Protein AF-A0A962NDQ2-F1 (afdb_monomer_lite)

Sequence (707 aa):
MGSPEINSHTLYSHYARLLQQAHEVLAQADRYLQETAPDGQPNPNYLPVYIEKLKQLRTVANPPADIEARIARQESHLQQYRQRSAKARQILAEYPGKLRAIELANNVFQAPAAQTDDCLFILDQETCSAHRVRQEGGVTGPGEVTDIGADTVFRDRHDIELCGENQTDAVRVWSHRVRLENLTIQDRRSYDTAHRDAIQLIPPALGYFEAGEDGKQQYVRVADQMAGAVLEDVVVQGCTIRAPRAPLQGIFASDGFCRRICIRENDITIRGAHAISIAGMLDDCEISGNVLHQAERGEPPAITLYPGRIGGNMAEDGVVAVLGFAGEPEALRQHYPHQMQYGPVSTDAPNRCIPAGAGAGEGITIHDSRTLLPASFLRMGAGLQDFHYHAYLQAYSSLTLAQYQVQDPFGARMLEAWLETRSNEYAGGRPGNPVLGPVSPEQQQIGERFLKPALEALRSGTLAAVRLVDIEHSAIRSFVMKRLAILQGQVEPLAHIALDNARRDQTLAFILTLEQRANIVRMAFLDAGVRCAETGQPAAGLGFRVFFDGVDDARGVTGADGCIALSGLPLGPCLLRLDDPALTFVPAGATPVPAGVKVTEAATHLAGTLLKYFRDRLPVVAAYLAHDEAHADYCLGVLERWLAGRRVTLATVTDEPLKQEALSVLGVMASFRAPERRTISLQVDCHSREGSLVGRLTGSLRGSGRT

Secondary structure (DSSP, 8-state):
-PPP---SSSHHHHHHHHHHHHHHHHHHHHHHH-SB-TTSSBPTT-HHHHHHHHHHHTTSSS--TTHHHHHHHHHHHHHHHHHHHHHHHHHHHHHHHHHHHHHHTT-TTBPPTTTTTTEEEEEEHHHHHHHHHHHTT----SS------PPEEEE----EEE-SSS--EEEEEESSSEEEES-EEEE----S----EEEEE-PPPEEEEEE-TTSSEEEEEEE-GGGT-EEEEEEEES-EEEETTS--EEEEE-SSEEEEEEEES-EEEESSSEEEEEESB-SSEEEES-EEEEPTTPPPPEEEEE-EEES--SSSS-EEEE--BPPPPHHHHTT--S----PPEE-SS--EEE-TT-SSPEE---EE-TTS--GGGTTTEEEEESB-HHHHHHHHHH-BHHHHHHH-HHHHHHHHHHHHHHHHHHHH---SS-TT-SPPHHHHHHIIIIIHHHHHHHHT-TTTTSBGGG-S-HHHHHHHHHHHHHHTSEEPPEE-BTTTHHHHHHHHTTTS-HHHHH-EE--EEEEEEEEETTT--B-TT-EEEEESSSS-EEEEE--TTSEEEEEEEPBEEEEEEES-TT--EE-TTPPPPPTTPPPPHHHHHHHHHHHHHHHHH-HHHHHHHHH-HHHHHHHHHHHHHHHHHTT--TT----HHHHHHHHHHTTEEEEB-GGG--EEEEEE--HHHHHHHHHHSSSSSS-----

Structure (mmCIF, N/CA/C/O backbone):
data_AF-A0A962NDQ2-F1
#
_entry.id   AF-A0A962NDQ2-F1
#
loop_
_atom_site.group_PDB
_atom_site.id
_atom_site.type_symbol
_atom_site.label_atom_id
_atom_site.label_alt_id
_atom_site.label_comp_id
_atom_site.label_asym_id
_atom_site.label_entity_id
_atom_site.label_seq_id
_atom_site.pdbx_PDB_ins_code
_atom_site.Cartn_x
_atom_site.Cartn_y
_atom_site.Cartn_z
_atom_site.occupancy
_atom_site.B_iso_or_equiv
_atom_site.auth_seq_id
_atom_site.auth_comp_id
_atom_site.auth_asym_id
_atom_site.auth_atom_id
_atom_site.pdbx_PDB_model_num
ATOM 1 N N . MET A 1 1 ? -38.903 11.735 13.933 1.00 28.25 1 MET A N 1
ATOM 2 C CA . MET A 1 1 ? -37.992 11.270 14.999 1.00 28.25 1 MET A CA 1
ATOM 3 C C . MET A 1 1 ? -36.672 10.985 14.320 1.00 28.25 1 MET A C 1
ATOM 5 O O . MET A 1 1 ? -36.679 10.180 13.400 1.00 28.25 1 MET A O 1
ATOM 9 N N . GLY A 1 2 ? -35.612 11.728 14.648 1.00 30.78 2 GLY A N 1
ATOM 10 C CA . GLY A 1 2 ? -34.297 11.498 14.044 1.00 30.78 2 GLY A CA 1
ATOM 11 C C . GLY A 1 2 ? -33.843 10.070 14.328 1.00 30.78 2 GLY A C 1
ATOM 12 O O . GLY A 1 2 ? -34.061 9.577 15.437 1.00 30.78 2 GLY A O 1
ATOM 13 N N . SER A 1 3 ? -33.297 9.396 13.318 1.00 37.03 3 SER A N 1
ATOM 14 C CA . SER A 1 3 ? -32.694 8.075 13.486 1.00 37.03 3 SER A CA 1
ATOM 15 C C . SER A 1 3 ? -31.672 8.132 14.629 1.00 37.03 3 SER A C 1
ATOM 17 O O . SER A 1 3 ? -30.935 9.117 14.707 1.00 37.03 3 SER A O 1
ATOM 19 N N . PRO A 1 4 ? -31.640 7.144 15.541 1.00 55.84 4 PRO A N 1
ATOM 20 C CA . PRO A 1 4 ? -30.645 7.119 16.606 1.00 55.84 4 PRO A CA 1
ATOM 21 C C . PRO A 1 4 ? -29.241 7.144 15.993 1.00 55.84 4 PRO A C 1
ATOM 23 O O . PRO A 1 4 ? -28.977 6.433 15.025 1.00 55.84 4 PRO A O 1
ATOM 26 N N . GLU A 1 5 ? -28.365 7.985 16.538 1.00 71.62 5 GLU A N 1
ATOM 27 C CA . GLU A 1 5 ? -26.975 8.104 16.099 1.00 71.62 5 GLU A CA 1
ATOM 28 C C . GLU A 1 5 ? -26.236 6.797 16.437 1.00 71.62 5 GLU A C 1
ATOM 30 O O . GLU A 1 5 ? -26.130 6.404 17.604 1.00 71.62 5 GLU A O 1
ATOM 35 N N . ILE A 1 6 ? -25.816 6.059 15.407 1.00 79.44 6 ILE A N 1
ATOM 36 C CA . ILE A 1 6 ? -25.111 4.782 15.554 1.00 79.44 6 ILE A CA 1
ATOM 37 C C . ILE A 1 6 ? -23.615 5.082 15.582 1.00 79.44 6 ILE A C 1
ATOM 39 O O . ILE A 1 6 ? -23.011 5.353 14.550 1.00 79.44 6 ILE A O 1
ATOM 43 N N . ASN A 1 7 ? -23.023 4.995 16.773 1.00 75.81 7 ASN A N 1
ATOM 44 C CA . ASN A 1 7 ? -21.602 5.286 17.002 1.00 75.81 7 ASN A CA 1
ATOM 45 C C . ASN A 1 7 ? -20.728 4.016 17.052 1.00 75.81 7 ASN A C 1
ATOM 47 O O . ASN A 1 7 ? -19.725 4.001 17.755 1.00 75.81 7 ASN A O 1
ATOM 51 N N . SER A 1 8 ? -21.153 2.919 16.426 1.00 82.62 8 SER A N 1
ATOM 52 C CA . SER A 1 8 ? -20.379 1.671 16.301 1.00 82.62 8 SER A CA 1
ATOM 53 C C . SER A 1 8 ? -20.371 1.209 14.845 1.00 82.62 8 SER A C 1
ATOM 55 O O . SER A 1 8 ? -21.224 1.635 14.064 1.00 82.62 8 SER A O 1
ATOM 57 N N . HIS A 1 9 ? -19.429 0.343 14.466 1.00 87.12 9 HIS A N 1
ATOM 58 C CA . HIS A 1 9 ? -19.298 -0.087 13.069 1.00 87.12 9 HIS A CA 1
ATOM 59 C C . HIS A 1 9 ? -20.345 -1.115 12.627 1.00 87.12 9 HIS A C 1
ATOM 61 O O . HIS A 1 9 ? -20.485 -1.362 11.435 1.00 87.12 9 HIS A O 1
ATOM 67 N N . THR A 1 10 ? -21.116 -1.701 13.551 1.00 92.62 10 THR A N 1
ATOM 68 C CA . THR A 1 10 ? -22.254 -2.568 13.216 1.00 92.62 10 THR A CA 1
ATOM 69 C C . THR A 1 10 ? -23.479 -2.237 14.067 1.00 92.62 10 THR A C 1
ATOM 71 O O . THR A 1 10 ? -23.389 -1.734 15.196 1.00 92.62 10 THR A O 1
ATOM 74 N N . LEU A 1 11 ? -24.664 -2.545 13.528 1.00 91.62 11 LEU A N 1
ATOM 75 C CA . LEU A 1 11 ? -25.914 -2.513 14.298 1.00 91.62 11 LEU A CA 1
ATOM 76 C C . LEU A 1 11 ? -25.918 -3.564 15.413 1.00 91.62 11 LEU A C 1
ATOM 78 O O . LEU A 1 11 ? -26.524 -3.352 16.465 1.00 91.62 11 LEU A O 1
ATOM 82 N N . TYR A 1 12 ? -25.238 -4.687 15.187 1.00 92.94 12 TYR A N 1
ATOM 83 C CA . TYR A 1 12 ? -25.136 -5.765 16.156 1.00 92.94 12 TYR A CA 1
ATOM 84 C C . TYR A 1 12 ? -24.392 -5.308 17.417 1.00 92.94 12 TYR A C 1
ATOM 86 O O . TYR A 1 12 ? -24.945 -5.399 18.515 1.00 92.94 12 TYR A O 1
ATOM 94 N N . SER A 1 13 ? -23.189 -4.738 17.277 1.00 90.88 13 SER A N 1
ATOM 95 C CA . SER A 1 13 ? -22.430 -4.220 18.423 1.00 90.88 13 SER A CA 1
ATOM 96 C C . SER A 1 13 ? -23.161 -3.074 19.124 1.00 90.88 13 SER A C 1
ATOM 98 O O . SER A 1 13 ? -23.213 -3.036 20.355 1.00 90.88 13 SER A O 1
ATOM 100 N N . HIS A 1 14 ? -23.846 -2.204 18.369 1.00 90.69 14 HIS A N 1
ATOM 101 C CA . HIS A 1 14 ? -24.690 -1.154 18.943 1.00 90.69 14 HIS A CA 1
ATOM 102 C C . HIS A 1 14 ? -25.745 -1.727 19.900 1.00 90.69 14 HIS A C 1
ATOM 104 O O . HIS A 1 14 ? -25.880 -1.273 21.039 1.00 90.69 14 HIS A O 1
ATOM 110 N N . TYR A 1 15 ? -26.492 -2.738 19.454 1.00 91.12 15 TYR A N 1
ATOM 111 C CA . TYR A 1 15 ? -27.548 -3.354 20.254 1.00 91.12 15 TYR A CA 1
ATOM 112 C C . TYR A 1 15 ? -27.001 -4.176 21.422 1.00 91.12 15 TYR A C 1
ATOM 114 O O . TYR A 1 15 ? -27.582 -4.127 22.508 1.00 91.12 15 TYR A O 1
ATOM 122 N N . ALA A 1 16 ? -25.883 -4.881 21.235 1.00 89.31 16 ALA A N 1
ATOM 123 C CA . ALA A 1 16 ? -25.212 -5.607 22.310 1.00 89.31 16 ALA A CA 1
ATOM 124 C C . ALA A 1 16 ? -24.753 -4.654 23.427 1.00 89.31 16 ALA A C 1
ATOM 126 O O . ALA A 1 16 ? -25.058 -4.877 24.600 1.00 89.31 16 ALA A O 1
ATOM 127 N N . ARG A 1 17 ? -24.130 -3.528 23.064 1.00 87.56 17 ARG A N 1
ATOM 128 C CA . ARG A 1 17 ? -23.719 -2.481 24.007 1.00 87.56 17 ARG A CA 1
ATOM 129 C C . ARG A 1 17 ? -24.903 -1.864 24.748 1.00 87.56 17 ARG A C 1
ATOM 131 O O . ARG A 1 17 ? -24.826 -1.662 25.957 1.00 87.56 17 ARG A O 1
ATOM 138 N N . LEU A 1 18 ? -26.016 -1.592 24.061 1.00 89.69 18 LEU A N 1
ATOM 139 C CA . LEU A 1 18 ? -27.223 -1.069 24.711 1.00 89.69 18 LEU A CA 1
ATOM 140 C C . LEU A 1 18 ? -27.816 -2.057 25.725 1.00 89.69 18 LEU A C 1
ATOM 142 O O . LEU A 1 18 ? -28.281 -1.626 26.779 1.00 89.69 18 LEU A O 1
ATOM 146 N N . LEU A 1 19 ? -27.772 -3.365 25.448 1.00 89.38 19 LEU A N 1
ATOM 147 C CA . LEU A 1 19 ? -28.174 -4.390 26.417 1.00 89.38 19 LEU A CA 1
ATOM 148 C C . LEU A 1 19 ? -27.259 -4.407 27.640 1.00 89.38 19 LEU A C 1
ATOM 150 O O . LEU A 1 19 ? -27.759 -4.409 28.765 1.00 89.38 19 LEU A O 1
ATOM 154 N N . GLN A 1 20 ? -25.942 -4.368 27.434 1.00 86.12 20 GLN A N 1
ATOM 155 C CA . GLN A 1 20 ? -24.978 -4.309 28.533 1.00 86.12 20 GLN A CA 1
ATOM 156 C C . GLN A 1 20 ? -25.212 -3.068 29.410 1.00 86.12 20 GLN A C 1
ATOM 158 O O . GLN A 1 20 ? -25.395 -3.188 30.621 1.00 86.12 20 GLN A O 1
ATOM 163 N N . GLN A 1 21 ? -25.320 -1.887 28.796 1.00 88.31 21 GLN A N 1
ATOM 164 C CA . GLN A 1 21 ? -25.610 -0.637 29.503 1.00 88.31 21 GLN A CA 1
ATOM 165 C C . GLN A 1 21 ? -26.951 -0.692 30.247 1.00 88.31 21 GLN A C 1
ATOM 167 O O . GLN A 1 21 ? -27.071 -0.161 31.349 1.00 88.31 21 GLN A O 1
ATOM 172 N N . ALA A 1 22 ? -27.976 -1.341 29.683 1.00 88.75 22 ALA A N 1
ATOM 173 C CA . ALA A 1 22 ? -29.262 -1.504 30.354 1.00 88.75 22 ALA A CA 1
ATOM 174 C C . ALA A 1 22 ? -29.155 -2.391 31.608 1.00 88.75 22 ALA A C 1
ATOM 176 O O . ALA A 1 22 ? -29.743 -2.054 32.638 1.00 88.75 22 ALA A O 1
ATOM 177 N N . HIS A 1 23 ? -28.378 -3.478 31.557 1.00 87.25 23 HIS A N 1
ATOM 178 C CA . HIS A 1 23 ? -28.089 -4.300 32.735 1.00 87.25 23 HIS A CA 1
ATOM 179 C C . HIS A 1 23 ? -27.345 -3.507 33.819 1.00 87.25 23 HIS A C 1
ATOM 181 O O . HIS A 1 23 ? -27.747 -3.549 34.982 1.00 87.25 23 HIS A O 1
ATOM 187 N N . GLU A 1 24 ? -26.320 -2.735 33.450 1.00 86.56 24 GLU A N 1
ATOM 188 C CA . GLU A 1 24 ? -25.564 -1.882 34.379 1.00 86.56 24 GLU A CA 1
ATOM 189 C C . GLU A 1 24 ? -26.450 -0.803 35.020 1.00 86.56 24 GLU A C 1
ATOM 191 O O . GLU A 1 24 ? -26.428 -0.608 36.239 1.00 86.56 24 GLU A O 1
ATOM 196 N N . VAL A 1 25 ? -27.297 -0.143 34.221 1.00 88.81 25 VAL A N 1
ATOM 197 C CA . VAL A 1 25 ? -28.257 0.859 34.703 1.00 88.81 25 VAL A CA 1
ATOM 198 C C . VAL A 1 25 ? -29.258 0.244 35.673 1.00 88.81 25 VAL A C 1
ATOM 200 O O . VAL A 1 25 ? -29.567 0.877 36.683 1.00 88.81 25 VAL A O 1
ATOM 203 N N . LEU A 1 26 ? -29.763 -0.967 35.411 1.00 88.25 26 LEU A N 1
ATOM 204 C CA . LEU A 1 26 ? -30.642 -1.650 36.362 1.00 88.25 26 LEU A CA 1
ATOM 205 C C . LEU A 1 26 ? -29.913 -2.014 37.646 1.00 88.25 26 LEU A C 1
ATOM 207 O O . LEU A 1 26 ? -30.409 -1.676 38.715 1.00 88.25 26 LEU A O 1
ATOM 211 N N . ALA A 1 27 ? -28.720 -2.599 37.558 1.00 85.88 27 ALA A N 1
ATOM 212 C CA . ALA A 1 27 ? -27.924 -2.930 38.734 1.00 85.88 27 ALA A CA 1
ATOM 213 C C . ALA A 1 27 ? -27.620 -1.689 39.595 1.00 85.88 27 ALA A C 1
ATOM 215 O O . ALA A 1 27 ? -27.616 -1.771 40.823 1.00 85.88 27 ALA A O 1
ATOM 216 N N . GLN A 1 28 ? -27.398 -0.523 38.977 1.00 86.62 28 GLN A N 1
ATOM 217 C CA . GLN A 1 28 ? -27.182 0.737 39.690 1.00 86.62 28 GLN A CA 1
ATOM 218 C C . GLN A 1 28 ? -28.481 1.333 40.251 1.00 86.62 28 GLN A C 1
ATOM 220 O O . GLN A 1 28 ? -28.495 1.792 41.392 1.00 86.62 28 GLN A O 1
ATOM 225 N N . ALA A 1 29 ? -29.565 1.353 39.471 1.00 87.38 29 ALA A N 1
ATOM 226 C CA . ALA A 1 29 ? -30.840 1.934 39.886 1.00 87.38 29 ALA A CA 1
ATOM 227 C C . ALA A 1 29 ? -31.520 1.100 40.980 1.00 87.38 29 ALA A C 1
ATOM 229 O O . ALA A 1 29 ? -32.076 1.665 41.922 1.00 87.38 29 ALA A O 1
ATOM 230 N N . ASP A 1 30 ? -31.430 -0.228 40.905 1.00 84.94 30 ASP A N 1
ATOM 231 C CA . ASP A 1 30 ? -32.033 -1.145 41.874 1.00 84.94 30 ASP A CA 1
ATOM 232 C C . ASP A 1 30 ? -31.455 -0.954 43.283 1.00 84.94 30 ASP A C 1
ATOM 234 O O . ASP A 1 30 ? -32.201 -1.065 44.257 1.00 84.94 30 ASP A O 1
ATOM 238 N N . ARG A 1 31 ? -30.195 -0.500 43.412 1.00 85.31 31 ARG A N 1
ATOM 239 C CA . ARG A 1 31 ? -29.610 -0.083 44.705 1.00 85.31 31 ARG A CA 1
ATOM 240 C C . ARG A 1 31 ? -30.419 1.000 45.417 1.00 85.31 31 ARG A C 1
ATOM 242 O O . ARG A 1 31 ? -30.344 1.080 46.636 1.00 85.31 31 ARG A O 1
ATOM 249 N N . TYR A 1 32 ? -31.169 1.828 44.693 1.00 89.44 32 TYR A N 1
ATOM 250 C CA . TYR A 1 32 ? -31.954 2.934 45.256 1.00 89.44 32 TYR A CA 1
ATOM 251 C C . TYR A 1 32 ? -33.468 2.716 45.164 1.00 89.44 32 TYR A C 1
ATOM 253 O O . TYR A 1 32 ? -34.229 3.405 45.848 1.00 89.44 32 TYR A O 1
ATOM 261 N N . LEU A 1 33 ? -33.909 1.785 44.313 1.00 90.88 33 LEU A N 1
ATOM 262 C CA . LEU A 1 33 ? -35.318 1.536 44.006 1.00 90.88 33 LEU A CA 1
ATOM 263 C C . LEU A 1 33 ? -35.879 0.254 44.629 1.00 90.88 33 LEU A C 1
ATOM 265 O O . LEU A 1 33 ? -37.101 0.135 44.692 1.00 90.88 33 LEU A O 1
ATOM 269 N N . GLN A 1 34 ? -35.042 -0.688 45.072 1.00 88.81 34 GLN A N 1
ATOM 270 C CA . GLN A 1 34 ? -35.505 -1.902 45.747 1.00 88.81 34 GLN A CA 1
ATOM 271 C C . GLN A 1 34 ? -35.527 -1.719 47.266 1.00 88.81 34 GLN A C 1
ATOM 273 O O . GLN A 1 34 ? -34.572 -1.207 47.852 1.00 88.81 34 GLN A O 1
ATOM 278 N N . GLU A 1 35 ? -36.622 -2.147 47.893 1.00 87.00 35 GLU A N 1
ATOM 279 C CA . GLU A 1 35 ? -36.828 -2.062 49.344 1.00 87.00 35 GLU A CA 1
ATOM 280 C C . GLU A 1 35 ? -35.949 -3.055 50.119 1.00 87.00 35 GLU A C 1
ATOM 282 O O . GLU A 1 35 ? -35.534 -2.779 51.244 1.00 87.00 35 GLU A O 1
ATOM 287 N N . THR A 1 36 ? -35.596 -4.174 49.489 1.00 85.25 36 THR A N 1
ATOM 288 C CA . THR A 1 36 ? -34.707 -5.206 50.028 1.00 85.25 36 THR A CA 1
ATOM 289 C C . THR A 1 36 ? -33.420 -5.290 49.217 1.00 85.25 36 THR A C 1
ATOM 291 O O . THR A 1 36 ? -33.440 -5.160 47.994 1.00 85.25 36 THR A O 1
ATOM 294 N N . ALA A 1 37 ? -32.297 -5.507 49.893 1.00 79.69 37 ALA A N 1
ATOM 295 C CA . ALA A 1 37 ? -31.016 -5.809 49.274 1.00 79.69 37 ALA A CA 1
ATOM 296 C C . ALA A 1 37 ? -30.980 -7.277 48.781 1.00 79.69 37 ALA A C 1
ATOM 298 O O . ALA A 1 37 ? -31.854 -8.070 49.144 1.00 79.69 37 ALA A O 1
ATOM 299 N N . PRO A 1 38 ? -29.985 -7.669 47.955 1.00 74.81 38 PRO A N 1
ATOM 300 C CA . PRO A 1 38 ? -29.887 -9.029 47.408 1.00 74.81 38 PRO A CA 1
ATOM 301 C C . PRO A 1 38 ? -29.795 -10.152 48.455 1.00 74.81 38 PRO A C 1
ATOM 303 O O . PRO A 1 38 ? -30.102 -11.298 48.149 1.00 74.81 38 PRO A O 1
ATOM 306 N N . ASP A 1 39 ? -29.385 -9.833 49.684 1.00 81.75 39 ASP A N 1
ATOM 307 C CA . ASP A 1 39 ? -29.307 -10.743 50.834 1.00 81.75 39 ASP A CA 1
ATOM 308 C C . ASP A 1 39 ? -30.632 -10.861 51.621 1.00 81.75 39 ASP A C 1
ATOM 310 O O . ASP A 1 39 ? -30.692 -11.532 52.653 1.00 81.75 39 ASP A O 1
ATOM 314 N N . GLY A 1 40 ? -31.701 -10.210 51.147 1.00 81.94 40 GLY A N 1
ATOM 315 C CA . GLY A 1 40 ? -33.024 -10.209 51.770 1.00 81.94 40 GLY A CA 1
ATOM 316 C C . GLY A 1 40 ? -33.185 -9.229 52.936 1.00 81.94 40 GLY A C 1
ATOM 317 O O . GLY A 1 40 ? -34.268 -9.167 53.518 1.00 81.94 40 GLY A O 1
ATOM 318 N N . GLN A 1 41 ? -32.155 -8.449 53.283 1.00 86.31 41 GLN A N 1
ATOM 319 C CA . GLN A 1 41 ? -32.242 -7.432 54.335 1.00 86.31 41 GLN A CA 1
ATOM 320 C C . GLN A 1 41 ? -32.855 -6.120 53.816 1.00 86.31 41 GLN A C 1
ATOM 322 O O . GLN A 1 41 ? -32.814 -5.856 52.612 1.00 86.31 41 GLN A O 1
ATOM 327 N N . PRO A 1 42 ? -33.409 -5.253 54.689 1.00 84.56 42 PRO A N 1
ATOM 328 C CA . PRO A 1 42 ? -33.862 -3.922 54.292 1.00 84.56 42 PRO A CA 1
ATOM 329 C C . PRO A 1 42 ? -32.721 -3.128 53.652 1.00 84.56 42 PRO A C 1
ATOM 331 O O . PRO A 1 42 ? -31.662 -2.948 54.254 1.00 84.56 42 PRO A O 1
ATOM 334 N N . ASN A 1 43 ? -32.932 -2.634 52.435 1.00 85.56 43 ASN A N 1
ATOM 335 C CA . ASN A 1 43 ? -31.905 -1.908 51.706 1.00 85.56 43 ASN A CA 1
ATOM 336 C C . ASN A 1 43 ? -31.660 -0.532 52.360 1.00 85.56 43 ASN A C 1
ATOM 338 O O . ASN A 1 43 ? -32.548 0.329 52.329 1.00 85.56 43 ASN A O 1
ATOM 342 N N . PRO A 1 44 ? -30.456 -0.260 52.901 1.00 82.94 44 PRO A N 1
ATOM 343 C CA . PRO A 1 44 ? -30.167 1.007 53.572 1.00 82.94 44 PRO A CA 1
ATOM 344 C C . PRO A 1 44 ? -30.184 2.208 52.614 1.00 82.94 44 PRO A C 1
ATOM 346 O O . PRO A 1 44 ? -30.357 3.343 53.056 1.00 82.94 44 PRO A O 1
ATOM 349 N N . ASN A 1 45 ? -30.036 1.960 51.310 1.00 86.69 45 ASN A N 1
ATOM 350 C CA . ASN A 1 45 ? -30.009 2.975 50.261 1.00 86.69 45 ASN A CA 1
ATOM 351 C C . ASN A 1 45 ? -31.381 3.197 49.602 1.00 86.69 45 ASN A C 1
ATOM 353 O O . ASN A 1 45 ? -31.471 3.971 48.647 1.00 86.69 45 ASN A O 1
ATOM 357 N N . TYR A 1 46 ? -32.447 2.545 50.084 1.00 91.69 46 TYR A N 1
ATOM 358 C CA . TYR A 1 46 ? -33.782 2.674 49.502 1.00 91.69 46 TYR A CA 1
ATOM 359 C C . TYR A 1 46 ? -34.304 4.113 49.626 1.00 91.69 46 TYR A C 1
ATOM 361 O O . TYR A 1 46 ? -34.652 4.612 50.703 1.00 91.69 46 TYR A O 1
ATOM 369 N N . LEU A 1 47 ? -34.336 4.800 48.485 1.00 91.81 47 LEU A N 1
ATOM 370 C CA . LEU A 1 47 ? -34.494 6.246 48.422 1.00 91.81 47 LEU A CA 1
ATOM 371 C C . LEU A 1 47 ? -35.872 6.743 48.901 1.00 91.81 47 LEU A C 1
ATOM 373 O O . LEU A 1 47 ? -35.906 7.766 49.586 1.00 91.81 47 LEU A O 1
ATOM 377 N N . PRO A 1 48 ? -36.999 6.046 48.638 1.00 94.12 48 PRO A N 1
ATOM 378 C CA . PRO A 1 48 ? -38.305 6.416 49.187 1.00 94.12 48 PRO A CA 1
ATOM 379 C C . PRO A 1 48 ? -38.332 6.494 50.718 1.00 94.12 48 PRO A C 1
ATOM 381 O O . PRO A 1 48 ? -38.825 7.478 51.263 1.00 94.12 48 PRO A O 1
ATOM 384 N N . VAL A 1 49 ? -37.736 5.525 51.425 1.00 92.38 49 VAL A N 1
ATOM 385 C CA . VAL A 1 49 ? -37.662 5.556 52.899 1.00 92.38 49 VAL A CA 1
ATOM 386 C C . VAL A 1 49 ? -36.791 6.714 53.384 1.00 92.38 49 VAL A C 1
ATOM 388 O O . VAL A 1 49 ? -37.121 7.367 54.374 1.00 92.38 49 VAL A O 1
ATOM 391 N N . TYR A 1 50 ? -35.692 7.012 52.687 1.00 91.56 50 TYR A N 1
ATOM 392 C CA . TYR A 1 50 ? -34.856 8.165 53.019 1.00 91.56 50 TYR A CA 1
ATOM 393 C C . TYR A 1 50 ? -35.595 9.500 52.827 1.00 91.56 50 TYR A C 1
ATOM 395 O O . TYR A 1 50 ? -35.509 10.373 53.689 1.00 91.56 50 TYR A O 1
ATOM 403 N N . ILE A 1 51 ? -36.368 9.648 51.747 1.00 93.12 51 ILE A N 1
ATOM 404 C CA . ILE A 1 51 ? -37.199 10.837 51.501 1.00 93.12 51 ILE A CA 1
ATOM 405 C C . ILE A 1 51 ? -38.248 11.005 52.607 1.00 93.12 51 ILE A C 1
ATOM 407 O O . ILE A 1 51 ? -38.408 12.113 53.119 1.00 93.12 51 ILE A O 1
ATOM 411 N N . GLU A 1 52 ? -38.911 9.928 53.036 1.00 92.50 52 GLU A N 1
ATOM 412 C CA . GLU A 1 52 ? -39.877 9.996 54.140 1.00 92.50 52 GLU A CA 1
ATOM 413 C C . GLU A 1 52 ? -39.216 10.394 55.468 1.00 92.50 52 GLU A C 1
ATOM 415 O O . GLU A 1 52 ? -39.746 11.239 56.190 1.00 92.50 52 GLU A O 1
ATOM 420 N N . LYS A 1 53 ? -38.004 9.901 55.760 1.00 91.12 53 LYS A N 1
ATOM 421 C CA . LYS A 1 53 ? -37.218 10.369 56.918 1.00 91.12 53 LYS A CA 1
ATOM 422 C C . LYS A 1 53 ? -36.908 11.870 56.836 1.00 91.12 53 LYS A C 1
ATOM 424 O O . LYS A 1 53 ? -37.026 12.572 57.838 1.00 91.12 53 LYS A O 1
ATOM 429 N N . LEU A 1 54 ? -36.552 12.392 55.657 1.00 91.81 54 LEU A N 1
ATOM 430 C CA . LEU A 1 54 ? -36.343 13.834 55.464 1.00 91.81 54 LEU A CA 1
ATOM 431 C C . LEU A 1 54 ? -37.643 14.632 55.673 1.00 91.81 54 LEU A C 1
ATOM 433 O O . LEU A 1 54 ? -37.618 15.680 56.317 1.00 91.81 54 LEU A O 1
ATOM 437 N N . LYS A 1 55 ? -38.787 14.123 55.201 1.00 92.06 55 LYS A N 1
ATOM 438 C CA . LYS A 1 55 ? -40.107 14.743 55.420 1.00 92.06 55 LYS A CA 1
ATOM 439 C C . LYS A 1 55 ? -40.523 14.750 56.892 1.00 92.06 55 LYS A C 1
ATOM 441 O O . LYS A 1 55 ? -41.142 15.716 57.326 1.00 92.06 55 LYS A O 1
ATOM 446 N N . GLN A 1 56 ? -40.154 13.734 57.673 1.00 92.44 56 GLN A N 1
ATOM 447 C CA . GLN A 1 56 ? -40.355 13.720 59.130 1.00 92.44 56 GLN A CA 1
ATOM 448 C C . GLN A 1 56 ? -39.459 14.749 59.844 1.00 92.44 56 GLN A C 1
ATOM 450 O O . GLN A 1 56 ? -39.903 15.444 60.756 1.00 92.44 56 GLN A O 1
ATOM 455 N N . LEU A 1 57 ? -38.209 14.914 59.396 1.00 90.75 57 LEU A N 1
ATOM 456 C CA . LEU A 1 57 ? -37.290 15.937 59.919 1.00 90.75 57 LEU A CA 1
ATOM 457 C C . LEU A 1 57 ? -37.716 17.373 59.584 1.00 90.75 57 LEU A C 1
ATOM 459 O O . LEU A 1 57 ? -37.253 18.318 60.216 1.00 90.75 57 LEU A O 1
ATOM 463 N N . ARG A 1 58 ? -38.617 17.562 58.621 1.00 90.06 58 ARG A N 1
ATOM 464 C CA . ARG A 1 58 ? -39.227 18.867 58.347 1.00 90.06 58 ARG A CA 1
ATOM 465 C C . ARG A 1 58 ? -40.152 19.334 59.478 1.00 90.06 58 ARG A C 1
ATOM 467 O O . ARG A 1 58 ? -40.329 20.533 59.650 1.00 90.06 58 ARG A O 1
ATOM 474 N N . THR A 1 59 ? -40.758 18.413 60.233 1.00 87.75 59 THR A N 1
ATOM 475 C CA . THR A 1 59 ? -41.811 18.728 61.220 1.00 87.75 59 THR A CA 1
ATOM 476 C C . THR A 1 59 ? -41.315 18.878 62.662 1.00 87.75 59 THR A C 1
ATOM 478 O O . THR A 1 59 ? -42.123 19.105 63.559 1.00 87.75 59 THR A O 1
ATOM 481 N N . VAL A 1 60 ? -40.010 18.734 62.919 1.00 90.75 60 VAL A N 1
ATOM 482 C CA . VAL A 1 60 ? -39.431 18.946 64.260 1.00 90.75 60 VAL A CA 1
ATOM 483 C C . VAL A 1 60 ? -39.252 20.436 64.574 1.00 90.75 60 VAL A C 1
ATOM 485 O O . VAL A 1 60 ? -39.171 21.255 63.668 1.00 90.75 60 VAL A O 1
ATOM 488 N N . ALA A 1 61 ? -39.164 20.791 65.863 1.00 84.12 61 ALA A N 1
ATOM 489 C CA . ALA A 1 61 ? -39.170 22.183 66.338 1.00 84.12 61 ALA A CA 1
ATOM 490 C C . ALA A 1 61 ? -38.046 23.076 65.768 1.00 84.12 61 ALA A C 1
ATOM 492 O O . ALA A 1 61 ? -38.232 24.284 65.679 1.00 84.12 61 ALA A O 1
ATOM 493 N N . ASN A 1 62 ? -36.911 22.490 65.367 1.00 85.81 62 ASN A N 1
ATOM 494 C CA . ASN A 1 62 ? -35.782 23.174 64.727 1.00 85.81 62 ASN A CA 1
ATOM 495 C C . ASN A 1 62 ? -35.287 22.344 63.524 1.00 85.81 62 ASN A C 1
ATOM 497 O O . ASN A 1 62 ? -34.345 21.559 63.677 1.00 85.81 62 ASN A O 1
ATOM 501 N N . PRO A 1 63 ? -35.930 22.440 62.347 1.00 85.12 63 PRO A N 1
ATOM 502 C CA . PRO A 1 63 ? -35.515 21.682 61.173 1.00 85.12 63 PRO A CA 1
ATOM 503 C C . PRO A 1 63 ? -34.193 22.228 60.595 1.00 85.12 63 PRO A C 1
ATOM 505 O O . PRO A 1 63 ? -33.899 23.418 60.743 1.00 85.12 63 PRO A O 1
ATOM 508 N N . PRO A 1 64 ? -33.387 21.397 59.905 1.00 90.06 64 PRO A N 1
ATOM 509 C CA . PRO A 1 64 ? -32.205 21.868 59.185 1.00 90.06 64 PRO A CA 1
ATOM 510 C C . PRO A 1 64 ? -32.561 22.950 58.155 1.00 90.06 64 PRO A C 1
ATOM 512 O O . PRO A 1 64 ? -33.549 22.814 57.432 1.00 90.06 64 PRO A O 1
ATOM 515 N N . ALA A 1 65 ? -31.731 23.990 58.042 1.00 87.31 65 ALA A N 1
ATOM 516 C CA . ALA A 1 65 ? -31.999 25.144 57.176 1.00 87.31 65 ALA A CA 1
ATOM 517 C C . ALA A 1 65 ? -32.136 24.793 55.677 1.00 87.31 65 ALA A C 1
ATOM 519 O O . ALA A 1 65 ? -32.736 25.551 54.921 1.00 87.31 65 ALA A O 1
ATOM 520 N N . ASP A 1 66 ? -31.607 23.644 55.243 1.00 92.31 66 ASP A N 1
ATOM 521 C CA . ASP A 1 66 ? -31.605 23.179 53.853 1.00 92.31 66 ASP A CA 1
ATOM 522 C C . ASP A 1 66 ? -32.584 22.018 53.573 1.00 92.31 66 ASP A C 1
ATOM 524 O O . ASP A 1 66 ? -32.540 21.421 52.492 1.00 92.31 66 ASP A O 1
ATOM 528 N N . ILE A 1 67 ? -33.474 21.678 54.517 1.00 91.50 67 ILE A N 1
ATOM 529 C CA . ILE A 1 67 ? -34.297 20.458 54.446 1.00 91.50 67 ILE A CA 1
ATOM 530 C C . ILE A 1 67 ? -35.200 20.400 53.202 1.00 91.50 67 ILE A C 1
ATOM 532 O O . ILE A 1 67 ? -35.269 19.357 52.554 1.00 91.50 67 ILE A O 1
ATOM 536 N N . GLU A 1 68 ? -35.818 21.517 52.803 1.00 90.75 68 GLU A N 1
ATOM 537 C CA . GLU A 1 68 ? -36.672 21.594 51.604 1.00 90.75 68 GLU A CA 1
ATOM 538 C C . GLU A 1 68 ? -35.874 21.345 50.319 1.00 90.75 68 GLU A C 1
ATOM 540 O O . GLU A 1 68 ? -36.268 20.547 49.466 1.00 90.75 68 GLU A O 1
ATOM 545 N N . ALA A 1 69 ? -34.694 21.962 50.206 1.00 91.44 69 ALA A N 1
ATOM 546 C CA . ALA A 1 69 ? -33.807 21.764 49.064 1.00 91.44 69 ALA A CA 1
ATOM 547 C C . ALA A 1 69 ? -33.302 20.313 48.986 1.00 91.44 69 ALA A C 1
ATOM 549 O O . ALA A 1 69 ? -33.158 19.762 47.892 1.00 91.44 69 ALA A O 1
ATOM 550 N N . ARG A 1 70 ? -33.058 19.668 50.137 1.00 92.81 70 ARG A N 1
ATOM 551 C CA . ARG A 1 70 ? -32.681 18.248 50.201 1.00 92.81 70 ARG A CA 1
ATOM 552 C C . ARG A 1 70 ? -33.826 17.336 49.775 1.00 92.81 70 ARG A C 1
ATOM 554 O O . ARG A 1 70 ? -33.572 16.436 48.979 1.00 92.81 70 ARG A O 1
ATOM 561 N N . ILE A 1 71 ? -35.052 17.566 50.251 1.00 91.31 71 ILE A N 1
ATOM 562 C CA . ILE A 1 71 ? -36.234 16.785 49.848 1.00 91.31 71 ILE A CA 1
ATOM 563 C C . ILE A 1 71 ? -36.439 16.896 48.334 1.00 91.31 71 ILE A C 1
ATOM 565 O O . ILE A 1 71 ? -36.430 15.871 47.653 1.00 91.31 71 ILE A O 1
ATOM 569 N N . ALA A 1 72 ? -36.499 18.117 47.792 1.00 92.62 72 ALA A N 1
ATOM 570 C CA . ALA A 1 72 ? -36.697 18.349 46.360 1.00 92.62 72 ALA A CA 1
ATOM 571 C C . ALA A 1 72 ? -35.606 17.684 45.499 1.00 92.62 72 ALA A C 1
ATOM 573 O O . ALA A 1 72 ? -35.895 17.070 44.469 1.00 92.62 72 ALA A O 1
ATOM 574 N N . ARG A 1 73 ? -34.340 17.743 45.940 1.00 94.38 73 ARG A N 1
ATOM 575 C CA . ARG A 1 73 ? -33.224 17.074 45.255 1.00 94.38 73 ARG A CA 1
ATOM 576 C C . ARG A 1 73 ? -33.396 15.555 45.229 1.00 94.38 73 ARG A C 1
ATOM 578 O O . ARG A 1 73 ? -33.198 14.948 44.181 1.00 94.38 73 ARG A O 1
ATOM 585 N N . GLN A 1 74 ? -33.758 14.938 46.354 1.00 93.81 74 GLN A N 1
ATOM 586 C CA . GLN A 1 74 ? -33.914 13.481 46.413 1.00 93.81 74 GLN A CA 1
ATOM 587 C C . GLN A 1 74 ? -35.164 12.992 45.676 1.00 93.81 74 GLN A C 1
ATOM 589 O O . GLN A 1 74 ? -35.110 11.941 45.043 1.00 93.81 74 GLN A O 1
ATOM 594 N N . GLU A 1 75 ? -36.258 13.754 45.680 1.00 94.12 75 GLU A N 1
ATOM 595 C CA . GLU A 1 75 ? -37.437 13.450 44.860 1.00 94.12 75 GLU A CA 1
ATOM 596 C C . GLU A 1 75 ? -37.111 13.521 43.360 1.00 94.12 75 GLU A C 1
ATOM 598 O O . GLU A 1 75 ? -37.481 12.618 42.605 1.00 94.12 75 GLU A O 1
ATOM 603 N N . SER A 1 76 ? -36.323 14.518 42.938 1.00 94.25 76 SER A N 1
ATOM 604 C CA . SER A 1 76 ? -35.795 14.598 41.571 1.00 94.25 76 SER A CA 1
ATOM 605 C C . SER A 1 76 ? -34.905 13.395 41.226 1.00 94.25 76 SER A C 1
ATOM 607 O O . SER A 1 76 ? -35.110 12.751 40.195 1.00 94.25 76 SER A O 1
ATOM 609 N N . HIS A 1 77 ? -33.974 13.003 42.107 1.00 93.25 77 HIS A N 1
ATOM 610 C CA . HIS A 1 77 ? -33.156 11.798 41.910 1.00 93.25 77 HIS A CA 1
ATOM 611 C C . HIS A 1 77 ? -34.004 10.523 41.809 1.00 93.25 77 HIS A C 1
ATOM 613 O O . HIS A 1 77 ? -33.755 9.691 40.938 1.00 93.25 77 HIS A O 1
ATOM 619 N N . LEU A 1 78 ? -35.031 10.369 42.652 1.00 93.56 78 LEU A N 1
ATOM 620 C CA . LEU A 1 78 ? -35.943 9.225 42.597 1.00 93.56 78 LEU A CA 1
ATOM 621 C C . LEU A 1 78 ? -36.651 9.145 41.241 1.00 93.56 78 LEU A C 1
ATOM 623 O O . LEU A 1 78 ? -36.739 8.064 40.652 1.00 93.56 78 LEU A O 1
ATOM 627 N N . GLN A 1 79 ? -37.128 10.279 40.725 1.00 93.44 79 GLN A N 1
ATOM 628 C CA . GLN A 1 79 ? -37.740 10.344 39.400 1.00 93.44 79 GLN A CA 1
ATOM 629 C C . GLN A 1 79 ? -36.740 9.966 38.300 1.00 93.44 79 GLN A C 1
ATOM 631 O O . GLN A 1 79 ? -37.078 9.169 37.423 1.00 93.44 79 GLN A O 1
ATOM 636 N N . GLN A 1 80 ? -35.501 10.461 38.374 1.00 92.56 80 GLN A N 1
ATOM 637 C CA . GLN A 1 80 ? -34.442 10.114 37.424 1.00 92.56 80 GLN A CA 1
ATOM 638 C C . GLN A 1 80 ? -34.109 8.616 37.449 1.00 92.56 80 GLN A C 1
ATOM 640 O O . GLN A 1 80 ? -34.036 7.994 36.389 1.00 92.56 80 GLN A O 1
ATOM 645 N N . TYR A 1 81 ? -33.956 8.005 38.630 1.00 92.88 81 TYR A N 1
ATOM 646 C CA . TYR A 1 81 ? -33.704 6.565 38.747 1.00 92.88 81 TYR A CA 1
ATOM 647 C C . TYR A 1 81 ? -34.860 5.740 38.177 1.00 92.88 81 TYR A C 1
ATOM 649 O O . TYR A 1 81 ? -34.618 4.794 37.428 1.00 92.88 81 TYR A O 1
ATOM 657 N N . ARG A 1 82 ? -36.115 6.121 38.455 1.00 93.12 82 ARG A N 1
ATOM 658 C CA . ARG A 1 82 ? -37.299 5.453 37.887 1.00 93.12 82 ARG A CA 1
ATOM 659 C C . ARG A 1 82 ? -37.337 5.547 36.363 1.00 93.12 82 ARG A C 1
ATOM 661 O O . ARG A 1 82 ? -37.575 4.539 35.706 1.00 93.12 82 ARG A O 1
ATOM 668 N N . GLN A 1 83 ? -37.064 6.723 35.796 1.00 93.00 83 GLN A N 1
ATOM 669 C CA . GLN A 1 83 ? -37.011 6.919 34.343 1.00 93.00 83 GLN A CA 1
ATOM 670 C C . GLN A 1 83 ? -35.897 6.088 33.693 1.00 93.00 83 GLN A C 1
ATOM 672 O O . GLN A 1 83 ? -36.137 5.416 32.689 1.00 93.00 83 GLN A O 1
ATOM 677 N N . ARG A 1 84 ? -34.693 6.083 34.282 1.00 91.19 84 ARG A N 1
ATOM 678 C CA . ARG A 1 84 ? -33.560 5.273 33.806 1.00 91.19 84 ARG A CA 1
ATOM 679 C C . ARG A 1 84 ? -33.868 3.776 33.867 1.00 91.19 84 ARG A C 1
ATOM 681 O O . ARG A 1 84 ? -33.653 3.081 32.879 1.00 91.19 84 ARG A O 1
ATOM 688 N N . SER A 1 85 ? -34.433 3.301 34.980 1.00 92.81 85 SER A N 1
ATOM 689 C CA . SER A 1 85 ? -34.843 1.902 35.155 1.00 92.81 85 SER A CA 1
ATOM 690 C C . SER A 1 85 ? -35.918 1.489 34.143 1.00 92.81 85 SER A C 1
ATOM 692 O O . SER A 1 85 ? -35.790 0.448 33.501 1.00 92.81 85 SER A O 1
ATOM 694 N N . ALA A 1 86 ? -36.936 2.327 33.915 1.00 92.25 86 ALA A N 1
ATOM 695 C CA . ALA A 1 86 ? -37.976 2.060 32.921 1.00 92.25 86 ALA A CA 1
ATOM 696 C C . ALA A 1 86 ? -37.403 1.938 31.498 1.00 92.25 86 ALA A C 1
ATOM 698 O O . ALA A 1 86 ? -37.706 0.973 30.796 1.00 92.25 86 ALA A O 1
ATOM 699 N N . LYS A 1 87 ? -36.517 2.863 31.098 1.00 92.88 87 LYS A N 1
ATOM 700 C CA . LYS A 1 87 ? -35.835 2.811 29.796 1.00 92.88 87 LYS A CA 1
ATOM 701 C C . LYS A 1 87 ? -34.959 1.560 29.659 1.00 92.88 87 LYS A C 1
ATOM 703 O O . LYS A 1 87 ? -34.986 0.911 28.618 1.00 92.88 87 LYS A O 1
ATOM 708 N N . ALA A 1 88 ? -34.216 1.194 30.704 1.00 91.94 88 ALA A N 1
ATOM 709 C CA . ALA A 1 88 ? -33.390 -0.010 30.704 1.00 91.94 88 ALA A CA 1
ATOM 710 C C . ALA A 1 88 ? -34.233 -1.291 30.563 1.00 91.94 88 ALA A C 1
ATOM 712 O O . ALA A 1 88 ? -33.910 -2.147 29.744 1.00 91.94 88 ALA A O 1
ATOM 713 N N . ARG A 1 89 ? -35.368 -1.398 31.270 1.00 92.44 89 ARG A N 1
ATOM 714 C CA . ARG A 1 89 ? -36.303 -2.530 31.115 1.00 92.44 89 ARG A CA 1
ATOM 715 C C . ARG A 1 89 ? -36.889 -2.618 29.709 1.00 92.44 89 ARG A C 1
ATOM 717 O O . ARG A 1 89 ? -37.026 -3.721 29.191 1.00 92.44 89 ARG A O 1
ATOM 724 N N . GLN A 1 90 ? -37.196 -1.482 29.081 1.00 94.31 90 GLN A N 1
ATOM 725 C CA . GLN A 1 90 ? -37.644 -1.458 27.688 1.00 94.31 90 GLN A CA 1
ATOM 726 C C . GLN A 1 90 ? -36.568 -2.021 26.745 1.00 94.31 90 GLN A C 1
ATOM 728 O O . GLN A 1 90 ? -36.870 -2.862 25.901 1.00 94.31 90 GLN A O 1
ATOM 733 N N . ILE A 1 91 ? -35.306 -1.613 26.919 1.00 92.12 91 ILE A N 1
ATOM 734 C CA . ILE A 1 91 ? -34.185 -2.128 26.119 1.00 92.12 91 ILE A CA 1
ATOM 735 C C . ILE A 1 91 ? -34.040 -3.645 26.298 1.00 92.12 91 ILE A C 1
ATOM 737 O O . ILE A 1 91 ? -33.979 -4.369 25.305 1.00 92.12 91 ILE A O 1
ATOM 741 N N . LEU A 1 92 ? -34.055 -4.135 27.542 1.00 90.75 92 LEU A N 1
ATOM 742 C CA . LEU A 1 92 ? -33.948 -5.567 27.848 1.00 90.75 92 LEU A CA 1
ATOM 743 C C . LEU A 1 92 ? -35.106 -6.399 27.282 1.00 90.75 92 LEU A C 1
ATOM 745 O O . LEU A 1 92 ? -34.913 -7.574 26.984 1.00 90.75 92 LEU A O 1
ATOM 749 N N . ALA A 1 93 ? -36.288 -5.806 27.104 1.00 91.81 93 ALA A N 1
ATOM 750 C CA . ALA A 1 93 ? -37.425 -6.475 26.479 1.00 91.81 93 ALA A CA 1
ATOM 751 C C . ALA A 1 93 ? -37.320 -6.513 24.941 1.00 91.81 93 ALA A C 1
ATOM 753 O O . ALA A 1 93 ? -37.641 -7.527 24.326 1.00 91.81 93 ALA A O 1
ATOM 754 N N . GLU A 1 94 ? -36.879 -5.424 24.305 1.00 93.62 94 GLU A N 1
ATOM 755 C CA . GLU A 1 94 ? -36.920 -5.281 22.842 1.00 93.62 94 GLU A CA 1
ATOM 756 C C . GLU A 1 94 ? -35.664 -5.806 22.123 1.00 93.62 94 GLU A C 1
ATOM 758 O O . GLU A 1 94 ? -35.747 -6.432 21.063 1.00 93.62 94 GLU A O 1
ATOM 763 N N . TYR A 1 95 ? -34.477 -5.515 22.655 1.00 90.44 95 TYR A N 1
ATOM 764 C CA . TYR A 1 95 ? -33.214 -5.662 21.924 1.00 90.44 95 TYR A CA 1
ATOM 765 C C . TYR A 1 95 ? -32.715 -7.108 21.772 1.00 90.44 95 TYR A C 1
ATOM 767 O O . TYR A 1 95 ? -32.078 -7.380 20.748 1.00 90.44 95 TYR A O 1
ATOM 775 N N . PRO A 1 96 ? -33.032 -8.079 22.659 1.00 91.50 96 PRO A N 1
ATOM 776 C CA . PRO A 1 96 ? -32.662 -9.473 22.413 1.00 91.50 96 PRO A CA 1
ATOM 777 C C . PRO A 1 96 ? -33.288 -10.022 21.125 1.00 91.50 96 PRO A C 1
ATOM 779 O O . PRO A 1 96 ? -32.621 -10.747 20.382 1.00 91.50 96 PRO A O 1
ATOM 782 N N . GLY A 1 97 ? -34.535 -9.624 20.832 1.00 90.50 97 GLY A N 1
ATOM 783 C CA . GLY A 1 97 ? -35.242 -9.972 19.599 1.00 90.50 97 GLY A CA 1
ATOM 784 C C . GLY A 1 97 ? -34.614 -9.339 18.356 1.00 90.50 97 GLY A C 1
ATOM 785 O O . GLY A 1 97 ? -34.470 -10.017 17.341 1.00 90.50 97 GLY A O 1
ATOM 786 N N . LYS A 1 98 ? -34.163 -8.079 18.447 1.00 92.81 98 LYS A N 1
ATOM 787 C CA . LYS A 1 98 ? -33.449 -7.398 17.350 1.00 92.81 98 LYS A CA 1
ATOM 788 C C . LYS A 1 98 ? -32.124 -8.080 17.018 1.00 92.81 98 LYS A C 1
ATOM 790 O O . LYS A 1 98 ? -31.850 -8.328 15.850 1.00 92.81 98 LYS A O 1
ATOM 795 N N . LEU A 1 99 ? -31.334 -8.433 18.033 1.00 92.00 99 LEU A N 1
ATOM 796 C CA . LEU A 1 99 ? -30.089 -9.178 17.832 1.00 92.00 99 LEU A CA 1
ATOM 797 C C . LEU A 1 99 ? -30.350 -10.551 17.208 1.00 92.00 99 LEU A C 1
ATOM 799 O O . LEU A 1 99 ? -29.702 -10.895 16.229 1.00 92.00 99 LEU A O 1
ATOM 803 N N . ARG A 1 100 ? -31.362 -11.285 17.693 1.00 91.88 100 ARG A N 1
ATOM 804 C CA . ARG A 1 100 ? -31.740 -12.580 17.105 1.00 91.88 100 ARG A CA 1
ATOM 805 C C . ARG A 1 100 ? -32.165 -12.445 15.642 1.00 91.88 100 ARG A C 1
ATOM 807 O O . ARG A 1 100 ? -31.835 -13.309 14.841 1.00 91.88 100 ARG A O 1
ATOM 814 N N . ALA A 1 101 ? -32.867 -11.373 15.279 1.00 93.44 101 ALA A N 1
ATOM 815 C CA . ALA A 1 101 ? -33.221 -11.108 13.887 1.00 93.44 101 ALA A CA 1
ATOM 816 C C . ALA A 1 101 ? -31.981 -10.857 13.008 1.00 93.44 101 ALA A C 1
ATOM 818 O O . ALA A 1 101 ? -31.920 -11.374 11.897 1.00 93.44 101 ALA A O 1
ATOM 819 N N . ILE A 1 102 ? -30.984 -10.120 13.512 1.00 94.25 102 ILE A N 1
ATOM 820 C CA . ILE A 1 102 ? -29.709 -9.889 12.811 1.00 94.25 102 ILE A CA 1
ATOM 821 C C . ILE A 1 102 ? -28.930 -11.202 12.629 1.00 94.25 102 ILE A C 1
ATOM 823 O O . ILE A 1 102 ? -28.435 -11.468 11.536 1.00 94.25 102 ILE A O 1
ATOM 827 N N . GLU A 1 103 ? -28.851 -12.030 13.674 1.00 91.69 103 GLU A N 1
ATOM 828 C CA . GLU A 1 103 ? -28.195 -13.346 13.640 1.00 91.69 103 GLU A CA 1
ATOM 829 C C . GLU A 1 103 ? -28.857 -14.271 12.613 1.00 91.69 103 GLU A C 1
ATOM 831 O O . GLU A 1 103 ? -28.179 -14.838 11.760 1.00 91.69 103 GLU A O 1
ATOM 836 N N . LEU A 1 104 ? -30.192 -14.371 12.641 1.00 92.06 104 LEU A N 1
ATOM 837 C CA . LEU A 1 104 ? -30.964 -15.185 11.695 1.00 92.06 104 LEU A CA 1
ATOM 838 C C . LEU A 1 104 ? -30.821 -14.706 10.246 1.00 92.06 104 LEU A C 1
ATOM 840 O O . LEU A 1 104 ? -30.888 -15.517 9.327 1.00 92.06 104 LEU A O 1
ATOM 844 N N . ALA A 1 105 ? -30.626 -13.403 10.039 1.00 93.44 105 ALA A N 1
ATOM 845 C CA . ALA A 1 105 ? -30.389 -12.825 8.722 1.00 93.44 105 ALA A CA 1
ATOM 846 C C . ALA A 1 105 ? -28.928 -12.955 8.249 1.00 93.44 105 ALA A C 1
ATOM 848 O O . ALA A 1 105 ? -28.631 -12.560 7.124 1.00 93.44 105 ALA A O 1
ATOM 849 N N . ASN A 1 106 ? -28.020 -13.486 9.079 1.00 92.44 106 ASN A N 1
ATOM 850 C CA . ASN A 1 106 ? -26.575 -13.506 8.832 1.00 92.44 106 ASN A CA 1
ATOM 851 C C . ASN A 1 106 ? -25.989 -12.097 8.578 1.00 92.44 106 ASN A C 1
ATOM 853 O O . ASN A 1 106 ? -25.121 -11.910 7.730 1.00 92.44 106 ASN A O 1
ATOM 857 N N . ASN A 1 107 ? -26.492 -11.095 9.311 1.00 95.12 107 ASN A N 1
ATOM 858 C CA . ASN A 1 107 ? -26.115 -9.680 9.176 1.00 95.12 107 ASN A CA 1
ATOM 859 C C . ASN A 1 107 ? -25.313 -9.161 10.382 1.00 95.12 107 ASN A C 1
ATOM 861 O O . ASN A 1 107 ? -25.227 -7.952 10.594 1.00 95.12 107 ASN A O 1
ATOM 865 N N . VAL A 1 108 ? -24.740 -10.057 11.197 1.00 94.75 108 VAL A N 1
ATOM 866 C CA . VAL A 1 108 ? -23.977 -9.710 12.416 1.00 94.75 108 VAL A CA 1
ATOM 867 C C . VAL A 1 108 ? -22.898 -8.668 12.121 1.00 94.75 108 VAL A C 1
ATOM 869 O O . VAL A 1 108 ? -22.752 -7.701 12.862 1.00 94.75 108 VAL A O 1
ATOM 872 N N . PHE A 1 109 ? -22.203 -8.832 10.997 1.00 96.38 109 PHE A N 1
ATOM 873 C CA . PHE A 1 109 ? -21.084 -7.985 10.589 1.00 96.38 109 PHE A CA 1
ATOM 874 C C . PHE A 1 109 ? -21.483 -6.867 9.622 1.00 96.38 109 PHE A C 1
ATOM 876 O O . PHE A 1 109 ? -20.610 -6.219 9.061 1.00 96.38 109 PHE A O 1
ATOM 883 N N . GLN A 1 110 ? -22.775 -6.647 9.369 1.00 96.12 110 GLN A N 1
ATOM 884 C CA . GLN A 1 110 ? -23.210 -5.656 8.386 1.00 96.12 110 GLN A CA 1
ATOM 885 C C . GLN A 1 110 ? -22.966 -4.228 8.896 1.00 96.12 110 GLN A C 1
ATOM 887 O O . GLN A 1 110 ? -23.396 -3.865 10.000 1.00 96.12 110 GLN A O 1
ATOM 892 N N . ALA A 1 111 ? -22.322 -3.411 8.062 1.00 93.81 111 ALA A N 1
ATOM 893 C CA . ALA A 1 111 ? -22.095 -2.001 8.343 1.00 93.81 111 ALA A CA 1
ATOM 894 C C . ALA A 1 111 ? -23.423 -1.213 8.350 1.00 93.81 111 ALA A C 1
ATOM 896 O O . ALA A 1 111 ? -24.353 -1.532 7.598 1.00 93.81 111 ALA A O 1
ATOM 897 N N . PRO A 1 112 ? -23.560 -0.166 9.185 1.00 91.75 112 PRO A N 1
ATOM 898 C CA . PRO A 1 112 ? -24.718 0.715 9.144 1.00 91.75 112 PRO A CA 1
ATOM 899 C C . PRO A 1 112 ? -24.742 1.511 7.833 1.00 91.75 112 PRO A C 1
ATOM 901 O O . PRO A 1 112 ? -23.703 1.799 7.249 1.00 91.75 112 PRO A O 1
ATOM 904 N N . ALA A 1 113 ? -25.928 1.963 7.416 1.00 89.44 113 ALA A N 1
ATOM 905 C CA . ALA A 1 113 ? -26.132 2.683 6.150 1.00 89.44 113 ALA A CA 1
ATOM 906 C C . ALA A 1 113 ? -25.225 3.917 5.951 1.00 89.44 113 ALA A C 1
ATOM 908 O O . ALA A 1 113 ? -24.950 4.298 4.822 1.00 89.44 113 ALA A O 1
ATOM 909 N N . ALA A 1 114 ? -24.758 4.546 7.032 1.00 87.69 114 ALA A N 1
ATOM 910 C CA . ALA A 1 114 ? -23.848 5.689 6.959 1.00 87.69 114 ALA A CA 1
ATOM 911 C C . ALA A 1 114 ? -22.400 5.315 6.580 1.00 87.69 114 ALA A C 1
ATOM 913 O O . ALA A 1 114 ? -21.633 6.201 6.230 1.00 87.69 114 ALA A O 1
ATOM 914 N N . GLN A 1 115 ? -22.028 4.034 6.673 1.00 88.56 115 GLN A N 1
ATOM 915 C CA . GLN A 1 115 ? -20.671 3.519 6.436 1.00 88.56 115 GLN A CA 1
ATOM 916 C C . GLN A 1 115 ? -20.610 2.549 5.246 1.00 88.56 115 GLN A C 1
ATOM 918 O O . GLN A 1 115 ? -19.547 2.018 4.942 1.00 88.56 115 GLN A O 1
ATOM 923 N N . THR A 1 116 ? -21.728 2.317 4.545 1.00 88.56 116 THR A N 1
ATOM 924 C CA . THR A 1 116 ? -21.774 1.359 3.426 1.00 88.56 116 THR A CA 1
ATOM 925 C C . THR A 1 116 ? -20.941 1.782 2.224 1.00 88.56 116 THR A C 1
ATOM 927 O O . THR A 1 116 ? -20.620 0.935 1.396 1.00 88.56 116 THR A O 1
ATOM 930 N N . ASP A 1 117 ? -20.610 3.071 2.119 1.00 90.00 117 ASP A N 1
ATOM 931 C CA . ASP A 1 117 ? -19.672 3.576 1.114 1.00 90.00 117 ASP A CA 1
ATOM 932 C C . ASP A 1 117 ? -18.228 3.145 1.428 1.00 90.00 117 ASP A C 1
ATOM 934 O O . ASP A 1 117 ? -17.463 2.897 0.503 1.00 90.00 117 ASP A O 1
ATOM 938 N N . ASP A 1 118 ? -17.873 2.950 2.701 1.00 89.44 118 ASP A N 1
ATOM 939 C CA . ASP A 1 118 ? -16.543 2.472 3.093 1.00 89.44 118 ASP A CA 1
ATOM 940 C C . ASP A 1 118 ? -16.461 0.937 3.059 1.00 89.44 118 ASP A C 1
ATOM 942 O O . ASP A 1 118 ? -15.503 0.356 2.550 1.00 89.44 118 ASP A O 1
ATOM 946 N N . CYS A 1 119 ? -17.459 0.248 3.619 1.00 94.19 119 CYS A N 1
ATOM 947 C CA . CYS A 1 119 ? -17.523 -1.212 3.569 1.00 94.19 119 CYS A CA 1
ATOM 948 C C . CYS A 1 119 ? -18.948 -1.753 3.741 1.00 94.19 119 CYS A C 1
ATOM 950 O O . CYS A 1 119 ? -19.765 -1.155 4.438 1.00 94.19 119 CYS A O 1
ATOM 952 N N . LEU A 1 120 ? -19.258 -2.911 3.146 1.00 96.19 120 LEU A N 1
ATOM 953 C CA . LEU A 1 120 ? -20.555 -3.575 3.361 1.00 96.19 120 LEU A CA 1
ATOM 954 C C . LEU A 1 120 ? -20.593 -4.371 4.670 1.00 96.19 120 LEU A C 1
ATOM 956 O O . LEU A 1 120 ? -21.602 -4.357 5.381 1.00 96.19 120 LEU A O 1
ATOM 960 N N . PHE A 1 121 ? -19.498 -5.067 4.975 1.00 97.56 121 PHE A N 1
ATOM 961 C CA . PHE A 1 121 ? -19.343 -5.884 6.173 1.00 97.56 121 PHE A CA 1
ATOM 962 C C . PHE A 1 121 ? -18.007 -5.605 6.859 1.00 97.56 121 PHE A C 1
ATOM 964 O O . PHE A 1 121 ? -16.984 -5.427 6.198 1.00 97.56 121 PHE A O 1
ATOM 971 N N . ILE A 1 122 ? -18.010 -5.619 8.190 1.00 96.56 122 ILE A N 1
ATOM 972 C CA . ILE A 1 122 ? -16.836 -5.369 9.019 1.00 96.56 122 ILE A CA 1
ATOM 973 C C . ILE A 1 122 ? -16.791 -6.308 10.225 1.00 96.56 122 ILE A C 1
ATOM 975 O O . ILE A 1 122 ? -17.721 -6.393 11.028 1.00 96.56 122 ILE A O 1
ATOM 979 N N . LEU A 1 123 ? -15.675 -7.022 10.345 1.00 96.25 123 LEU A N 1
ATOM 980 C CA . LEU A 1 123 ? -15.358 -7.907 11.457 1.00 96.25 123 LEU A CA 1
ATOM 981 C C . LEU A 1 123 ? -14.368 -7.190 12.374 1.00 96.25 123 LEU A C 1
ATOM 983 O O . LEU A 1 123 ? -13.166 -7.447 12.328 1.00 96.25 123 LEU A O 1
ATOM 987 N N . ASP A 1 124 ? -14.872 -6.243 13.164 1.00 92.25 124 ASP A N 1
ATOM 988 C CA . ASP A 1 124 ? -14.079 -5.499 14.143 1.00 92.25 124 ASP A CA 1
ATOM 989 C C . ASP A 1 124 ? -14.040 -6.190 15.515 1.00 92.25 124 ASP A C 1
ATOM 991 O O . ASP A 1 124 ? -14.819 -7.101 15.812 1.00 92.25 124 ASP A O 1
ATOM 995 N N . GLN A 1 125 ? -13.122 -5.751 16.376 1.00 87.06 125 GLN A N 1
ATOM 996 C CA . GLN A 1 125 ? -12.946 -6.334 17.707 1.00 87.06 125 GLN A CA 1
ATOM 997 C C . GLN A 1 125 ? -14.212 -6.245 18.575 1.00 87.06 125 GLN A C 1
ATOM 999 O O . GLN A 1 125 ? -14.505 -7.193 19.308 1.00 87.06 125 GLN A O 1
ATOM 1004 N N . GLU A 1 126 ? -14.975 -5.149 18.488 1.00 86.69 126 GLU A N 1
ATOM 1005 C CA . GLU A 1 126 ? -16.197 -4.945 19.281 1.00 86.69 126 GLU A CA 1
ATOM 1006 C C . GLU A 1 126 ? -17.284 -5.955 18.884 1.00 86.69 126 GLU A C 1
ATOM 1008 O O . GLU A 1 126 ? -17.823 -6.665 19.735 1.00 86.69 126 GLU A O 1
ATOM 1013 N N . THR A 1 127 ? -17.572 -6.074 17.586 1.00 91.38 127 THR A N 1
ATOM 1014 C CA . THR A 1 127 ? -18.594 -6.980 17.051 1.00 91.38 127 THR A CA 1
ATOM 1015 C C . THR A 1 127 ? -18.190 -8.437 17.238 1.00 91.38 127 THR A C 1
ATOM 1017 O O . THR A 1 127 ? -19.010 -9.238 17.689 1.00 91.38 127 THR A O 1
ATOM 1020 N N . CYS A 1 128 ? -16.928 -8.785 16.960 1.00 90.31 128 CYS A N 1
ATOM 1021 C CA . CYS A 1 128 ? -16.410 -10.142 17.151 1.00 90.31 128 CYS A CA 1
ATOM 1022 C C . CYS A 1 128 ? -16.542 -10.589 18.613 1.00 90.31 128 CYS A C 1
ATOM 1024 O O . CYS A 1 128 ? -17.069 -11.665 18.895 1.00 90.31 128 CYS A O 1
ATOM 1026 N N . SER A 1 129 ? -16.137 -9.735 19.557 1.00 84.38 129 SER A N 1
ATOM 1027 C CA . SER A 1 129 ? -16.238 -10.032 20.990 1.00 84.38 129 SER A CA 1
ATOM 1028 C C . SER A 1 129 ? -17.693 -10.166 21.441 1.00 84.38 129 SER A C 1
ATOM 1030 O O . SER A 1 129 ? -18.043 -11.144 22.099 1.00 84.38 129 SER A O 1
ATOM 1032 N N . ALA A 1 130 ? -18.569 -9.243 21.028 1.00 83.88 130 ALA A N 1
ATOM 1033 C CA . ALA A 1 130 ? -19.995 -9.303 21.348 1.00 83.88 130 ALA A CA 1
ATOM 1034 C C . ALA A 1 130 ? -20.681 -10.558 20.778 1.00 83.88 130 ALA A C 1
ATOM 1036 O O . ALA A 1 130 ? -21.601 -11.103 21.391 1.00 83.88 130 ALA A O 1
ATOM 1037 N N . HIS A 1 131 ? -20.258 -11.020 19.600 1.00 86.31 131 HIS A N 1
ATOM 1038 C CA . HIS A 1 131 ? -20.779 -12.235 18.984 1.00 86.31 131 HIS A CA 1
ATOM 1039 C C . HIS A 1 131 ? -20.337 -13.493 19.747 1.00 86.31 131 HIS A C 1
ATOM 1041 O O . HIS A 1 131 ? -21.188 -14.317 20.081 1.00 86.31 131 HIS A O 1
ATOM 1047 N N . ARG A 1 132 ? -19.052 -13.600 20.116 1.00 82.12 132 ARG A N 1
ATOM 1048 C CA . ARG A 1 132 ? -18.513 -14.738 20.888 1.00 82.12 132 ARG A CA 1
ATOM 1049 C C . ARG A 1 132 ? -19.171 -14.893 22.259 1.00 82.12 132 ARG A C 1
ATOM 1051 O O . ARG A 1 132 ? -19.717 -15.952 22.554 1.00 82.12 132 ARG A O 1
ATOM 1058 N N . VAL A 1 133 ? -19.220 -13.815 23.048 1.00 75.00 133 VAL A N 1
ATOM 1059 C CA . VAL A 1 133 ? -19.831 -13.805 24.396 1.00 75.00 133 VAL A CA 1
ATOM 1060 C C . VAL A 1 133 ? -21.267 -14.341 24.368 1.00 75.00 133 VAL A C 1
ATOM 1062 O O . VAL A 1 133 ? -21.697 -15.089 25.246 1.00 75.00 133 VAL A O 1
ATOM 1065 N N . ARG A 1 134 ? -22.022 -13.989 23.324 1.00 73.44 134 ARG A N 1
ATOM 1066 C CA . ARG A 1 134 ? -23.410 -14.421 23.171 1.00 73.44 134 ARG A CA 1
ATOM 1067 C C . ARG A 1 134 ? -23.541 -15.879 22.722 1.00 73.44 134 ARG A C 1
ATOM 1069 O O . ARG A 1 134 ? -24.454 -16.551 23.200 1.00 73.44 134 ARG A O 1
ATOM 1076 N N . GLN A 1 135 ? -22.665 -16.372 21.841 1.00 68.62 135 GLN A N 1
ATOM 1077 C CA . GLN A 1 135 ? -22.677 -17.778 21.410 1.00 68.62 135 GLN A CA 1
ATOM 1078 C C . GLN A 1 135 ? -22.397 -18.745 22.565 1.00 68.62 135 GLN A C 1
ATOM 1080 O O . GLN A 1 135 ? -22.993 -19.819 22.624 1.00 68.62 135 GLN A O 1
ATOM 1085 N N . GLU A 1 136 ? -21.553 -18.346 23.513 1.00 60.28 136 GLU A N 1
ATOM 1086 C CA . GLU A 1 136 ? -21.171 -19.178 24.658 1.00 60.28 136 GLU A CA 1
ATOM 1087 C C . GLU A 1 136 ? -22.142 -19.079 25.849 1.00 60.28 136 GLU A C 1
ATOM 1089 O O . GLU A 1 136 ? -21.944 -19.715 26.883 1.00 60.28 136 GLU A O 1
ATOM 1094 N N . GLY A 1 137 ? -23.232 -18.312 25.714 1.00 55.03 137 GLY A N 1
ATOM 1095 C CA . GLY A 1 137 ? -24.285 -18.212 26.730 1.00 55.03 137 GLY A CA 1
ATOM 1096 C C . GLY A 1 137 ? -23.878 -17.481 28.018 1.00 55.03 137 GLY A C 1
ATOM 1097 O O . GLY A 1 137 ? -24.630 -17.514 28.994 1.00 55.03 137 GLY A O 1
ATOM 1098 N N . GLY A 1 138 ? -22.722 -16.813 28.040 1.00 47.53 138 GLY A N 1
ATOM 1099 C CA . GLY A 1 138 ? -22.160 -16.170 29.224 1.00 47.53 138 GLY A CA 1
ATOM 1100 C C . GLY A 1 138 ? -22.414 -14.666 29.266 1.00 47.53 138 GLY A C 1
ATOM 1101 O O . GLY A 1 138 ? -21.649 -13.892 28.712 1.00 47.53 138 GLY A O 1
ATOM 1102 N N . VAL A 1 139 ? -23.434 -14.219 30.001 1.00 41.78 139 VAL A N 1
ATOM 1103 C CA . VAL A 1 139 ? -23.406 -12.871 30.598 1.00 41.78 139 VAL A CA 1
ATOM 1104 C C . VAL A 1 139 ? -22.785 -13.022 31.983 1.00 41.78 139 VAL A C 1
ATOM 1106 O O . VAL A 1 139 ? -23.494 -13.151 32.980 1.00 41.78 139 VAL A O 1
ATOM 1109 N N . THR A 1 140 ? -21.457 -13.063 32.062 1.00 36.44 140 THR A N 1
ATOM 1110 C CA . THR A 1 140 ? -20.738 -13.024 33.343 1.00 36.44 140 THR A CA 1
ATOM 1111 C C . THR A 1 140 ? -20.176 -11.628 33.571 1.00 36.44 140 THR A C 1
ATOM 1113 O O . THR A 1 140 ? -19.030 -11.352 33.256 1.00 36.44 140 THR A O 1
ATOM 1116 N N . GLY A 1 141 ? -21.006 -10.753 34.144 1.00 36.22 141 GLY A N 1
ATOM 1117 C CA . GLY A 1 141 ? -20.567 -9.504 34.774 1.00 36.22 141 GLY A CA 1
ATOM 1118 C C . GLY A 1 141 ? -20.090 -8.376 33.839 1.00 36.22 141 GLY A C 1
ATOM 1119 O O . GLY A 1 141 ? -19.810 -8.589 32.663 1.00 36.22 141 GLY A O 1
ATOM 1120 N N . PRO A 1 142 ? -20.047 -7.131 34.346 1.00 31.14 142 PRO A N 1
ATOM 1121 C CA . PRO A 1 142 ? -19.632 -5.971 33.570 1.00 31.14 142 PRO A CA 1
ATOM 1122 C C . PRO A 1 142 ? -18.100 -5.890 33.495 1.00 31.14 142 PRO A C 1
ATOM 1124 O O . PRO A 1 142 ? -17.432 -5.829 34.525 1.00 31.14 142 PRO A O 1
ATOM 1127 N N . GLY A 1 143 ? -17.555 -5.821 32.279 1.00 37.84 143 GLY A N 1
ATOM 1128 C CA . GLY A 1 143 ? -16.185 -5.352 32.032 1.00 37.84 143 GLY A CA 1
ATOM 1129 C C . GLY A 1 143 ? -15.100 -6.410 31.811 1.00 37.84 143 GLY A C 1
ATOM 1130 O O . GLY A 1 143 ? -13.990 -6.029 31.458 1.00 37.84 143 GLY A O 1
ATOM 1131 N N . GLU A 1 144 ? -15.391 -7.704 31.931 1.00 36.34 144 GLU A N 1
ATOM 1132 C CA . GLU A 1 144 ? -14.439 -8.761 31.564 1.00 36.34 144 GLU A CA 1
ATOM 1133 C C . GLU A 1 144 ? -14.810 -9.355 30.202 1.00 36.34 144 GLU A C 1
ATOM 1135 O O . GLU A 1 144 ? -15.443 -10.401 30.098 1.00 36.34 144 GLU A O 1
ATOM 1140 N N . VAL A 1 145 ? -14.396 -8.678 29.127 1.00 39.44 145 VAL A N 1
ATOM 1141 C CA . VAL A 1 145 ? -14.155 -9.373 27.855 1.00 39.44 145 VAL A CA 1
ATOM 1142 C C . VAL A 1 145 ? -12.843 -10.127 28.046 1.00 39.44 145 VAL A C 1
ATOM 1144 O O . VAL A 1 145 ? -11.771 -9.635 27.700 1.00 39.44 145 VAL A O 1
ATOM 1147 N N . THR A 1 146 ? -12.902 -11.287 28.695 1.00 36.56 146 THR A N 1
ATOM 1148 C CA . THR A 1 146 ? -11.798 -12.239 28.626 1.00 36.56 146 THR A CA 1
ATOM 1149 C C . THR A 1 146 ? -11.684 -12.691 27.174 1.00 36.56 146 THR A C 1
ATOM 1151 O O . THR A 1 146 ? -12.684 -12.971 26.516 1.00 36.56 146 THR A O 1
ATOM 1154 N N . ASP A 1 147 ? -10.464 -12.675 26.640 1.00 42.97 147 ASP A N 1
ATOM 1155 C CA . ASP A 1 147 ? -10.142 -13.190 25.311 1.00 42.97 147 ASP A CA 1
ATOM 1156 C C . ASP A 1 147 ? -10.395 -14.702 25.307 1.00 42.97 147 ASP A C 1
ATOM 1158 O O . ASP A 1 147 ? -9.527 -15.510 25.638 1.00 42.97 147 ASP A O 1
ATOM 1162 N N . ILE A 1 148 ? -11.640 -15.090 25.041 1.00 47.28 148 ILE A N 1
ATOM 1163 C CA . ILE A 1 148 ? -12.005 -16.489 24.888 1.00 47.28 148 ILE A CA 1
ATOM 1164 C C . ILE A 1 148 ? -11.391 -16.931 23.565 1.00 47.28 148 ILE A C 1
ATOM 1166 O O . ILE A 1 148 ? -11.693 -16.352 22.523 1.00 47.28 148 ILE A O 1
ATOM 1170 N N . GLY A 1 149 ? -10.495 -17.918 23.610 1.00 56.88 149 GLY A N 1
ATOM 1171 C CA . GLY A 1 149 ? -9.677 -18.383 22.481 1.00 56.88 149 GLY A CA 1
ATOM 1172 C C . GLY A 1 149 ? -10.432 -19.011 21.301 1.00 56.88 149 GLY A C 1
ATOM 1173 O O . GLY A 1 149 ? -9.852 -19.824 20.591 1.00 56.88 149 GLY A O 1
ATOM 1174 N N . ALA A 1 150 ? -11.711 -18.685 21.111 1.00 68.38 150 ALA A N 1
ATOM 1175 C CA . ALA A 1 150 ? -12.553 -19.150 20.022 1.00 68.38 150 ALA A CA 1
ATOM 1176 C C . ALA A 1 150 ? -12.492 -18.205 18.809 1.00 68.38 150 ALA A C 1
ATOM 1178 O O . ALA A 1 150 ? -12.499 -16.976 18.939 1.00 68.38 150 ALA A O 1
ATOM 1179 N N . ASP A 1 151 ? -12.494 -18.796 17.616 1.00 84.44 151 ASP A N 1
ATOM 1180 C CA . ASP A 1 151 ? -12.527 -18.062 16.354 1.00 84.44 151 ASP A CA 1
ATOM 1181 C C . ASP A 1 151 ? -13.900 -17.411 16.117 1.00 84.44 151 ASP A C 1
ATOM 1183 O O . ASP A 1 151 ? -14.950 -18.020 16.339 1.00 84.44 151 ASP A O 1
ATOM 1187 N N . THR A 1 152 ? -13.911 -16.184 15.592 1.00 91.75 152 THR A N 1
ATOM 1188 C CA . THR A 1 152 ? -15.127 -15.575 15.037 1.00 91.75 152 THR A CA 1
ATOM 1189 C C . THR A 1 152 ? -15.309 -16.027 13.595 1.00 91.75 152 THR A C 1
ATOM 1191 O O . THR A 1 152 ? -14.452 -15.771 12.754 1.00 91.75 152 THR A O 1
ATOM 1194 N N . VAL A 1 153 ? -16.447 -16.650 13.284 1.00 93.00 153 VAL A N 1
ATOM 1195 C CA . VAL A 1 153 ? -16.729 -17.186 11.943 1.00 93.00 153 VAL A CA 1
ATOM 1196 C C . VAL A 1 153 ? -17.813 -16.371 11.240 1.00 93.00 153 VAL A C 1
ATOM 1198 O O . VAL A 1 153 ? -18.919 -16.231 11.766 1.00 93.00 153 VAL A O 1
ATOM 1201 N N . PHE A 1 154 ? -17.523 -15.891 10.029 1.00 96.31 154 PHE A N 1
ATOM 1202 C CA . PHE A 1 154 ? -18.513 -15.387 9.077 1.00 96.31 154 PHE A CA 1
ATOM 1203 C C . PHE A 1 154 ? -18.576 -16.332 7.884 1.00 96.31 154 PHE A C 1
ATOM 1205 O O . PHE A 1 154 ? -17.592 -16.499 7.163 1.00 96.31 154 PHE A O 1
ATOM 1212 N N . ARG A 1 155 ? -19.728 -16.980 7.700 1.00 95.69 155 ARG A N 1
ATOM 1213 C CA . ARG A 1 155 ? -19.874 -18.060 6.726 1.00 95.69 155 ARG A CA 1
ATOM 1214 C C . ARG A 1 155 ? -21.183 -18.043 5.961 1.00 95.69 155 ARG A C 1
ATOM 1216 O O . ARG A 1 155 ? -22.157 -17.442 6.417 1.00 95.69 155 ARG A O 1
ATOM 1223 N N . ASP A 1 156 ? -21.179 -18.735 4.824 1.00 93.50 156 ASP A N 1
ATOM 1224 C CA . ASP A 1 156 ? -22.361 -19.110 4.034 1.00 93.50 156 ASP A CA 1
ATOM 1225 C C . ASP A 1 156 ? -23.251 -17.908 3.640 1.00 93.50 156 ASP A C 1
ATOM 1227 O O . ASP A 1 156 ? -24.484 -17.963 3.654 1.00 93.50 156 ASP A O 1
ATOM 1231 N N . ARG A 1 157 ? -22.616 -16.775 3.309 1.00 94.19 157 ARG A N 1
ATOM 1232 C CA . ARG A 1 157 ? -23.278 -15.569 2.786 1.00 94.19 157 ARG A CA 1
ATOM 1233 C C . ARG A 1 157 ? -23.023 -15.466 1.285 1.00 94.19 157 ARG A C 1
ATOM 1235 O O . ARG A 1 157 ? -21.887 -15.252 0.868 1.00 94.19 157 ARG A O 1
ATOM 1242 N N . HIS A 1 158 ? -24.076 -15.584 0.478 1.00 93.50 158 HIS A N 1
ATOM 1243 C CA . HIS A 1 158 ? -23.952 -15.732 -0.979 1.00 93.50 158 HIS A CA 1
ATOM 1244 C C . HIS A 1 158 ? -24.385 -14.511 -1.813 1.00 93.50 158 HIS A C 1
ATOM 1246 O O . HIS A 1 158 ? -24.389 -14.565 -3.041 1.00 93.50 158 HIS A O 1
ATOM 1252 N N . ASP A 1 159 ? -24.772 -13.419 -1.162 1.00 92.44 159 ASP A N 1
ATOM 1253 C CA . ASP A 1 159 ? -25.413 -12.240 -1.757 1.00 92.44 159 ASP A CA 1
ATOM 1254 C C . ASP A 1 159 ? -24.680 -10.931 -1.400 1.00 92.44 159 ASP A C 1
ATOM 1256 O O . ASP A 1 159 ? -25.299 -9.873 -1.271 1.00 92.44 159 ASP A O 1
ATOM 1260 N N . ILE A 1 160 ? -23.354 -10.980 -1.214 1.00 97.00 160 ILE A N 1
ATOM 1261 C CA . ILE A 1 160 ? -22.546 -9.775 -0.993 1.00 97.00 160 ILE A CA 1
ATOM 1262 C C . ILE A 1 160 ? -22.314 -9.105 -2.353 1.00 97.00 160 ILE A C 1
ATOM 1264 O O . ILE A 1 160 ? -21.491 -9.560 -3.147 1.00 97.00 160 ILE A O 1
ATOM 1268 N N . GLU A 1 161 ? -23.047 -8.029 -2.635 1.00 95.75 161 GLU A N 1
ATOM 1269 C CA . GLU A 1 161 ? -22.988 -7.330 -3.923 1.00 95.75 161 GLU A CA 1
ATOM 1270 C C . GLU A 1 161 ? -22.527 -5.875 -3.768 1.00 95.75 161 GLU A C 1
ATOM 1272 O O . GLU A 1 161 ? -23.199 -5.055 -3.138 1.00 95.75 161 GLU A O 1
ATOM 1277 N N . LEU A 1 162 ? -21.402 -5.543 -4.402 1.00 93.31 162 LEU A N 1
ATOM 1278 C CA . LEU A 1 162 ? -20.936 -4.171 -4.574 1.00 93.31 162 LEU A CA 1
ATOM 1279 C C . LEU A 1 162 ? -21.693 -3.527 -5.745 1.00 93.31 162 LEU A C 1
ATOM 1281 O O . LEU A 1 162 ? -21.465 -3.846 -6.915 1.00 93.31 162 LEU A O 1
ATOM 1285 N N . CYS A 1 163 ? -22.608 -2.618 -5.414 1.00 91.06 163 CYS A N 1
ATOM 1286 C CA . CYS A 1 163 ? -23.530 -1.978 -6.357 1.00 91.06 163 CYS A CA 1
ATOM 1287 C C . CYS A 1 163 ? -23.461 -0.445 -6.330 1.00 91.06 163 CYS A C 1
ATOM 1289 O O . CYS A 1 163 ? -23.765 0.198 -7.333 1.00 91.06 163 CYS A O 1
ATOM 1291 N N . GLY A 1 164 ? -23.084 0.151 -5.198 1.00 86.00 164 GLY A N 1
ATOM 1292 C CA . GLY A 1 164 ? -23.000 1.601 -5.040 1.00 86.00 164 GLY A CA 1
ATOM 1293 C C . GLY A 1 164 ? -21.746 2.179 -5.691 1.00 86.00 164 GLY A C 1
ATOM 1294 O O . GLY A 1 164 ? -20.687 1.551 -5.698 1.00 86.00 164 GLY A O 1
ATOM 1295 N N . GLU A 1 165 ? -21.849 3.394 -6.226 1.00 85.06 165 GLU A N 1
ATOM 1296 C CA . GLU A 1 165 ? -20.744 4.082 -6.910 1.00 85.06 165 GLU A CA 1
ATOM 1297 C C . GLU A 1 165 ? -19.539 4.310 -5.984 1.00 85.06 165 GLU A C 1
ATOM 1299 O O . GLU A 1 165 ? -18.391 4.114 -6.385 1.00 85.06 165 GLU A O 1
ATOM 1304 N N . ASN A 1 166 ? -19.793 4.617 -4.712 1.00 86.50 166 ASN A N 1
ATOM 1305 C CA . ASN A 1 166 ? -18.749 4.962 -3.748 1.00 86.50 166 ASN A CA 1
ATOM 1306 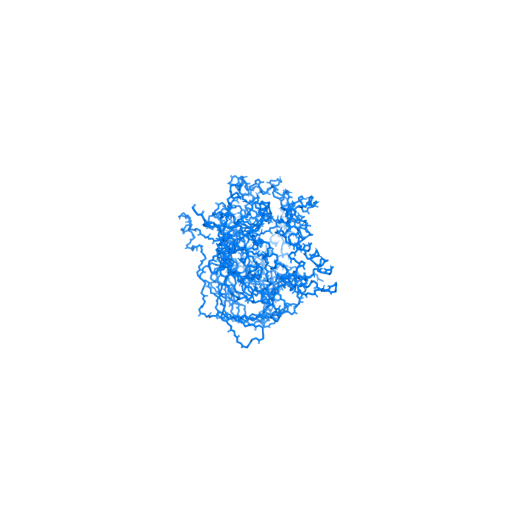C C . ASN A 1 166 ? -18.229 3.770 -2.935 1.00 86.50 166 ASN A C 1
ATOM 1308 O O . ASN A 1 166 ? -17.169 3.893 -2.347 1.00 86.50 166 ASN A O 1
ATOM 1312 N N . GLN A 1 167 ? -18.899 2.610 -2.975 1.00 90.69 167 GLN A N 1
ATOM 1313 C CA . GLN A 1 167 ? -18.569 1.454 -2.126 1.00 90.69 167 GLN A CA 1
ATOM 1314 C C . GLN A 1 167 ? -17.146 0.946 -2.364 1.00 90.69 167 GLN A C 1
ATOM 1316 O O . GLN A 1 167 ? -16.880 0.392 -3.440 1.00 90.69 167 GLN A O 1
ATOM 1321 N N . THR A 1 168 ? -16.236 1.128 -1.412 1.00 90.44 168 THR A N 1
ATOM 1322 C CA . THR A 1 168 ? -14.840 0.714 -1.581 1.00 90.44 168 THR A CA 1
ATOM 1323 C C . THR A 1 168 ? -14.667 -0.774 -1.330 1.00 90.44 168 THR A C 1
ATOM 1325 O O . THR A 1 168 ? -14.239 -1.466 -2.251 1.00 90.44 168 THR A O 1
ATOM 1328 N N . ASP A 1 169 ? -15.098 -1.284 -0.170 1.00 93.94 169 ASP A N 1
ATOM 1329 C CA . ASP A 1 169 ? -14.763 -2.652 0.240 1.00 93.94 169 ASP A CA 1
ATOM 1330 C C . ASP A 1 169 ? -16.002 -3.525 0.480 1.00 93.94 169 ASP A C 1
ATOM 1332 O O . ASP A 1 169 ? -17.025 -3.064 0.992 1.00 93.94 169 ASP A O 1
ATOM 1336 N N . ALA A 1 170 ? -15.944 -4.814 0.141 1.00 97.06 170 ALA A N 1
ATOM 1337 C CA . ALA A 1 170 ? -17.051 -5.719 0.460 1.00 97.06 170 ALA A CA 1
ATOM 1338 C C . ALA A 1 170 ? -16.968 -6.197 1.917 1.00 97.06 170 ALA A C 1
ATOM 1340 O O . ALA A 1 170 ? -17.929 -6.054 2.673 1.00 97.06 170 ALA A O 1
ATOM 1341 N N . VAL A 1 171 ? -15.815 -6.729 2.327 1.00 98.19 171 VAL A N 1
ATOM 1342 C CA . VAL A 1 171 ? -15.582 -7.237 3.684 1.00 98.19 171 VAL A CA 1
ATOM 1343 C C . VAL A 1 171 ? -14.269 -6.688 4.233 1.00 98.19 171 VAL A C 1
ATOM 1345 O O . VAL A 1 171 ? -13.214 -6.904 3.643 1.00 98.19 171 VAL A O 1
ATOM 1348 N N . ARG A 1 172 ? -14.315 -6.036 5.397 1.00 97.31 172 ARG A N 1
ATOM 1349 C CA . ARG A 1 172 ? -13.129 -5.663 6.180 1.00 97.31 172 ARG A CA 1
ATOM 1350 C C . ARG A 1 172 ? -12.939 -6.622 7.347 1.00 97.31 172 ARG A C 1
ATOM 1352 O O . ARG A 1 172 ? -13.829 -6.770 8.184 1.00 97.31 172 ARG A O 1
ATOM 1359 N N . VAL A 1 173 ? -11.768 -7.241 7.435 1.00 97.31 173 VAL A N 1
ATOM 1360 C CA . VAL A 1 173 ? -11.334 -8.011 8.605 1.00 97.31 173 VAL A CA 1
ATOM 1361 C C . VAL A 1 173 ? -10.441 -7.116 9.447 1.00 97.31 173 VAL A C 1
ATOM 1363 O O . VAL A 1 173 ? -9.331 -6.794 9.034 1.00 97.31 173 VAL A O 1
ATOM 1366 N N . TRP A 1 174 ? -10.935 -6.709 10.616 1.00 95.00 174 TRP A N 1
ATOM 1367 C CA . TRP A 1 174 ? -10.250 -5.791 11.529 1.00 95.00 174 TRP A CA 1
ATOM 1368 C C . TRP A 1 174 ? -10.217 -6.347 12.960 1.00 95.00 174 TRP A C 1
ATOM 1370 O O . TRP A 1 174 ? -10.445 -5.647 13.949 1.00 95.00 174 TRP A O 1
ATOM 1380 N N . SER A 1 175 ? -9.992 -7.657 13.068 1.00 93.12 175 SER A N 1
ATOM 1381 C CA . SER A 1 175 ? -9.887 -8.389 14.327 1.00 93.12 175 SER A CA 1
ATOM 1382 C C . SER A 1 175 ? -9.072 -9.666 14.134 1.00 93.12 175 SER A C 1
ATOM 1384 O O . SER A 1 175 ? -9.056 -10.237 13.044 1.00 93.12 175 SER A O 1
ATOM 1386 N N . HIS A 1 176 ? -8.410 -10.112 15.199 1.00 92.19 176 HIS A N 1
ATOM 1387 C CA . HIS A 1 176 ? -7.696 -11.388 15.229 1.00 92.19 176 HIS A CA 1
ATOM 1388 C C . HIS A 1 176 ? -8.666 -12.572 15.329 1.00 92.19 176 HIS A C 1
ATOM 1390 O O . HIS A 1 176 ? -9.805 -12.402 15.783 1.00 92.19 176 HIS A O 1
ATOM 1396 N N . ARG A 1 177 ? -8.182 -13.782 15.011 1.00 92.44 177 ARG A N 1
ATOM 1397 C CA . ARG A 1 177 ? -8.933 -15.045 15.175 1.00 92.44 177 ARG A CA 1
ATOM 1398 C C . ARG A 1 177 ? -10.262 -15.011 14.429 1.00 92.44 177 ARG A C 1
ATOM 1400 O O . ARG A 1 177 ? -11.341 -15.137 15.013 1.00 92.44 177 ARG A O 1
ATOM 1407 N N . VAL A 1 178 ? -10.178 -14.758 13.127 1.00 95.56 178 VAL A N 1
ATOM 1408 C CA . VAL A 1 178 ? -11.333 -14.605 12.237 1.00 95.56 178 VAL A CA 1
ATOM 1409 C C . VAL A 1 178 ? -11.290 -15.654 11.138 1.00 95.56 178 VAL A C 1
ATOM 1411 O O . VAL A 1 178 ? -10.252 -15.895 10.530 1.00 95.56 178 VAL A O 1
ATOM 1414 N N . ARG A 1 179 ? -12.446 -16.239 10.827 1.00 97.44 179 ARG A N 1
ATOM 1415 C CA . ARG A 1 179 ? -12.626 -17.166 9.710 1.00 97.44 179 ARG A CA 1
ATOM 1416 C C . ARG A 1 179 ? -13.708 -16.648 8.774 1.00 97.44 179 ARG A C 1
ATOM 1418 O O . ARG A 1 179 ? -14.843 -16.433 9.197 1.00 97.44 179 ARG A O 1
ATOM 1425 N N . LEU A 1 180 ? -13.356 -16.468 7.508 1.00 98.31 180 LEU A N 1
ATOM 1426 C CA . LEU A 1 180 ? -14.280 -16.216 6.409 1.00 98.31 180 LEU A CA 1
ATOM 1427 C C . LEU A 1 180 ? -14.428 -17.508 5.607 1.00 98.31 180 LEU A C 1
ATOM 1429 O O . LEU A 1 180 ? -13.441 -17.993 5.052 1.00 98.31 180 LEU A O 1
ATOM 1433 N N . GLU A 1 181 ? -15.636 -18.068 5.559 1.00 98.19 181 GLU A N 1
ATOM 1434 C CA . GLU A 1 181 ? -15.881 -19.383 4.953 1.00 98.19 181 GLU A CA 1
ATOM 1435 C C . GLU A 1 181 ? -17.035 -19.333 3.943 1.00 98.19 181 GLU A C 1
ATOM 1437 O O . GLU A 1 181 ? -18.130 -18.869 4.252 1.00 98.19 181 GLU A O 1
ATOM 1442 N N . ASN A 1 182 ? -16.824 -19.842 2.729 1.00 98.12 182 ASN A N 1
ATOM 1443 C CA . ASN A 1 182 ? -17.883 -20.019 1.721 1.00 98.12 182 ASN A CA 1
ATOM 1444 C C . ASN A 1 182 ? -18.667 -18.736 1.371 1.00 98.12 182 ASN A C 1
ATOM 1446 O O . ASN A 1 182 ? -19.863 -18.787 1.067 1.00 98.12 182 ASN A O 1
ATOM 1450 N N . LEU A 1 183 ? -18.024 -17.566 1.418 1.00 98.56 183 LEU A N 1
ATOM 1451 C CA . LEU A 1 183 ? -18.670 -16.305 1.046 1.00 98.56 183 LEU A CA 1
ATOM 1452 C C . LEU A 1 183 ? -18.747 -16.163 -0.478 1.00 98.56 183 LEU A C 1
ATOM 1454 O O . LEU A 1 183 ? -17.858 -16.612 -1.197 1.00 98.56 183 LEU A O 1
ATOM 1458 N N . THR A 1 184 ? -19.778 -15.499 -0.997 1.00 98.50 184 THR A N 1
ATOM 1459 C CA . THR A 1 184 ? -19.853 -15.106 -2.412 1.00 98.50 184 THR A CA 1
ATOM 1460 C C . THR A 1 184 ? -19.953 -13.594 -2.527 1.00 98.50 184 THR A C 1
ATOM 1462 O O . THR A 1 184 ? -20.938 -12.998 -2.093 1.00 98.50 184 THR A O 1
ATOM 1465 N N . ILE A 1 185 ? -18.928 -12.993 -3.133 1.00 98.31 185 ILE A N 1
ATOM 1466 C CA . ILE A 1 185 ? -18.790 -11.552 -3.338 1.00 98.31 185 ILE A CA 1
ATOM 1467 C C . ILE A 1 185 ? -18.841 -11.259 -4.836 1.00 98.31 185 ILE A C 1
ATOM 1469 O O . ILE A 1 185 ? -18.092 -11.845 -5.624 1.00 98.31 185 ILE A O 1
ATOM 1473 N N . GLN A 1 186 ? -19.714 -10.340 -5.237 1.00 97.12 186 GLN A N 1
ATOM 1474 C CA . GLN A 1 186 ? -19.870 -9.919 -6.624 1.00 97.12 186 GLN A CA 1
ATOM 1475 C C . GLN A 1 186 ? -19.692 -8.410 -6.754 1.00 97.12 186 GLN A C 1
ATOM 1477 O O . GLN A 1 186 ? -20.313 -7.640 -6.026 1.00 97.12 186 GLN A O 1
ATOM 1482 N N . ASP A 1 187 ? -18.909 -7.988 -7.742 1.00 95.12 187 ASP A N 1
ATOM 1483 C CA . ASP A 1 187 ? -18.891 -6.607 -8.211 1.00 95.12 187 ASP A CA 1
ATOM 1484 C C . ASP A 1 187 ? -19.369 -6.567 -9.662 1.00 95.12 187 ASP A C 1
ATOM 1486 O O . ASP A 1 187 ? -18.757 -7.136 -10.573 1.00 95.12 187 ASP A O 1
ATOM 1490 N N . ARG A 1 188 ? -20.515 -5.917 -9.867 1.00 88.06 188 ARG A N 1
ATOM 1491 C CA . ARG A 1 188 ? -21.159 -5.800 -11.183 1.00 88.06 188 ARG A CA 1
ATOM 1492 C C . ARG A 1 188 ? -20.804 -4.502 -11.902 1.00 88.06 188 ARG A C 1
ATOM 1494 O O . ARG A 1 188 ? -21.232 -4.308 -13.045 1.00 88.06 188 ARG A O 1
ATOM 1501 N N . ARG A 1 189 ? -20.052 -3.618 -11.248 1.00 91.62 189 ARG A N 1
ATOM 1502 C CA . ARG A 1 189 ? -19.663 -2.311 -11.775 1.00 91.62 189 ARG A CA 1
ATOM 1503 C C . ARG A 1 189 ? -18.583 -2.467 -12.848 1.00 91.62 189 ARG A C 1
ATOM 1505 O O . ARG A 1 189 ? -17.988 -3.527 -13.035 1.00 91.62 189 ARG A O 1
ATOM 1512 N N . SER A 1 190 ? -18.350 -1.384 -13.583 1.00 90.88 190 SER A N 1
ATOM 1513 C CA . SER A 1 190 ? -17.303 -1.277 -14.599 1.00 90.88 190 SER A CA 1
ATOM 1514 C C . SER A 1 190 ? -16.537 0.015 -14.365 1.00 90.88 190 SER A C 1
ATOM 1516 O O . SER A 1 190 ? -17.118 1.093 -14.449 1.00 90.88 190 SER A O 1
ATOM 1518 N N . TYR A 1 191 ? -15.251 -0.098 -14.057 1.00 89.12 191 TYR A N 1
ATOM 1519 C CA . TYR A 1 191 ? -14.352 1.022 -13.778 1.00 89.12 191 TYR A CA 1
ATOM 1520 C C . TYR A 1 191 ? -12.905 0.593 -14.034 1.00 89.12 191 TYR A C 1
ATOM 1522 O O . TYR A 1 191 ? -12.646 -0.598 -14.190 1.00 89.12 191 TYR A O 1
ATOM 1530 N N . ASP A 1 192 ? -11.972 1.548 -14.079 1.00 83.88 192 ASP A N 1
ATOM 1531 C CA . ASP A 1 192 ? -10.584 1.301 -14.506 1.00 83.88 192 ASP A CA 1
ATOM 1532 C C . ASP A 1 192 ? -9.534 1.449 -13.395 1.00 83.88 192 ASP A C 1
ATOM 1534 O O . ASP A 1 192 ? -8.362 1.159 -13.617 1.00 83.88 192 ASP A O 1
ATOM 1538 N N . THR A 1 193 ? -9.937 1.848 -12.189 1.00 79.69 193 THR A N 1
ATOM 1539 C CA . THR A 1 193 ? -9.035 2.093 -11.056 1.00 79.69 193 THR A CA 1
ATOM 1540 C C . THR A 1 193 ? -9.081 0.970 -10.018 1.00 79.69 193 THR A C 1
ATOM 1542 O O . THR A 1 193 ? -10.143 0.636 -9.503 1.00 79.69 193 THR A O 1
ATOM 1545 N N . ALA A 1 194 ? -7.925 0.400 -9.673 1.00 75.50 194 ALA A N 1
ATOM 1546 C CA . ALA A 1 194 ? -7.793 -0.609 -8.618 1.00 75.50 194 ALA A CA 1
ATOM 1547 C C . ALA A 1 194 ? -7.552 0.066 -7.254 1.00 75.50 194 ALA A C 1
ATOM 1549 O O . ALA A 1 194 ? -6.413 0.345 -6.896 1.00 75.50 194 ALA A O 1
ATOM 1550 N N . HIS A 1 195 ? -8.633 0.386 -6.540 1.00 81.00 195 HIS A N 1
ATOM 1551 C CA . HIS A 1 195 ? -8.612 0.999 -5.198 1.00 81.00 195 HIS A CA 1
ATOM 1552 C C . HIS A 1 195 ? -9.781 0.495 -4.328 1.00 81.00 195 HIS A C 1
ATOM 1554 O O . HIS A 1 195 ? -10.403 1.263 -3.598 1.00 81.00 195 HIS A O 1
ATOM 1560 N N . ARG A 1 196 ? -10.179 -0.764 -4.522 1.00 90.19 196 ARG A N 1
ATOM 1561 C CA . ARG A 1 196 ? -11.393 -1.360 -3.950 1.00 90.19 196 ARG A CA 1
ATOM 1562 C C . ARG A 1 196 ? -11.130 -2.828 -3.672 1.00 90.19 196 ARG A C 1
ATOM 1564 O O . ARG A 1 196 ? -10.622 -3.509 -4.569 1.00 90.19 196 ARG A O 1
ATOM 1571 N N . ASP A 1 197 ? -11.539 -3.310 -2.504 1.00 94.94 197 ASP A N 1
ATOM 1572 C CA . ASP A 1 197 ? -11.182 -4.645 -2.030 1.00 94.94 197 ASP A CA 1
ATOM 1573 C C . ASP A 1 197 ? -12.416 -5.545 -1.858 1.00 94.94 197 ASP A C 1
ATOM 1575 O O . ASP A 1 197 ? -13.418 -5.166 -1.251 1.00 94.94 197 ASP A O 1
ATOM 1579 N N . ALA A 1 198 ? -12.368 -6.786 -2.350 1.00 97.56 198 ALA A N 1
ATOM 1580 C CA . ALA A 1 198 ? -13.398 -7.764 -2.005 1.00 97.56 198 ALA A CA 1
ATOM 1581 C C . ALA A 1 198 ? -13.257 -8.153 -0.525 1.00 97.56 198 ALA A C 1
ATOM 1583 O O . ALA A 1 198 ? -14.220 -8.085 0.236 1.00 97.56 198 ALA A O 1
ATOM 1584 N N . ILE A 1 199 ? -12.042 -8.516 -0.108 1.00 98.50 199 ILE A N 1
ATOM 1585 C CA . ILE A 1 199 ? -11.695 -8.797 1.285 1.00 98.50 199 ILE A CA 1
ATOM 1586 C C . ILE A 1 199 ? -10.441 -8.000 1.639 1.00 98.50 199 ILE A C 1
ATOM 1588 O O . ILE A 1 199 ? -9.353 -8.300 1.147 1.00 98.50 199 ILE A O 1
ATOM 1592 N N . GLN A 1 200 ? -10.592 -7.014 2.518 1.00 97.31 200 GLN A N 1
ATOM 1593 C CA . GLN A 1 200 ? -9.491 -6.221 3.049 1.00 97.31 200 GLN A CA 1
ATOM 1594 C C . GLN A 1 200 ? -9.095 -6.736 4.433 1.00 97.31 200 GLN A C 1
ATOM 1596 O O . GLN A 1 200 ? -9.925 -6.814 5.341 1.00 97.31 200 GLN A O 1
ATOM 1601 N N . LEU A 1 201 ? -7.822 -7.075 4.603 1.00 97.44 201 LEU A N 1
ATOM 1602 C CA . LEU A 1 201 ? -7.232 -7.455 5.879 1.00 97.44 201 LEU A CA 1
ATOM 1603 C C . LEU A 1 201 ? -6.548 -6.231 6.491 1.00 97.44 201 LEU A C 1
ATOM 1605 O O . LEU A 1 201 ? -5.634 -5.661 5.895 1.00 97.44 201 LEU A O 1
ATOM 1609 N N . ILE A 1 202 ? -6.994 -5.831 7.680 1.00 95.31 202 ILE A N 1
ATOM 1610 C CA . ILE A 1 202 ? -6.507 -4.644 8.383 1.00 95.31 202 ILE A CA 1
ATOM 1611 C C . ILE A 1 202 ? -6.043 -5.073 9.775 1.00 95.31 202 ILE A C 1
ATOM 1613 O O . ILE A 1 202 ? -6.848 -5.582 10.559 1.00 95.31 202 ILE A O 1
ATOM 1617 N N . PRO A 1 203 ? -4.773 -4.851 10.139 1.00 93.06 203 PRO A N 1
ATOM 1618 C CA . PRO A 1 203 ? -4.337 -5.031 11.516 1.00 93.06 203 PRO A CA 1
ATOM 1619 C C . PRO A 1 203 ? -5.135 -4.146 12.490 1.00 93.06 203 PRO A C 1
ATOM 1621 O O . PRO A 1 203 ? -5.224 -2.929 12.285 1.00 93.06 203 PRO A O 1
ATOM 1624 N N . PRO A 1 204 ? -5.752 -4.717 13.543 1.00 90.56 204 PRO A N 1
ATOM 1625 C CA . PRO A 1 204 ? -6.379 -3.925 14.593 1.00 90.56 204 PRO A CA 1
ATOM 1626 C C . PRO A 1 204 ? -5.332 -3.118 15.359 1.00 90.56 204 PRO A C 1
ATOM 1628 O O . PRO A 1 204 ? -4.151 -3.466 15.399 1.00 90.56 204 PRO A O 1
ATOM 1631 N N . ALA A 1 205 ? -5.769 -2.022 15.979 1.00 87.69 205 ALA A N 1
ATOM 1632 C CA . ALA A 1 205 ? -4.892 -1.264 16.857 1.00 87.69 205 ALA A CA 1
ATOM 1633 C C . ALA A 1 205 ? -4.414 -2.152 18.015 1.00 87.69 205 ALA A C 1
ATOM 1635 O O . ALA A 1 205 ? -5.221 -2.790 18.688 1.00 87.69 205 ALA A O 1
ATOM 1636 N N . LEU A 1 206 ? -3.106 -2.157 18.264 1.00 85.75 206 LEU A N 1
ATOM 1637 C CA . LEU A 1 206 ? -2.510 -2.853 19.395 1.00 85.75 206 LEU A CA 1
ATOM 1638 C C . LEU A 1 206 ? -2.691 -2.021 20.662 1.00 85.75 206 LEU A C 1
ATOM 1640 O O . LEU A 1 206 ? -2.502 -0.798 20.659 1.00 85.75 206 LEU A O 1
ATOM 1644 N N . GLY A 1 207 ? -2.996 -2.695 21.762 1.00 83.31 207 GLY A N 1
ATOM 1645 C CA . GLY A 1 207 ? -3.070 -2.093 23.081 1.00 83.31 207 GLY A CA 1
ATOM 1646 C C . GLY A 1 207 ? -3.365 -3.122 24.157 1.00 83.31 207 GLY A C 1
ATOM 1647 O O . GLY A 1 207 ? -3.569 -4.302 23.877 1.00 83.31 207 GLY A O 1
ATOM 1648 N N . TYR A 1 208 ? -3.360 -2.665 25.398 1.00 80.00 208 TYR A N 1
ATOM 1649 C CA . TYR A 1 208 ? -3.645 -3.486 26.567 1.00 80.00 208 TYR A CA 1
ATOM 1650 C C . TYR A 1 208 ? -4.428 -2.666 27.591 1.00 80.00 208 TYR A C 1
ATOM 1652 O O . TYR A 1 208 ? -4.469 -1.439 27.515 1.00 80.00 208 TYR A O 1
ATOM 1660 N N . PHE A 1 209 ? -5.076 -3.343 28.535 1.00 74.94 209 PHE A N 1
ATOM 1661 C CA . PHE A 1 209 ? -5.722 -2.684 29.665 1.00 74.94 209 PHE A CA 1
ATOM 1662 C C . PHE A 1 209 ? -4.788 -2.706 30.873 1.00 74.94 209 PHE A C 1
ATOM 1664 O O . PHE A 1 209 ? -4.211 -3.746 31.191 1.00 74.94 209 PHE A O 1
ATOM 1671 N N . GLU A 1 210 ? -4.639 -1.567 31.538 1.00 79.19 210 GLU A N 1
ATOM 1672 C CA . GLU A 1 210 ? -3.945 -1.463 32.821 1.00 79.19 210 GLU A CA 1
ATOM 1673 C C . GLU A 1 210 ? -4.830 -0.778 33.867 1.00 79.19 210 GLU A C 1
ATOM 1675 O O . GLU A 1 210 ? -5.778 -0.064 33.536 1.00 79.19 210 GLU A O 1
ATOM 1680 N N . ALA A 1 211 ? -4.542 -1.011 35.149 1.00 77.38 211 ALA A N 1
ATOM 1681 C CA . ALA A 1 211 ? -5.268 -0.364 36.234 1.00 77.38 211 ALA A CA 1
ATOM 1682 C C . ALA A 1 211 ? -4.890 1.125 36.307 1.00 77.38 211 ALA A C 1
ATOM 1684 O O . ALA A 1 211 ? -3.745 1.464 36.600 1.00 77.38 211 ALA A O 1
ATOM 1685 N N . GLY A 1 212 ? -5.862 2.002 36.063 1.00 76.19 212 GLY A N 1
ATOM 1686 C CA . GLY A 1 212 ? -5.727 3.443 36.235 1.00 76.19 212 GLY A CA 1
ATOM 1687 C C . GLY A 1 212 ? -5.630 3.853 37.708 1.00 76.19 212 GLY A C 1
ATOM 1688 O O . GLY A 1 212 ? -5.901 3.065 38.618 1.00 76.19 212 GLY A O 1
ATOM 1689 N N . GLU A 1 213 ? -5.280 5.118 37.953 1.00 76.12 213 GLU A N 1
ATOM 1690 C CA . GLU A 1 213 ? -5.093 5.673 39.308 1.00 76.12 213 GLU A CA 1
ATOM 1691 C C . GLU A 1 213 ? -6.354 5.590 40.189 1.00 76.12 213 GLU A C 1
ATOM 1693 O O . GLU A 1 213 ? -6.261 5.539 41.415 1.00 76.12 213 GLU A O 1
ATOM 1698 N N . ASP A 1 214 ? -7.541 5.543 39.578 1.00 73.88 214 ASP A N 1
ATOM 1699 C CA . ASP A 1 214 ? -8.832 5.388 40.255 1.00 73.88 214 ASP A CA 1
ATOM 1700 C C . ASP A 1 214 ? -9.271 3.917 40.416 1.00 73.88 214 ASP A C 1
ATOM 1702 O O . ASP A 1 214 ? -10.399 3.643 40.837 1.00 73.88 214 ASP A O 1
ATOM 1706 N N . GLY A 1 215 ? -8.388 2.970 40.081 1.00 72.25 215 GLY A N 1
ATOM 1707 C CA . GLY A 1 215 ? -8.633 1.531 40.119 1.00 72.25 215 GLY A CA 1
ATOM 1708 C C . GLY A 1 215 ? -9.478 0.998 38.959 1.00 72.25 215 GLY A C 1
ATOM 1709 O O . GLY A 1 215 ? -9.810 -0.189 38.964 1.00 72.25 215 GLY A O 1
ATOM 1710 N N . LYS A 1 216 ? -9.850 1.827 37.970 1.00 73.00 216 LYS A N 1
ATOM 1711 C CA . LYS A 1 216 ? -10.568 1.369 36.771 1.00 73.00 216 LYS A CA 1
ATOM 1712 C C . LYS A 1 216 ? -9.598 0.950 35.676 1.00 73.00 216 LYS A C 1
ATOM 1714 O O . LYS A 1 216 ? -8.531 1.527 35.528 1.00 73.00 216 LYS A O 1
ATOM 1719 N N . GLN A 1 217 ? -9.998 -0.030 34.872 1.00 73.31 217 GLN A N 1
ATOM 1720 C CA . GLN A 1 217 ? -9.238 -0.437 33.692 1.00 73.31 217 GLN A CA 1
ATOM 1721 C C . GLN A 1 217 ? -9.201 0.704 32.667 1.00 73.31 217 GLN A C 1
ATOM 1723 O O . GLN A 1 217 ? -10.248 1.195 32.239 1.00 73.31 217 GLN A O 1
ATOM 1728 N N . GLN A 1 218 ? -8.000 1.105 32.264 1.00 76.19 218 GLN A N 1
ATOM 1729 C CA . GLN A 1 218 ? -7.749 2.070 31.204 1.00 76.19 218 GLN A CA 1
ATOM 1730 C C . GLN A 1 218 ? -7.110 1.351 30.018 1.00 76.19 218 GLN A C 1
ATOM 1732 O O . GLN A 1 218 ? -6.147 0.606 30.177 1.00 76.19 218 GLN A O 1
ATOM 1737 N N . TYR A 1 219 ? -7.646 1.582 28.818 1.00 79.19 219 TYR A N 1
ATOM 1738 C CA . TYR A 1 219 ? -7.029 1.088 27.592 1.00 79.19 219 TYR A CA 1
ATOM 1739 C C . TYR A 1 219 ? -5.817 1.945 27.224 1.00 79.19 219 TYR A C 1
ATOM 1741 O O . TYR A 1 219 ? -5.928 3.166 27.085 1.00 79.19 219 TYR A O 1
ATOM 1749 N N . VAL A 1 220 ? -4.680 1.295 27.011 1.00 81.00 220 VAL A N 1
ATOM 1750 C CA . VAL A 1 220 ? -3.428 1.908 26.580 1.00 81.00 220 VAL A CA 1
ATOM 1751 C C . VAL A 1 220 ? -3.136 1.470 25.157 1.00 81.00 220 VAL A C 1
ATOM 1753 O O . VAL A 1 220 ? -2.853 0.302 24.892 1.00 81.00 220 VAL A O 1
ATOM 1756 N N . ARG A 1 221 ? -3.185 2.425 24.225 1.00 86.25 221 ARG A N 1
ATOM 1757 C CA . ARG A 1 221 ? -2.800 2.192 22.833 1.00 86.25 221 ARG A CA 1
ATOM 1758 C C . ARG A 1 221 ? -1.281 2.046 22.716 1.00 86.25 221 ARG A C 1
ATOM 1760 O O . ARG A 1 221 ? -0.532 2.799 23.336 1.00 86.25 221 ARG A O 1
ATOM 1767 N N . VAL A 1 222 ? -0.854 1.102 21.883 1.00 87.81 222 VAL A N 1
ATOM 1768 C CA . VAL A 1 222 ? 0.552 0.802 21.579 1.00 87.81 222 VAL A CA 1
ATOM 1769 C C . VAL A 1 222 ? 0.876 1.111 20.117 1.00 87.81 222 VAL A C 1
ATOM 1771 O O . VAL A 1 222 ? 1.859 1.792 19.842 1.00 87.81 222 VAL A O 1
ATOM 1774 N N . ALA A 1 223 ? 0.027 0.680 19.182 1.00 88.12 223 ALA A N 1
ATOM 1775 C CA . ALA A 1 223 ? 0.177 0.967 17.755 1.00 88.12 223 ALA A CA 1
ATOM 1776 C C . ALA A 1 223 ? -1.159 0.907 17.016 1.00 88.12 223 ALA A C 1
ATOM 1778 O O . ALA A 1 223 ? -2.138 0.358 17.513 1.00 88.12 223 ALA A O 1
ATOM 1779 N N . ASP A 1 224 ? -1.178 1.453 15.806 1.00 88.88 224 ASP A N 1
ATOM 1780 C CA . ASP A 1 224 ? -2.220 1.237 14.807 1.00 88.88 224 ASP A CA 1
ATOM 1781 C C . ASP A 1 224 ? -1.623 0.577 13.548 1.00 88.88 224 ASP A C 1
ATOM 1783 O O . ASP A 1 224 ? -0.429 0.267 13.501 1.00 88.88 224 ASP A O 1
ATOM 1787 N N . GLN A 1 225 ? -2.445 0.327 12.528 1.00 88.06 225 GLN A N 1
ATOM 1788 C CA . GLN A 1 225 ? -2.021 -0.335 11.293 1.00 88.06 225 GLN A CA 1
ATOM 1789 C C . GLN A 1 225 ? -0.883 0.403 10.571 1.00 88.06 225 GLN A C 1
ATOM 1791 O O . GLN A 1 225 ? -0.017 -0.234 9.977 1.00 88.06 225 GLN A O 1
ATOM 1796 N N . MET A 1 226 ? -0.823 1.737 10.661 1.00 89.81 226 MET A N 1
ATOM 1797 C CA . MET A 1 226 ? 0.250 2.521 10.037 1.00 89.81 226 MET A CA 1
ATOM 1798 C C . MET A 1 226 ? 1.559 2.423 10.827 1.00 89.81 226 MET A C 1
ATOM 1800 O O . MET A 1 226 ? 2.635 2.548 10.242 1.00 89.81 226 MET A O 1
ATOM 1804 N N . ALA A 1 227 ? 1.480 2.168 12.135 1.00 92.25 227 ALA A N 1
ATOM 1805 C CA . ALA A 1 227 ? 2.627 1.924 13.007 1.00 92.25 227 ALA A CA 1
ATOM 1806 C C . ALA A 1 227 ? 3.135 0.474 12.964 1.00 92.25 227 ALA A C 1
ATOM 1808 O O . ALA A 1 227 ? 3.885 0.066 13.845 1.00 92.25 227 ALA A O 1
ATOM 1809 N N . GLY A 1 228 ? 2.720 -0.335 11.988 1.00 92.56 228 GLY A N 1
ATOM 1810 C CA . GLY A 1 228 ? 3.178 -1.718 11.921 1.00 92.56 228 GLY A CA 1
ATOM 1811 C C . GLY A 1 228 ? 2.446 -2.663 12.873 1.00 92.56 228 GLY A C 1
ATOM 1812 O O . GLY A 1 228 ? 3.045 -3.645 13.288 1.00 92.56 228 GLY A O 1
ATOM 1813 N N . ALA A 1 229 ? 1.188 -2.404 13.251 1.00 93.12 229 ALA A N 1
ATOM 1814 C CA . ALA A 1 229 ? 0.407 -3.399 13.991 1.00 93.12 229 ALA A CA 1
ATOM 1815 C C . ALA A 1 229 ? 0.324 -4.739 13.232 1.00 93.12 229 ALA A C 1
ATOM 1817 O O . ALA A 1 229 ? 0.401 -4.779 12.001 1.00 93.12 229 ALA A O 1
ATOM 1818 N N . VAL A 1 230 ? 0.150 -5.837 13.973 1.00 92.81 230 VAL A N 1
ATOM 1819 C CA . VAL A 1 230 ? 0.123 -7.199 13.420 1.00 92.81 230 VAL A CA 1
ATOM 1820 C C . VAL A 1 230 ? -1.305 -7.740 13.459 1.00 92.81 230 VAL A C 1
ATOM 1822 O O . VAL A 1 230 ? -1.904 -7.772 14.525 1.00 92.81 230 VAL A O 1
ATOM 1825 N N . LEU A 1 231 ? -1.848 -8.183 12.325 1.00 94.50 231 LEU A N 1
ATOM 1826 C CA . LEU A 1 231 ? -3.053 -9.014 12.256 1.00 94.50 231 LEU A CA 1
ATOM 1827 C C . LEU A 1 231 ? -2.659 -10.480 12.436 1.00 94.50 231 LEU A C 1
ATOM 1829 O O . LEU A 1 231 ? -1.703 -10.936 11.812 1.00 94.50 231 LEU A O 1
ATOM 1833 N N . GLU A 1 232 ? -3.402 -11.231 13.245 1.00 93.62 232 GLU A N 1
ATOM 1834 C CA . GLU A 1 232 ? -3.057 -12.622 13.550 1.00 93.62 232 GLU A CA 1
ATOM 1835 C C . GLU A 1 232 ? -4.262 -13.555 13.438 1.00 93.62 232 GLU A C 1
ATOM 1837 O O . GLU A 1 232 ? -5.386 -13.165 13.766 1.00 93.62 232 GLU A O 1
ATOM 1842 N N . ASP A 1 233 ? -3.994 -14.797 13.025 1.00 95.56 233 ASP A N 1
ATOM 1843 C CA . ASP A 1 233 ? -4.948 -15.910 13.038 1.00 95.56 233 ASP A CA 1
ATOM 1844 C C . ASP A 1 233 ? -6.188 -15.641 12.172 1.00 95.56 233 ASP A C 1
ATOM 1846 O O . ASP A 1 233 ? -7.323 -15.640 12.649 1.00 95.56 233 ASP A O 1
ATOM 1850 N N . VAL A 1 234 ? -5.981 -15.378 10.878 1.00 97.56 234 VAL A N 1
ATOM 1851 C CA . VAL A 1 234 ? -7.083 -15.154 9.928 1.00 97.56 234 VAL A CA 1
ATOM 1852 C C . VAL A 1 234 ? -7.117 -16.244 8.870 1.00 97.56 234 VAL A C 1
ATOM 1854 O O . VAL A 1 234 ? -6.117 -16.518 8.209 1.00 97.56 234 VAL A O 1
ATOM 1857 N N . VAL A 1 235 ? -8.296 -16.829 8.671 1.00 98.44 235 VAL A N 1
ATOM 1858 C CA . VAL A 1 235 ? -8.559 -17.831 7.636 1.00 98.44 235 VAL A CA 1
ATOM 1859 C C . VAL A 1 235 ? -9.548 -17.267 6.621 1.00 98.44 235 VAL A C 1
ATOM 1861 O O . VAL A 1 235 ? -10.629 -16.818 6.993 1.00 98.44 235 VAL A O 1
ATOM 1864 N N . VAL A 1 236 ? -9.205 -17.327 5.336 1.00 98.75 236 VAL A N 1
ATOM 1865 C CA . VAL A 1 236 ? -10.105 -17.040 4.213 1.00 98.75 236 VAL A CA 1
ATOM 1866 C C . VAL A 1 236 ? -10.181 -18.284 3.338 1.00 98.75 236 VAL A C 1
ATOM 1868 O O . VAL A 1 236 ? -9.207 -18.633 2.663 1.00 98.75 236 VAL A O 1
ATOM 1871 N N . GLN A 1 237 ? -11.321 -18.974 3.375 1.00 98.31 237 GLN A N 1
ATOM 1872 C CA . GLN A 1 237 ? -11.473 -20.277 2.739 1.00 98.31 237 GLN A CA 1
ATOM 1873 C C . GLN A 1 237 ? -12.773 -20.447 1.960 1.00 98.31 237 GLN A C 1
ATOM 1875 O O . GLN A 1 237 ? -13.853 -20.092 2.429 1.00 98.31 237 GLN A O 1
ATOM 1880 N N . GLY A 1 238 ? -12.676 -21.083 0.788 1.00 98.31 238 GLY A N 1
ATOM 1881 C CA . GLY A 1 238 ? -13.849 -21.482 0.006 1.00 98.31 238 GLY A CA 1
ATOM 1882 C C . GLY A 1 238 ? -14.655 -20.296 -0.530 1.00 98.31 238 GLY A C 1
ATOM 1883 O O . GLY A 1 238 ? -15.789 -20.466 -0.977 1.00 98.31 238 GLY A O 1
ATOM 1884 N N . CYS A 1 239 ? -14.111 -19.079 -0.464 1.00 98.75 239 CYS A N 1
ATOM 1885 C CA . CYS A 1 239 ? -14.807 -17.883 -0.905 1.00 98.75 239 CYS A CA 1
ATOM 1886 C C . CYS A 1 239 ? -14.766 -17.772 -2.431 1.00 98.75 239 CYS A C 1
ATOM 1888 O O . CYS A 1 239 ? -13.769 -18.078 -3.083 1.00 98.75 239 CYS A O 1
ATOM 1890 N N . THR A 1 240 ? -15.858 -17.276 -3.000 1.00 98.69 240 THR A N 1
ATOM 1891 C CA . THR A 1 240 ? -16.006 -16.981 -4.422 1.00 98.69 240 THR A CA 1
ATOM 1892 C C . THR A 1 240 ? -16.062 -15.471 -4.628 1.00 98.69 240 THR A C 1
ATOM 1894 O O . THR A 1 240 ? -16.982 -14.812 -4.148 1.00 98.69 240 THR A O 1
ATOM 1897 N N . ILE A 1 241 ? -15.111 -14.916 -5.377 1.00 98.38 241 ILE A N 1
ATOM 1898 C CA . ILE A 1 241 ? -15.060 -13.495 -5.748 1.00 98.38 241 ILE A CA 1
ATOM 1899 C C . ILE A 1 241 ? -15.268 -13.378 -7.262 1.00 98.38 241 ILE A C 1
ATOM 1901 O O . ILE A 1 241 ? -14.611 -14.065 -8.052 1.00 98.38 241 ILE A O 1
ATOM 1905 N N . ARG A 1 242 ? -16.202 -12.520 -7.690 1.00 97.31 242 ARG A N 1
ATOM 1906 C CA . ARG A 1 242 ? -16.561 -12.315 -9.104 1.00 97.31 242 ARG A CA 1
ATOM 1907 C C . ARG A 1 242 ? -16.656 -10.828 -9.449 1.00 97.31 242 ARG A C 1
ATOM 1909 O O . ARG A 1 242 ? -17.667 -10.191 -9.178 1.00 97.31 242 ARG A O 1
ATOM 1916 N N . ALA A 1 243 ? -15.636 -10.304 -10.120 1.00 95.06 243 ALA A N 1
ATOM 1917 C CA . ALA A 1 243 ? -15.575 -8.938 -10.638 1.00 95.06 243 ALA A CA 1
ATOM 1918 C C . ALA A 1 243 ? -14.989 -8.898 -12.069 1.00 95.06 243 ALA A C 1
ATOM 1920 O O . ALA A 1 243 ? -13.951 -8.284 -12.313 1.00 95.06 243 ALA A O 1
ATOM 1921 N N . PRO A 1 244 ? -15.621 -9.544 -13.067 1.00 93.00 244 PRO A N 1
ATOM 1922 C CA . PRO A 1 244 ? -15.033 -9.689 -14.405 1.00 93.00 244 PRO A CA 1
ATOM 1923 C C . PRO A 1 244 ? -14.910 -8.369 -15.188 1.00 93.00 244 PRO A C 1
ATOM 1925 O O . PRO A 1 244 ? -14.233 -8.317 -16.209 1.00 93.00 244 PRO A O 1
ATOM 1928 N N . ARG A 1 245 ? -15.586 -7.300 -14.751 1.00 92.25 245 ARG A N 1
ATOM 1929 C CA . ARG A 1 245 ? -15.632 -6.001 -15.449 1.00 92.25 245 ARG A CA 1
ATOM 1930 C C . ARG A 1 245 ? -14.842 -4.900 -14.747 1.00 92.25 245 ARG A C 1
ATOM 1932 O O . ARG A 1 245 ? -14.748 -3.798 -15.283 1.00 92.25 245 ARG A O 1
ATOM 1939 N N . ALA A 1 246 ? -14.262 -5.204 -13.592 1.00 88.88 246 ALA A N 1
ATOM 1940 C CA . ALA A 1 246 ? -13.640 -4.238 -12.708 1.00 88.88 246 ALA A CA 1
ATOM 1941 C C . ALA A 1 246 ? -12.302 -4.770 -12.170 1.00 88.88 246 ALA A C 1
ATOM 1943 O O . ALA A 1 246 ? -12.179 -5.966 -11.892 1.00 88.88 246 ALA A O 1
ATOM 1944 N N . PRO A 1 247 ? -11.285 -3.913 -11.993 1.00 91.25 247 PRO A N 1
ATOM 1945 C CA . PRO A 1 247 ? -10.033 -4.286 -11.352 1.00 91.25 247 PRO A CA 1
ATOM 1946 C C . PRO A 1 247 ? -10.183 -4.270 -9.818 1.00 91.25 247 PRO A C 1
ATOM 1948 O O . PRO A 1 247 ? -9.396 -3.634 -9.123 1.00 91.25 247 PRO A O 1
ATOM 1951 N N . LEU A 1 248 ? -11.224 -4.931 -9.292 1.00 94.31 248 LEU A N 1
ATOM 1952 C CA . LEU A 1 248 ? -11.388 -5.167 -7.856 1.00 94.31 248 LEU A CA 1
ATOM 1953 C C . LEU A 1 248 ? -10.199 -5.995 -7.355 1.00 94.31 248 LEU A C 1
ATOM 1955 O O . LEU A 1 248 ? -9.817 -6.976 -7.995 1.00 94.31 248 LEU A O 1
ATOM 1959 N N . GLN A 1 249 ? -9.629 -5.613 -6.222 1.00 95.56 249 GLN A N 1
ATOM 1960 C CA . GLN A 1 249 ? -8.587 -6.385 -5.558 1.00 95.56 249 GLN A CA 1
ATOM 1961 C C . GLN A 1 249 ? -9.269 -7.540 -4.815 1.00 95.56 249 GLN A C 1
ATOM 1963 O O . GLN A 1 249 ? -10.275 -7.333 -4.141 1.00 95.56 249 GLN A O 1
ATOM 1968 N N . GLY A 1 250 ? -8.790 -8.773 -4.984 1.00 97.25 250 GLY A N 1
ATOM 1969 C CA . GLY A 1 250 ? -9.464 -9.951 -4.426 1.00 97.25 250 GLY A CA 1
ATOM 1970 C C . GLY A 1 250 ? -9.322 -10.025 -2.904 1.00 97.25 250 GLY A C 1
ATOM 1971 O O . GLY A 1 250 ? -10.235 -9.654 -2.172 1.00 97.25 250 GLY A O 1
ATOM 1972 N N .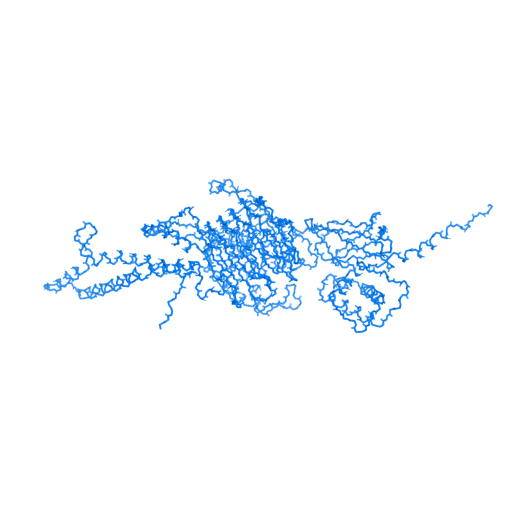 ILE A 1 251 ? -8.175 -10.505 -2.425 1.00 98.44 251 ILE A N 1
ATOM 1973 C CA . ILE A 1 251 ? -7.822 -10.511 -0.998 1.00 98.44 251 ILE A CA 1
ATOM 1974 C C . ILE A 1 251 ? -6.594 -9.623 -0.815 1.00 98.44 251 ILE A C 1
ATOM 1976 O O . ILE A 1 251 ? -5.541 -9.898 -1.400 1.00 98.44 251 ILE A O 1
ATOM 1980 N N . PHE A 1 252 ? -6.735 -8.552 -0.037 1.00 96.94 252 PHE A N 1
ATOM 1981 C CA . PHE A 1 252 ? -5.768 -7.461 -0.007 1.00 96.94 252 PHE A CA 1
ATOM 1982 C C . PHE A 1 252 ? -5.378 -7.037 1.411 1.00 96.94 252 PHE A C 1
ATOM 1984 O O . PHE A 1 252 ? -6.225 -6.946 2.295 1.00 96.94 252 PHE A O 1
ATOM 1991 N N . ALA A 1 253 ? -4.093 -6.743 1.614 1.00 95.06 253 ALA A N 1
ATOM 1992 C CA . ALA A 1 253 ? -3.569 -6.085 2.810 1.00 95.06 253 ALA A CA 1
ATOM 1993 C C . ALA A 1 253 ? -2.454 -5.111 2.402 1.00 95.06 253 ALA A C 1
ATOM 1995 O O . ALA A 1 253 ? -1.526 -5.515 1.697 1.00 95.06 253 ALA A O 1
ATOM 1996 N N . SER A 1 254 ? -2.515 -3.850 2.836 1.00 89.06 254 SER A N 1
ATOM 1997 C CA . SER A 1 254 ? -1.560 -2.806 2.424 1.00 89.06 254 SER A CA 1
ATOM 1998 C C . SER A 1 254 ? -0.639 -2.295 3.526 1.00 89.06 254 SER A C 1
ATOM 2000 O O . SER A 1 254 ? 0.472 -1.845 3.230 1.00 89.06 254 SER A O 1
ATOM 2002 N N . ASP A 1 255 ? -1.096 -2.314 4.775 1.00 85.25 255 ASP A N 1
ATOM 2003 C CA . ASP A 1 255 ? -0.444 -1.645 5.899 1.00 85.25 255 ASP A CA 1
ATOM 2004 C C . ASP A 1 255 ? -0.370 -2.564 7.115 1.00 85.25 255 ASP A C 1
ATOM 2006 O O . ASP A 1 255 ? -1.253 -3.389 7.349 1.00 85.25 255 ASP A O 1
ATOM 2010 N N . GLY A 1 256 ? 0.707 -2.403 7.881 1.00 91.31 256 GLY A N 1
ATOM 2011 C CA . GLY A 1 256 ? 1.044 -3.275 8.994 1.00 91.31 256 GLY A CA 1
ATOM 2012 C C . GLY A 1 256 ? 1.587 -4.634 8.556 1.00 91.31 256 GLY A C 1
ATOM 2013 O O . GLY A 1 256 ? 2.144 -4.784 7.464 1.00 91.31 256 GLY A O 1
ATOM 2014 N N . PHE A 1 257 ? 1.472 -5.609 9.451 1.00 95.62 257 PHE A N 1
ATOM 2015 C CA . PHE A 1 257 ? 1.937 -6.974 9.235 1.00 95.62 257 PHE A CA 1
ATOM 2016 C C . PHE A 1 257 ? 0.807 -7.970 9.446 1.00 95.62 257 PHE A C 1
ATOM 2018 O O . PHE A 1 257 ? -0.161 -7.692 10.148 1.00 95.62 257 PHE A O 1
ATOM 2025 N N . CYS A 1 258 ? 0.952 -9.156 8.870 1.00 95.62 258 CYS A N 1
ATOM 2026 C CA . CYS A 1 258 ? 0.003 -10.244 9.048 1.00 95.62 258 CYS A CA 1
ATOM 2027 C C . CYS A 1 258 ? 0.759 -11.540 9.358 1.00 95.62 258 CYS A C 1
ATOM 2029 O O . CYS A 1 258 ? 1.709 -11.872 8.654 1.00 95.62 258 CYS A O 1
ATOM 2031 N N . ARG A 1 259 ? 0.344 -12.289 10.377 1.00 94.94 259 ARG A N 1
ATOM 2032 C CA . ARG A 1 259 ? 0.966 -13.553 10.802 1.00 94.94 259 ARG A CA 1
ATOM 2033 C C . ARG A 1 259 ? -0.097 -14.636 10.947 1.00 94.94 259 ARG A C 1
ATOM 2035 O O . ARG A 1 259 ? -1.234 -14.328 11.295 1.00 94.94 259 ARG A O 1
ATOM 2042 N N . ARG A 1 260 ? 0.269 -15.901 10.704 1.00 95.88 260 ARG A N 1
ATOM 2043 C CA . ARG A 1 260 ? -0.669 -17.038 10.791 1.00 95.88 260 ARG A CA 1
ATOM 2044 C C . ARG A 1 260 ? -1.933 -16.805 9.950 1.00 95.88 260 ARG A C 1
ATOM 2046 O O . ARG A 1 260 ? -3.058 -16.969 10.416 1.00 95.88 260 ARG A O 1
ATOM 2053 N N . ILE A 1 261 ? -1.736 -16.355 8.708 1.00 97.50 261 ILE A N 1
ATOM 2054 C CA . ILE A 1 261 ? -2.816 -16.129 7.741 1.00 97.50 261 ILE A CA 1
ATOM 2055 C C . ILE A 1 261 ? -2.921 -17.336 6.814 1.00 97.50 261 ILE A C 1
ATOM 2057 O O . ILE A 1 261 ? -1.925 -17.743 6.219 1.00 97.50 261 ILE A O 1
ATOM 2061 N N . CYS A 1 262 ? -4.128 -17.866 6.649 1.00 98.31 262 CYS A N 1
ATOM 2062 C CA . CYS A 1 262 ? -4.424 -18.982 5.757 1.00 98.31 262 CYS A CA 1
ATOM 2063 C C . CYS A 1 262 ? -5.419 -18.536 4.676 1.00 98.31 262 CYS A C 1
ATOM 2065 O O . CYS A 1 262 ? -6.558 -18.186 4.982 1.00 98.31 262 CYS A O 1
ATOM 2067 N N . ILE A 1 263 ? -5.000 -18.542 3.409 1.00 98.69 263 ILE A N 1
ATOM 2068 C CA . ILE A 1 263 ? -5.840 -18.214 2.248 1.00 98.69 263 ILE A CA 1
ATOM 2069 C C . ILE A 1 263 ? -5.912 -19.443 1.350 1.00 98.69 263 ILE A C 1
ATOM 2071 O O . ILE A 1 263 ? -4.982 -19.714 0.584 1.00 98.69 263 ILE A O 1
ATOM 2075 N N . ARG A 1 264 ? -7.012 -20.195 1.424 1.00 98.25 264 ARG A N 1
ATOM 2076 C CA . ARG A 1 264 ? -7.096 -21.490 0.745 1.00 98.25 264 ARG A CA 1
ATOM 2077 C C . ARG A 1 264 ? -8.392 -21.751 0.006 1.00 98.25 264 ARG A C 1
ATOM 2079 O O . ARG A 1 264 ? -9.459 -21.335 0.435 1.00 98.25 264 ARG A O 1
ATOM 2086 N N . GLU A 1 265 ? -8.295 -22.492 -1.092 1.00 98.31 265 GLU A N 1
ATOM 2087 C CA . GLU A 1 265 ? -9.462 -23.005 -1.827 1.00 98.31 265 GLU A CA 1
ATOM 2088 C C . GLU A 1 265 ? -10.442 -21.904 -2.283 1.00 98.31 265 GLU A C 1
ATOM 2090 O O . GLU A 1 265 ? -11.639 -22.148 -2.423 1.00 98.31 265 GLU A O 1
ATOM 2095 N N . ASN A 1 266 ? -9.958 -20.677 -2.504 1.00 98.69 266 ASN A N 1
ATOM 2096 C CA . ASN A 1 266 ? -10.791 -19.580 -2.992 1.00 98.69 266 ASN A CA 1
ATOM 2097 C C . ASN A 1 266 ? -10.857 -19.584 -4.520 1.00 98.69 266 ASN A C 1
ATOM 2099 O O . ASN A 1 266 ? -9.896 -19.950 -5.199 1.00 98.69 266 ASN A O 1
ATOM 2103 N N . ASP A 1 267 ? -11.978 -19.117 -5.058 1.00 98.31 267 ASP A N 1
ATOM 2104 C CA . ASP A 1 267 ? -12.225 -18.997 -6.490 1.00 98.31 267 ASP A CA 1
ATOM 2105 C C . ASP A 1 267 ? -12.434 -17.517 -6.858 1.00 98.31 267 ASP A C 1
ATOM 2107 O O . ASP A 1 267 ? -13.444 -16.901 -6.512 1.00 98.31 267 ASP A O 1
ATOM 2111 N N . ILE A 1 268 ? -11.465 -16.919 -7.554 1.00 98.19 268 ILE A N 1
ATOM 2112 C CA . ILE A 1 268 ? -11.371 -15.468 -7.754 1.00 98.19 268 ILE A CA 1
ATOM 2113 C C . ILE A 1 268 ? -11.355 -15.142 -9.246 1.00 98.19 268 ILE A C 1
ATOM 2115 O O . ILE A 1 268 ? -10.453 -15.544 -9.968 1.00 98.19 268 ILE A O 1
ATOM 2119 N N . THR A 1 269 ? -12.319 -14.352 -9.718 1.00 96.44 269 THR A N 1
ATOM 2120 C CA . THR A 1 269 ? -12.327 -13.776 -11.073 1.00 96.44 269 THR A CA 1
ATOM 2121 C C . THR A 1 269 ? -12.276 -12.259 -10.982 1.00 96.44 269 THR A C 1
ATOM 2123 O O . THR A 1 269 ? -13.226 -11.661 -10.476 1.00 96.44 269 THR A O 1
ATOM 2126 N N . ILE A 1 270 ? -11.223 -11.629 -11.503 1.00 93.12 270 ILE A N 1
ATOM 2127 C CA . ILE A 1 270 ? -11.059 -10.165 -11.510 1.00 93.12 270 ILE A CA 1
ATOM 2128 C C . ILE A 1 270 ? -10.422 -9.686 -12.824 1.00 93.12 270 ILE A C 1
ATOM 2130 O O . ILE A 1 270 ? -9.836 -10.481 -13.561 1.00 93.12 270 ILE A O 1
ATOM 2134 N N . ARG A 1 271 ? -10.541 -8.387 -13.134 1.00 92.31 271 ARG A N 1
ATOM 2135 C CA . ARG A 1 271 ? -9.936 -7.788 -14.342 1.00 92.31 271 ARG A CA 1
ATOM 2136 C C . ARG A 1 271 ? -8.495 -7.290 -14.144 1.00 92.31 271 ARG A C 1
ATOM 2138 O O . ARG A 1 271 ? -7.803 -7.077 -15.134 1.00 92.31 271 ARG A O 1
ATOM 2145 N N . GLY A 1 272 ? -8.068 -7.056 -12.902 1.00 88.06 272 GLY A N 1
ATOM 2146 C CA . GLY A 1 272 ? -6.718 -6.580 -12.563 1.00 88.06 272 GLY A CA 1
ATOM 2147 C C . GLY A 1 272 ? -5.788 -7.698 -12.081 1.00 88.06 272 GLY A C 1
ATOM 2148 O O . GLY A 1 272 ? -6.242 -8.805 -11.806 1.00 88.06 272 GLY A O 1
ATOM 2149 N N . ALA A 1 273 ? -4.495 -7.402 -11.922 1.00 87.81 273 ALA A N 1
ATOM 2150 C CA . ALA A 1 273 ? -3.512 -8.383 -11.451 1.00 87.81 273 ALA A CA 1
ATOM 2151 C C . ALA A 1 273 ? -3.614 -8.738 -9.948 1.00 87.81 273 ALA A C 1
ATOM 2153 O O . ALA A 1 273 ? -3.121 -9.783 -9.527 1.00 87.81 273 ALA A O 1
ATOM 2154 N N . HIS A 1 274 ? -4.250 -7.903 -9.119 1.00 93.00 274 HIS A N 1
ATOM 2155 C CA . HIS A 1 274 ? -4.250 -8.024 -7.651 1.00 93.00 274 HIS A CA 1
ATOM 2156 C C . HIS A 1 274 ? -5.293 -9.015 -7.106 1.00 93.00 274 HIS A C 1
ATOM 2158 O O . HIS A 1 274 ? -6.203 -8.637 -6.368 1.00 93.00 274 HIS A O 1
ATOM 2164 N N . ALA A 1 275 ? -5.179 -10.295 -7.462 1.00 96.62 275 ALA A N 1
ATOM 2165 C CA . ALA A 1 275 ? -6.116 -11.314 -6.987 1.00 96.62 275 ALA A CA 1
ATOM 2166 C C . ALA A 1 275 ? -5.877 -11.667 -5.517 1.00 96.62 275 ALA A C 1
ATOM 2168 O O . ALA A 1 275 ? -6.815 -11.678 -4.724 1.00 96.62 275 ALA A O 1
ATOM 2169 N N . ILE A 1 276 ? -4.618 -11.899 -5.144 1.00 98.25 276 ILE A N 1
ATOM 2170 C CA . ILE A 1 276 ? -4.188 -11.984 -3.747 1.00 98.25 276 ILE A CA 1
ATOM 2171 C C . ILE A 1 276 ? -2.944 -11.110 -3.615 1.00 98.25 276 ILE A C 1
ATOM 2173 O O . ILE A 1 276 ? -1.964 -11.289 -4.338 1.00 98.25 276 ILE A O 1
ATOM 2177 N N . SER A 1 277 ? -2.983 -10.111 -2.743 1.00 97.12 277 SER A N 1
ATOM 2178 C CA . SER A 1 277 ? -1.885 -9.157 -2.580 1.00 97.12 277 SER A CA 1
ATOM 2179 C C . SER A 1 277 ? -1.742 -8.766 -1.116 1.00 97.12 277 SER A C 1
ATOM 2181 O O . SER A 1 277 ? -2.533 -7.977 -0.611 1.00 97.12 277 SER A O 1
ATOM 2183 N N . ILE A 1 278 ? -0.743 -9.332 -0.433 1.00 97.75 278 ILE A N 1
ATOM 2184 C CA . ILE A 1 278 ? -0.562 -9.165 1.016 1.00 97.75 278 ILE A CA 1
ATOM 2185 C C . ILE A 1 278 ? 0.768 -8.469 1.301 1.00 97.75 278 ILE A C 1
ATOM 2187 O O . ILE A 1 278 ? 1.840 -9.011 1.021 1.00 97.75 278 ILE A O 1
ATOM 2191 N N . ALA A 1 279 ? 0.707 -7.270 1.873 1.00 95.44 279 ALA A N 1
ATOM 2192 C CA . ALA A 1 279 ? 1.859 -6.592 2.447 1.00 95.44 279 ALA A CA 1
ATOM 2193 C C . ALA A 1 279 ? 2.148 -7.105 3.866 1.00 95.44 279 ALA A C 1
ATOM 2195 O O . ALA A 1 279 ? 1.235 -7.360 4.648 1.00 95.44 279 ALA A O 1
ATOM 2196 N N . GLY A 1 280 ? 3.431 -7.259 4.198 1.00 95.81 280 GLY A N 1
ATOM 2197 C CA . GLY A 1 280 ? 3.868 -7.567 5.560 1.00 95.81 280 GLY A CA 1
ATOM 2198 C C . GLY A 1 280 ? 3.488 -8.963 6.059 1.00 95.81 280 GLY A C 1
ATOM 2199 O O . GLY A 1 280 ? 3.367 -9.152 7.266 1.00 95.81 280 GLY A O 1
ATOM 2200 N N . MET A 1 281 ? 3.293 -9.939 5.166 1.00 97.31 281 MET A N 1
ATOM 2201 C CA . MET A 1 281 ? 3.045 -11.332 5.557 1.00 97.31 281 MET A CA 1
ATOM 2202 C C . MET A 1 281 ? 4.295 -11.934 6.216 1.00 97.31 281 MET A C 1
ATOM 2204 O O . MET A 1 281 ? 5.338 -12.024 5.572 1.00 97.31 281 MET A O 1
ATOM 2208 N N . LEU A 1 282 ? 4.185 -12.337 7.481 1.00 96.69 282 LEU A N 1
ATOM 2209 C CA . LEU A 1 282 ? 5.265 -12.850 8.327 1.00 96.69 282 LEU A CA 1
ATOM 2210 C C . LEU A 1 282 ? 5.413 -14.375 8.172 1.00 96.69 282 LEU A C 1
ATOM 2212 O O . LEU A 1 282 ? 5.540 -14.878 7.055 1.00 96.69 282 LEU A O 1
ATOM 2216 N N . ASP A 1 283 ? 5.461 -15.104 9.280 1.00 93.81 283 ASP A N 1
ATOM 2217 C CA . ASP A 1 283 ? 5.627 -16.548 9.376 1.00 93.81 283 ASP A CA 1
ATOM 2218 C C . ASP A 1 283 ? 4.312 -17.298 9.638 1.00 93.81 283 ASP A C 1
ATOM 2220 O O . ASP A 1 283 ? 3.248 -16.705 9.857 1.00 93.81 283 ASP A O 1
ATOM 2224 N N . ASP A 1 284 ? 4.401 -18.628 9.531 1.00 94.50 284 ASP A N 1
ATOM 2225 C CA . ASP A 1 284 ? 3.309 -19.590 9.719 1.00 94.50 284 ASP A CA 1
ATOM 2226 C C . ASP A 1 284 ? 2.075 -19.322 8.838 1.00 94.50 284 ASP A C 1
ATOM 2228 O O . ASP A 1 284 ? 0.938 -19.570 9.232 1.00 94.50 284 ASP A O 1
ATOM 2232 N N . CYS A 1 285 ? 2.293 -18.788 7.634 1.00 97.19 285 CYS A N 1
ATOM 2233 C CA . CYS A 1 285 ? 1.233 -18.456 6.682 1.00 97.19 285 CYS A CA 1
ATOM 2234 C C . CYS A 1 285 ? 1.081 -19.520 5.584 1.00 97.19 285 CYS A C 1
ATOM 2236 O O . CYS A 1 285 ? 2.036 -20.205 5.216 1.00 97.19 285 CYS A O 1
ATOM 2238 N N . GLU A 1 286 ? -0.113 -19.601 4.999 1.00 98.19 286 GLU A N 1
ATOM 2239 C CA . GLU A 1 286 ? -0.466 -20.530 3.923 1.00 98.19 286 GLU A CA 1
ATOM 2240 C C . GLU A 1 286 ? -1.250 -19.807 2.818 1.00 98.19 286 GLU A C 1
ATOM 2242 O O . GLU A 1 286 ? -2.202 -19.075 3.096 1.00 98.19 286 GLU A O 1
ATOM 2247 N N . ILE A 1 287 ? -0.881 -20.048 1.555 1.00 98.50 287 ILE A N 1
ATOM 2248 C CA . ILE A 1 287 ? -1.681 -19.671 0.382 1.00 98.50 287 ILE A CA 1
ATOM 2249 C C . ILE A 1 287 ? -1.756 -20.873 -0.565 1.00 98.50 287 ILE A C 1
ATOM 2251 O O . ILE A 1 287 ? -0.828 -21.114 -1.340 1.00 98.50 287 ILE A O 1
ATOM 2255 N N . SER A 1 288 ? -2.849 -21.635 -0.524 1.00 98.12 288 SER A N 1
ATOM 2256 C CA . SER A 1 288 ? -2.920 -22.954 -1.170 1.00 98.12 288 SER A CA 1
ATOM 2257 C C . SER A 1 288 ? -4.245 -23.222 -1.895 1.00 98.12 288 SER A C 1
ATOM 2259 O O . SER A 1 288 ? -5.311 -22.749 -1.516 1.00 98.12 288 SER A O 1
ATOM 2261 N N . GLY A 1 289 ? -4.200 -23.990 -2.984 1.00 97.75 289 GLY A N 1
ATOM 2262 C CA . GLY A 1 289 ? -5.402 -24.501 -3.658 1.00 97.75 289 GLY A CA 1
ATOM 2263 C C . GLY A 1 289 ? -6.344 -23.446 -4.257 1.00 97.75 289 GLY A C 1
ATOM 2264 O O . GLY A 1 289 ? -7.459 -23.792 -4.647 1.00 97.75 289 GLY A O 1
ATOM 2265 N N . ASN A 1 290 ? -5.933 -22.178 -4.347 1.00 98.50 290 ASN A N 1
ATOM 2266 C CA . ASN A 1 290 ? -6.760 -21.116 -4.917 1.00 98.50 290 ASN A CA 1
ATOM 2267 C C . ASN A 1 290 ? -6.829 -21.242 -6.448 1.00 98.50 290 ASN A C 1
ATOM 2269 O O . ASN A 1 290 ? -5.868 -21.662 -7.103 1.00 98.50 290 ASN A O 1
ATOM 2273 N N . VAL A 1 291 ? -7.962 -20.848 -7.027 1.00 97.88 291 VAL A N 1
ATOM 2274 C CA . VAL A 1 291 ? -8.198 -20.809 -8.473 1.00 97.88 291 VAL A CA 1
ATOM 2275 C C . VAL A 1 291 ? -8.467 -19.368 -8.889 1.00 97.88 291 VAL A C 1
ATOM 2277 O O . VAL A 1 291 ? -9.436 -18.750 -8.456 1.00 97.88 291 VAL A O 1
ATOM 2280 N N . LEU A 1 292 ? -7.591 -18.823 -9.727 1.00 97.56 292 LEU A N 1
ATOM 2281 C CA . LEU A 1 292 ? -7.688 -17.467 -10.251 1.00 97.56 292 LEU A CA 1
ATOM 2282 C C . LEU A 1 292 ? -8.139 -17.517 -11.710 1.00 97.56 292 LEU A C 1
ATOM 2284 O O . LEU A 1 292 ? -7.557 -18.233 -12.515 1.00 97.56 292 LEU A O 1
ATOM 2288 N N . HIS A 1 293 ? -9.147 -16.744 -12.079 1.00 95.94 293 HIS A N 1
ATOM 2289 C CA . HIS A 1 293 ? -9.662 -16.667 -13.440 1.00 95.94 293 HIS A CA 1
ATOM 2290 C C . HIS A 1 293 ? -9.317 -15.314 -14.045 1.00 95.94 293 HIS A C 1
ATOM 2292 O O . HIS A 1 293 ? -9.698 -14.268 -13.510 1.00 95.94 293 HIS A O 1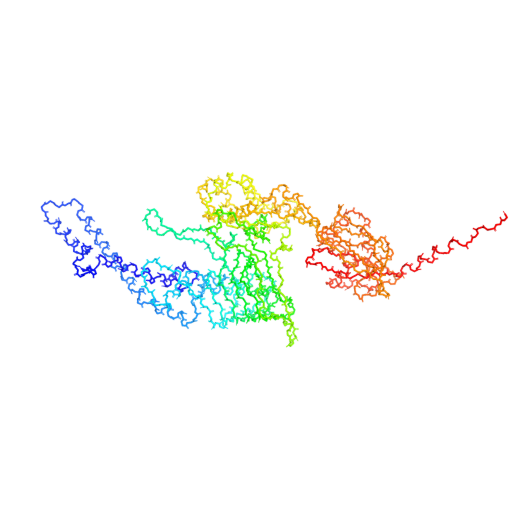
ATOM 2298 N N . GLN A 1 294 ? -8.640 -15.331 -15.191 1.00 94.25 294 GLN A N 1
ATOM 2299 C CA . GLN A 1 294 ? -8.413 -14.118 -15.961 1.00 94.25 294 GLN A CA 1
ATOM 2300 C C . GLN A 1 294 ? -9.719 -13.698 -16.644 1.00 94.25 294 GLN A C 1
ATOM 2302 O O . GLN A 1 294 ? -10.297 -14.453 -17.430 1.00 94.25 294 GLN A O 1
ATOM 2307 N N . ALA A 1 295 ? -10.186 -12.481 -16.364 1.00 92.12 295 ALA A N 1
ATOM 2308 C CA . ALA A 1 295 ? -11.318 -11.911 -17.084 1.00 92.12 295 ALA A CA 1
ATOM 2309 C C . ALA A 1 295 ? -10.952 -11.580 -18.543 1.00 92.12 295 ALA A C 1
ATOM 2311 O O . ALA A 1 295 ? -9.795 -11.309 -18.873 1.00 92.12 295 ALA A O 1
ATOM 2312 N N . GLU A 1 296 ? -11.944 -11.557 -19.435 1.00 88.75 296 GLU A N 1
ATOM 2313 C CA . GLU A 1 296 ? -11.731 -11.164 -20.831 1.00 88.75 296 GLU A CA 1
ATOM 2314 C C . GLU A 1 296 ? -11.137 -9.745 -20.906 1.00 88.75 296 GLU A C 1
ATOM 2316 O O . GLU A 1 296 ? -11.665 -8.815 -20.296 1.00 88.75 296 GLU A O 1
ATOM 2321 N N . ARG A 1 297 ? -10.033 -9.575 -21.651 1.00 84.31 297 ARG A N 1
ATOM 2322 C CA . ARG A 1 297 ? -9.268 -8.310 -21.750 1.00 84.31 297 ARG A CA 1
ATOM 2323 C C . ARG A 1 297 ? -8.701 -7.796 -20.413 1.00 84.31 297 ARG A C 1
ATOM 2325 O O . ARG A 1 297 ? -8.295 -6.639 -20.345 1.00 84.31 297 ARG A O 1
ATOM 2332 N N . GLY A 1 298 ? -8.684 -8.625 -19.370 1.00 85.31 298 GLY A N 1
ATOM 2333 C CA . GLY A 1 298 ? -8.063 -8.323 -18.084 1.00 85.31 298 GLY A CA 1
ATOM 2334 C C . GLY A 1 298 ? -6.582 -8.690 -18.036 1.00 85.31 298 GLY A C 1
ATOM 2335 O O . GLY A 1 298 ? -6.084 -9.480 -18.845 1.00 85.31 298 GLY A O 1
ATOM 2336 N N . GLU A 1 299 ? -5.883 -8.128 -17.056 1.00 89.81 299 GLU A N 1
ATOM 2337 C CA . GLU A 1 299 ? -4.520 -8.535 -16.718 1.00 89.81 299 GLU A CA 1
ATOM 2338 C C . GLU A 1 299 ? -4.512 -9.969 -16.161 1.00 89.81 299 GLU A C 1
ATOM 2340 O O . GLU A 1 299 ? -5.492 -10.388 -15.536 1.00 89.81 299 GLU A O 1
ATOM 2345 N N . PRO A 1 300 ? -3.430 -10.743 -16.365 1.00 90.81 300 PRO A N 1
ATOM 2346 C CA . PRO A 1 300 ? -3.270 -12.030 -15.699 1.00 90.81 300 PRO A CA 1
ATOM 2347 C C . PRO A 1 300 ? -3.327 -11.854 -14.169 1.00 90.81 300 PRO A C 1
ATOM 2349 O O . PRO A 1 300 ? -2.530 -11.084 -13.625 1.00 90.81 300 PRO A O 1
ATOM 2352 N N . PRO A 1 301 ? -4.242 -12.540 -13.461 1.00 93.88 301 PRO A N 1
ATOM 2353 C CA . PRO A 1 301 ? -4.324 -12.443 -12.011 1.00 93.88 301 PRO A CA 1
ATOM 2354 C C . PRO A 1 301 ? -3.098 -13.097 -11.365 1.00 93.88 301 PRO A C 1
ATOM 2356 O O . PRO A 1 301 ? -2.641 -14.155 -11.802 1.00 93.88 301 PRO A O 1
ATOM 2359 N N . ALA A 1 302 ? -2.587 -12.479 -10.304 1.00 95.38 302 ALA A N 1
ATOM 2360 C CA . ALA A 1 302 ? -1.372 -12.893 -9.620 1.00 95.38 302 ALA A CA 1
ATOM 2361 C C . ALA A 1 302 ? -1.563 -12.986 -8.099 1.00 95.38 302 ALA A C 1
ATOM 2363 O O . ALA A 1 302 ? -2.462 -12.375 -7.510 1.00 95.38 302 ALA A O 1
ATOM 2364 N N . ILE A 1 303 ? -0.670 -13.755 -7.471 1.00 97.75 303 ILE A N 1
ATOM 2365 C CA . ILE A 1 303 ? -0.482 -13.802 -6.019 1.00 97.75 303 ILE A CA 1
ATOM 2366 C C . ILE A 1 303 ? 0.838 -13.100 -5.721 1.00 97.75 303 ILE A C 1
ATOM 2368 O O . ILE A 1 303 ? 1.891 -13.601 -6.118 1.00 97.75 303 ILE A O 1
ATOM 2372 N N . THR A 1 304 ? 0.791 -11.967 -5.025 1.00 96.44 304 THR A N 1
ATOM 2373 C CA . THR A 1 304 ? 1.979 -11.142 -4.767 1.00 96.44 304 THR A CA 1
ATOM 2374 C C . THR A 1 304 ? 2.113 -10.821 -3.287 1.00 96.44 304 THR A C 1
ATOM 2376 O O . THR A 1 304 ? 1.154 -10.397 -2.644 1.00 96.44 304 THR A O 1
ATOM 2379 N N . LEU A 1 305 ? 3.316 -10.993 -2.744 1.00 97.50 305 LEU A N 1
ATOM 2380 C CA . LEU A 1 305 ? 3.636 -10.599 -1.375 1.00 97.50 305 LEU A CA 1
ATOM 2381 C C . LEU A 1 305 ? 4.542 -9.373 -1.398 1.00 97.50 305 LEU A C 1
ATOM 2383 O O . LEU A 1 305 ? 5.548 -9.353 -2.106 1.00 97.50 305 LEU A O 1
ATOM 2387 N N . TYR A 1 306 ? 4.185 -8.359 -0.619 1.00 96.06 306 TYR A N 1
ATOM 2388 C CA . TYR A 1 306 ? 4.908 -7.091 -0.532 1.00 96.06 306 TYR A CA 1
ATOM 2389 C C . TYR A 1 306 ? 5.537 -6.918 0.856 1.00 96.06 306 TYR A C 1
ATOM 2391 O O . TYR A 1 306 ? 5.034 -7.490 1.827 1.00 96.06 306 TYR A O 1
ATOM 2399 N N . PRO A 1 307 ? 6.615 -6.124 0.994 1.00 96.44 307 PRO A N 1
ATOM 2400 C CA . PRO A 1 307 ? 7.135 -5.780 2.313 1.00 96.44 307 PRO A CA 1
ATOM 2401 C C . PRO A 1 307 ? 6.067 -5.063 3.140 1.00 96.44 307 PRO A C 1
ATOM 2403 O O . PRO A 1 307 ? 5.246 -4.317 2.598 1.00 96.44 307 PRO A O 1
ATOM 2406 N N . GLY A 1 308 ? 6.102 -5.256 4.457 1.00 95.31 308 GLY A N 1
ATOM 2407 C CA . GLY A 1 308 ? 5.326 -4.438 5.381 1.00 95.31 308 GLY A CA 1
ATOM 2408 C C . GLY A 1 308 ? 5.776 -2.981 5.311 1.00 95.31 308 GLY A C 1
ATOM 2409 O O . GLY A 1 308 ? 6.939 -2.683 5.020 1.00 95.31 308 GLY A O 1
ATOM 2410 N N . ARG A 1 309 ? 4.847 -2.058 5.546 1.00 92.81 309 ARG A N 1
ATOM 2411 C CA . ARG A 1 309 ? 5.101 -0.616 5.452 1.00 92.81 309 ARG A CA 1
ATOM 2412 C C . ARG A 1 309 ? 4.893 0.045 6.801 1.00 92.81 309 ARG A C 1
ATOM 2414 O O . ARG A 1 309 ? 3.928 -0.264 7.496 1.00 92.81 309 ARG A O 1
ATOM 2421 N N . ILE A 1 310 ? 5.785 0.976 7.129 1.00 93.56 310 ILE A N 1
ATOM 2422 C CA . ILE A 1 310 ? 5.662 1.849 8.292 1.00 93.56 310 ILE A CA 1
ATOM 2423 C C . ILE A 1 310 ? 5.355 3.262 7.811 1.00 93.56 310 ILE A C 1
ATOM 2425 O O . ILE A 1 310 ? 6.116 3.855 7.044 1.00 93.56 310 ILE A O 1
ATOM 2429 N N . GLY A 1 311 ? 4.240 3.798 8.296 1.00 84.50 311 GLY A N 1
ATOM 2430 C CA . GLY A 1 311 ? 3.692 5.084 7.897 1.00 84.50 311 GLY A CA 1
ATOM 2431 C C . GLY A 1 311 ? 3.165 5.085 6.456 1.00 84.50 311 GLY A C 1
ATOM 2432 O O . GLY A 1 311 ? 3.818 4.648 5.510 1.00 84.50 311 GLY A O 1
ATOM 2433 N N . GLY A 1 312 ? 1.970 5.638 6.261 1.00 77.00 312 GLY A N 1
ATOM 2434 C CA . GLY A 1 312 ? 1.421 5.887 4.923 1.00 77.00 312 GLY A CA 1
ATOM 2435 C C . GLY A 1 312 ? 2.081 7.103 4.267 1.00 77.00 312 GLY A C 1
ATOM 2436 O O . GLY A 1 312 ? 2.557 8.002 4.961 1.00 77.00 312 GLY A O 1
ATOM 2437 N N . ASN A 1 313 ? 2.113 7.167 2.935 1.00 76.88 313 ASN A N 1
ATOM 2438 C CA . ASN A 1 313 ? 2.609 8.343 2.206 1.00 76.88 313 ASN A CA 1
ATOM 2439 C C . ASN A 1 313 ? 1.540 9.439 2.201 1.00 76.88 313 ASN A C 1
ATOM 2441 O O . ASN A 1 313 ? 0.646 9.417 1.358 1.00 76.88 313 ASN A O 1
ATOM 2445 N N . MET A 1 314 ? 1.601 10.359 3.162 1.00 79.75 314 MET A N 1
ATOM 2446 C CA . MET A 1 314 ? 0.497 11.290 3.388 1.00 79.75 314 MET A CA 1
ATOM 2447 C C . MET A 1 314 ? 0.596 12.529 2.499 1.00 79.75 314 MET A C 1
ATOM 2449 O O . MET A 1 314 ? -0.414 12.990 1.983 1.00 79.75 314 MET A O 1
ATOM 2453 N N . ALA A 1 315 ? 1.805 13.061 2.302 1.00 82.62 315 ALA A N 1
ATOM 2454 C CA . ALA A 1 315 ? 2.041 14.233 1.454 1.00 82.62 315 ALA A CA 1
ATOM 2455 C C . ALA A 1 315 ? 3.477 14.255 0.909 1.00 82.62 315 ALA A C 1
ATOM 2457 O O . ALA A 1 315 ? 4.244 15.193 1.150 1.00 82.62 315 ALA A O 1
ATOM 2458 N N . GLU A 1 316 ? 3.858 13.187 0.201 1.00 83.50 316 GLU A N 1
ATOM 2459 C CA . GLU A 1 316 ? 5.189 13.045 -0.408 1.00 83.50 316 GLU A CA 1
ATOM 2460 C C . GLU A 1 316 ? 6.323 13.232 0.623 1.00 83.50 316 GLU A C 1
ATOM 2462 O O . GLU A 1 316 ? 7.318 13.912 0.354 1.00 83.50 316 GLU A O 1
ATOM 2467 N N . ASP A 1 317 ? 6.135 12.654 1.816 1.00 82.12 317 ASP A N 1
ATOM 2468 C CA . ASP A 1 317 ? 7.145 12.455 2.869 1.00 82.12 317 ASP A CA 1
ATOM 2469 C C . ASP A 1 317 ? 7.869 11.108 2.747 1.00 82.12 317 ASP A C 1
ATOM 2471 O O . ASP A 1 317 ? 8.780 10.800 3.511 1.00 82.12 317 ASP A O 1
ATOM 2475 N N . GLY A 1 318 ? 7.454 10.309 1.768 1.00 87.69 318 GLY A N 1
ATOM 2476 C CA . GLY A 1 318 ? 8.062 9.046 1.403 1.00 87.69 318 GLY A CA 1
ATOM 2477 C C . GLY A 1 318 ? 7.433 7.832 2.079 1.00 87.69 318 GLY A C 1
ATOM 2478 O O . GLY A 1 318 ? 6.532 7.941 2.908 1.00 87.69 318 GLY A O 1
ATOM 2479 N N . VAL A 1 319 ? 7.890 6.647 1.684 1.00 91.06 319 VAL A N 1
ATOM 2480 C CA . VAL A 1 319 ? 7.415 5.346 2.179 1.00 91.06 319 VAL A CA 1
ATOM 2481 C C . VAL A 1 319 ? 8.578 4.602 2.817 1.00 91.06 319 VAL A C 1
ATOM 2483 O O . VAL A 1 319 ? 9.647 4.508 2.219 1.00 91.06 319 VAL A O 1
ATOM 2486 N N . VAL A 1 320 ? 8.374 4.032 4.001 1.00 95.12 320 VAL A N 1
ATOM 2487 C CA . VAL A 1 320 ? 9.366 3.160 4.636 1.00 95.12 320 VAL A CA 1
ATOM 2488 C C . VAL A 1 320 ? 8.868 1.723 4.545 1.00 95.12 320 VAL A C 1
ATOM 2490 O O . VAL A 1 320 ? 7.822 1.389 5.099 1.00 95.12 320 VAL A O 1
ATOM 2493 N N . ALA A 1 321 ? 9.597 0.886 3.810 1.00 96.38 321 ALA A N 1
ATOM 2494 C CA . ALA A 1 321 ? 9.296 -0.530 3.640 1.00 96.38 321 ALA A CA 1
ATOM 2495 C C . ALA A 1 321 ? 10.260 -1.376 4.477 1.00 96.38 321 ALA A C 1
ATOM 2497 O O . ALA A 1 321 ? 11.472 -1.195 4.395 1.00 96.38 321 ALA A O 1
ATOM 2498 N N . VAL A 1 322 ? 9.734 -2.317 5.254 1.00 97.50 322 VAL A N 1
ATOM 2499 C CA . VAL A 1 322 ? 10.533 -3.271 6.028 1.00 97.50 322 VAL A CA 1
ATOM 2500 C C . VAL A 1 322 ? 10.884 -4.443 5.123 1.00 97.50 322 VAL A C 1
ATOM 2502 O O . VAL A 1 322 ? 10.003 -5.193 4.717 1.00 97.50 322 VAL A O 1
ATOM 2505 N N . LEU A 1 323 ? 12.158 -4.585 4.779 1.00 97.12 323 LEU A N 1
ATOM 2506 C CA . LEU A 1 323 ? 12.670 -5.621 3.877 1.00 97.12 323 LEU A CA 1
ATOM 2507 C C . LEU A 1 323 ? 13.256 -6.817 4.635 1.00 97.12 323 LEU A C 1
ATOM 2509 O O . LEU A 1 323 ? 13.304 -7.921 4.099 1.00 97.12 323 LEU A O 1
ATOM 2513 N N . GLY A 1 324 ? 13.653 -6.611 5.889 1.00 96.56 324 GLY A N 1
ATOM 2514 C CA . GLY A 1 324 ? 14.165 -7.650 6.770 1.00 96.56 324 GLY A CA 1
ATOM 2515 C C . GLY A 1 324 ? 14.088 -7.226 8.232 1.00 96.56 324 GLY A C 1
ATOM 2516 O O . GLY A 1 324 ? 14.061 -6.035 8.544 1.00 96.56 324 GLY A O 1
ATOM 2517 N N . PHE A 1 325 ? 14.049 -8.211 9.124 1.00 96.44 325 PHE A N 1
ATOM 2518 C CA . PHE A 1 325 ? 13.990 -8.010 10.570 1.00 96.44 325 PHE A CA 1
ATOM 2519 C C . PHE A 1 325 ? 15.303 -8.441 11.214 1.00 96.44 325 PHE A C 1
ATOM 2521 O O . PHE A 1 325 ? 15.896 -9.442 10.811 1.00 96.44 325 PHE A O 1
ATOM 2528 N N . ALA A 1 326 ? 15.730 -7.705 12.234 1.00 93.00 326 ALA A N 1
ATOM 2529 C CA . ALA A 1 326 ? 16.837 -8.109 13.084 1.00 93.00 326 ALA A CA 1
ATOM 2530 C C . ALA A 1 326 ? 16.339 -8.936 14.272 1.00 93.00 326 ALA A C 1
ATOM 2532 O O . ALA A 1 326 ? 15.189 -8.838 14.703 1.00 93.00 326 ALA A O 1
ATOM 2533 N N . GLY A 1 327 ? 17.249 -9.708 14.866 1.00 85.25 327 GLY A N 1
ATOM 2534 C CA . GLY A 1 327 ? 17.011 -10.270 16.190 1.00 85.25 327 GLY A CA 1
ATOM 2535 C C . GLY A 1 327 ? 16.858 -9.153 17.224 1.00 85.25 327 GLY A C 1
ATOM 2536 O O . GLY A 1 327 ? 17.624 -8.189 17.233 1.00 85.25 327 GLY A O 1
ATOM 2537 N N . GLU A 1 328 ? 15.894 -9.293 18.127 1.00 80.56 328 GLU A N 1
ATOM 2538 C CA . GLU A 1 328 ? 15.661 -8.279 19.155 1.00 80.56 328 GLU A CA 1
ATOM 2539 C C . GLU A 1 328 ? 16.833 -8.178 20.148 1.00 80.56 328 GLU A C 1
ATOM 2541 O O . GLU A 1 328 ? 17.538 -9.176 20.371 1.00 80.56 328 GLU A O 1
ATOM 2546 N N . PRO A 1 329 ? 17.045 -7.008 20.779 1.00 75.81 329 PRO A N 1
ATOM 2547 C CA . PRO A 1 329 ? 17.971 -6.869 21.898 1.00 75.81 329 PRO A CA 1
ATOM 2548 C C . PRO A 1 329 ? 17.655 -7.871 23.016 1.00 75.81 329 PRO A C 1
ATOM 2550 O O . PRO A 1 329 ? 16.489 -8.122 23.319 1.00 75.81 329 PRO A O 1
ATOM 2553 N N . GLU A 1 330 ? 18.684 -8.408 23.679 1.00 75.38 330 GLU A N 1
ATOM 2554 C CA . GLU A 1 330 ? 18.535 -9.443 24.720 1.00 75.38 330 GLU A CA 1
ATOM 2555 C C . GLU A 1 330 ? 17.533 -9.046 25.821 1.00 75.38 330 GLU A C 1
ATOM 2557 O O . GLU A 1 330 ? 16.719 -9.861 26.249 1.00 75.38 330 GLU A O 1
ATOM 2562 N N . ALA A 1 331 ? 17.530 -7.767 26.213 1.00 75.75 331 ALA A N 1
ATOM 2563 C CA . ALA A 1 331 ? 16.615 -7.220 27.213 1.00 75.75 331 ALA A CA 1
ATOM 2564 C C . ALA A 1 331 ? 15.128 -7.301 26.809 1.00 75.75 331 ALA A C 1
ATOM 2566 O O . ALA A 1 331 ? 14.265 -7.345 27.679 1.00 75.75 331 ALA A O 1
ATOM 2567 N N . LEU A 1 332 ? 14.819 -7.332 25.507 1.00 75.44 332 LEU A N 1
ATOM 2568 C CA . LEU A 1 332 ? 13.450 -7.423 24.990 1.00 75.44 332 LEU A CA 1
ATOM 2569 C C . LEU A 1 332 ? 13.029 -8.862 24.663 1.00 75.44 332 LEU A C 1
ATOM 2571 O O . LEU A 1 332 ? 11.837 -9.163 24.694 1.00 75.44 332 LEU A O 1
ATOM 2575 N N . ARG A 1 333 ? 13.976 -9.781 24.427 1.00 69.44 333 ARG A N 1
ATOM 2576 C CA . ARG A 1 333 ? 13.678 -11.191 24.091 1.00 69.44 333 ARG A CA 1
ATOM 2577 C C . ARG A 1 333 ? 12.871 -11.920 25.161 1.00 69.44 333 ARG A C 1
ATOM 2579 O O . ARG A 1 333 ? 12.096 -12.811 24.837 1.00 69.44 333 ARG A O 1
ATOM 2586 N N . GLN A 1 334 ? 13.031 -11.541 26.428 1.00 66.38 334 GLN A N 1
ATOM 2587 C CA . GLN A 1 334 ? 12.274 -12.134 27.536 1.00 66.38 334 GLN A CA 1
ATOM 2588 C C . GLN A 1 334 ? 10.791 -11.736 27.526 1.00 66.38 334 GLN A C 1
ATOM 2590 O O . GLN A 1 334 ? 9.959 -12.464 28.062 1.00 66.38 334 GLN A O 1
ATOM 2595 N N . HIS A 1 335 ? 10.462 -10.595 26.918 1.00 65.75 335 HIS A N 1
ATOM 2596 C CA . HIS A 1 335 ? 9.105 -10.051 26.864 1.00 65.75 335 HIS A CA 1
ATOM 2597 C C . HIS A 1 335 ? 8.392 -10.359 25.542 1.00 65.75 335 HIS A C 1
ATOM 2599 O O . HIS A 1 335 ? 7.164 -10.407 25.515 1.00 65.75 335 HIS A O 1
ATOM 2605 N N . TYR A 1 336 ? 9.146 -10.611 24.468 1.00 72.06 336 TYR A N 1
ATOM 2606 C CA . TYR A 1 336 ? 8.615 -10.900 23.136 1.00 72.06 336 TYR A CA 1
ATOM 2607 C C . TYR A 1 336 ? 9.176 -12.232 22.612 1.00 72.06 336 TYR A C 1
ATOM 2609 O O . TYR A 1 336 ? 10.217 -12.249 21.953 1.00 72.06 336 TYR A O 1
ATOM 2617 N N . PRO A 1 337 ? 8.515 -13.367 22.911 1.00 62.03 337 PRO A N 1
ATOM 2618 C CA . PRO A 1 337 ? 9.035 -14.691 22.569 1.00 62.03 337 PRO A CA 1
ATOM 2619 C C . PRO A 1 337 ? 8.970 -15.005 21.066 1.00 62.03 337 PRO A C 1
ATOM 2621 O O . PRO A 1 337 ? 9.699 -15.876 20.593 1.00 62.03 337 PRO A O 1
ATOM 2624 N N . HIS A 1 338 ? 8.117 -14.310 20.306 1.00 73.81 338 HIS A N 1
ATOM 2625 C CA . HIS A 1 338 ? 7.966 -14.515 18.866 1.00 73.81 338 HIS A CA 1
ATOM 2626 C C . HIS A 1 338 ? 8.833 -13.531 18.090 1.00 73.81 338 HIS A C 1
ATOM 2628 O O . HIS A 1 338 ? 8.580 -12.328 18.101 1.00 73.81 338 HIS A O 1
ATOM 2634 N N . GLN A 1 339 ? 9.835 -14.050 17.386 1.00 83.00 339 GLN A N 1
ATOM 2635 C CA . GLN A 1 339 ? 10.668 -13.231 16.515 1.00 83.00 339 GLN A CA 1
ATOM 2636 C C . GLN A 1 339 ? 9.878 -12.772 15.290 1.00 83.00 339 GLN A C 1
ATOM 2638 O O . GLN A 1 339 ? 9.079 -13.515 14.721 1.00 83.00 339 GLN A O 1
ATOM 2643 N N . MET A 1 340 ? 10.101 -11.528 14.880 1.00 92.06 340 MET A N 1
ATOM 2644 C CA . MET A 1 340 ? 9.569 -11.013 13.624 1.00 92.06 340 MET A CA 1
ATOM 2645 C C . MET A 1 340 ? 10.438 -11.519 12.478 1.00 92.06 340 MET A C 1
ATOM 2647 O O . MET A 1 340 ? 11.655 -11.362 12.510 1.00 92.06 340 MET A O 1
ATOM 2651 N N . GLN A 1 341 ? 9.820 -12.138 11.477 1.00 93.56 341 GLN A N 1
ATOM 2652 C CA . GLN A 1 341 ? 10.517 -12.632 10.295 1.00 93.56 341 GLN A CA 1
ATOM 2653 C C . GLN A 1 341 ? 9.550 -12.795 9.124 1.00 93.56 341 GLN A C 1
ATOM 2655 O O . GLN A 1 341 ? 8.365 -13.075 9.306 1.00 93.56 341 GLN A O 1
ATOM 2660 N N . TYR A 1 342 ? 10.081 -12.686 7.908 1.00 96.50 342 TYR A N 1
ATOM 2661 C CA . TYR A 1 342 ? 9.399 -13.176 6.717 1.00 96.50 342 TYR A CA 1
ATOM 2662 C C . TYR A 1 342 ? 9.662 -14.675 6.579 1.00 96.50 342 TYR A C 1
ATOM 2664 O O . TYR A 1 342 ? 10.678 -15.093 6.027 1.00 96.50 342 TYR A O 1
ATOM 2672 N N . GLY A 1 343 ? 8.755 -15.483 7.133 1.00 94.56 343 GLY A N 1
ATOM 2673 C CA . GLY A 1 343 ? 8.821 -16.939 7.045 1.00 94.56 343 GLY A CA 1
ATOM 2674 C C . GLY A 1 343 ? 8.401 -17.467 5.667 1.00 94.56 343 GLY A C 1
ATOM 2675 O O . GLY A 1 343 ? 7.789 -16.737 4.875 1.00 94.56 343 GLY A O 1
ATOM 2676 N N . PRO A 1 344 ? 8.714 -18.737 5.353 1.00 95.12 344 PRO A N 1
ATOM 2677 C CA . PRO A 1 344 ? 8.188 -19.388 4.159 1.00 95.12 344 PRO A CA 1
ATOM 2678 C C . PRO A 1 344 ? 6.655 -19.433 4.206 1.00 95.12 344 PRO A C 1
ATOM 2680 O O . PRO A 1 344 ? 6.064 -19.605 5.270 1.00 95.12 344 PRO A O 1
ATOM 2683 N N . VAL A 1 345 ? 6.019 -19.297 3.041 1.00 96.81 345 VAL A N 1
ATOM 2684 C CA . VAL A 1 345 ? 4.565 -19.440 2.898 1.00 96.81 345 VAL A CA 1
ATOM 2685 C C . VAL A 1 345 ? 4.260 -20.844 2.399 1.00 96.81 345 VAL A C 1
ATOM 2687 O O . VAL A 1 345 ? 4.769 -21.253 1.351 1.00 96.81 345 VAL A O 1
ATOM 2690 N N . SER A 1 346 ? 3.440 -21.584 3.146 1.00 96.44 346 SER A N 1
ATOM 2691 C CA . SER A 1 346 ? 3.023 -22.925 2.743 1.00 96.44 346 SER A CA 1
ATOM 2692 C C . SER A 1 346 ? 2.154 -22.877 1.482 1.00 96.44 346 SER A C 1
ATOM 2694 O O . SER A 1 346 ? 1.320 -21.985 1.305 1.00 96.44 346 SER A O 1
ATOM 2696 N N . THR A 1 347 ? 2.358 -23.860 0.603 1.00 94.19 347 THR A N 1
ATOM 2697 C CA . THR A 1 347 ? 1.619 -24.065 -0.653 1.00 94.19 347 THR A CA 1
ATOM 2698 C C . THR A 1 347 ? 1.218 -25.539 -0.794 1.00 94.19 347 THR A C 1
ATOM 2700 O O . THR A 1 347 ? 1.428 -26.160 -1.834 1.00 94.19 347 THR A O 1
ATOM 2703 N N . ASP A 1 348 ? 0.645 -26.112 0.271 1.00 90.56 348 ASP A N 1
ATOM 2704 C CA . ASP A 1 348 ? 0.333 -27.552 0.383 1.00 90.56 348 ASP A CA 1
ATOM 2705 C C . ASP A 1 348 ? -0.546 -28.100 -0.758 1.00 90.56 348 ASP A C 1
ATOM 2707 O O . ASP A 1 348 ? -0.456 -29.273 -1.124 1.00 90.56 348 ASP A O 1
ATOM 2711 N N . ALA A 1 349 ? -1.353 -27.233 -1.372 1.00 93.75 349 ALA A N 1
ATOM 2712 C CA . ALA A 1 349 ? -2.045 -27.482 -2.629 1.00 93.75 349 ALA A CA 1
ATOM 2713 C C . ALA A 1 349 ? -1.667 -26.411 -3.671 1.00 93.75 349 ALA A C 1
ATOM 2715 O O . ALA A 1 349 ? -1.596 -25.223 -3.332 1.00 93.75 349 ALA A O 1
ATOM 2716 N N . PRO A 1 350 ? -1.476 -26.781 -4.954 1.00 94.62 350 PRO A N 1
ATOM 2717 C CA . PRO A 1 350 ? -1.045 -25.840 -5.980 1.00 94.62 350 PRO A CA 1
ATOM 2718 C C . PRO A 1 350 ? -2.126 -24.796 -6.274 1.00 94.62 350 PRO A C 1
ATOM 2720 O O . PRO A 1 350 ? -3.284 -25.131 -6.536 1.00 94.62 350 PRO A O 1
ATOM 2723 N N . ASN A 1 351 ? -1.721 -23.528 -6.301 1.00 97.31 351 ASN A N 1
ATOM 2724 C CA . ASN A 1 351 ? -2.547 -22.450 -6.831 1.00 97.31 351 ASN A CA 1
ATOM 2725 C C . ASN A 1 351 ? -2.594 -22.543 -8.362 1.00 97.31 351 ASN A C 1
ATOM 2727 O O . ASN A 1 351 ? -1.612 -22.933 -9.002 1.00 97.31 351 ASN A O 1
ATOM 2731 N N . ARG A 1 352 ? -3.732 -22.185 -8.960 1.00 96.56 352 ARG A N 1
ATOM 2732 C CA . ARG A 1 352 ? -3.950 -22.277 -10.409 1.00 96.56 352 ARG A CA 1
ATOM 2733 C C . ARG A 1 352 ? -4.475 -20.970 -10.985 1.00 96.56 352 ARG A C 1
ATOM 2735 O O . ARG A 1 352 ? -5.289 -20.310 -10.351 1.00 96.56 352 ARG A O 1
ATOM 2742 N N . CYS A 1 353 ? -4.069 -20.647 -12.207 1.00 95.44 353 CYS A N 1
ATOM 2743 C CA . CYS A 1 353 ? -4.674 -19.601 -13.025 1.00 95.44 353 CYS A CA 1
ATOM 2744 C C . CYS A 1 353 ? -5.354 -20.229 -14.245 1.00 95.44 353 CYS A C 1
ATOM 2746 O O . CYS A 1 353 ? -4.766 -21.074 -14.911 1.00 95.44 353 CYS A O 1
ATOM 2748 N N . ILE A 1 354 ? -6.589 -19.830 -14.536 1.00 95.50 354 ILE A N 1
ATOM 2749 C CA . ILE A 1 354 ? -7.341 -20.208 -15.732 1.00 95.50 354 ILE A CA 1
ATOM 2750 C C . ILE A 1 354 ? -7.371 -18.983 -16.657 1.00 95.50 354 ILE A C 1
ATOM 2752 O O . ILE A 1 354 ? -8.079 -18.013 -16.353 1.00 95.50 354 ILE A O 1
ATOM 2756 N N . PRO A 1 355 ? -6.610 -19.000 -17.769 1.00 90.94 355 PRO A N 1
ATOM 2757 C CA . PRO A 1 355 ? -6.628 -17.924 -18.753 1.00 90.94 355 PRO A CA 1
ATOM 2758 C C . PRO A 1 355 ? -8.014 -17.719 -19.372 1.00 90.94 355 PRO A C 1
ATOM 2760 O O . PRO A 1 355 ? -8.830 -18.642 -19.451 1.00 90.94 355 PRO A O 1
ATOM 2763 N N . ALA A 1 356 ? -8.268 -16.512 -19.876 1.00 86.44 356 ALA A N 1
ATOM 2764 C CA . ALA A 1 356 ? -9.536 -16.194 -20.522 1.00 86.44 356 ALA A CA 1
ATOM 2765 C C . ALA A 1 356 ? -9.777 -17.114 -21.738 1.00 86.44 356 ALA A C 1
ATOM 2767 O O . ALA A 1 356 ? -8.959 -17.186 -22.653 1.00 86.44 356 ALA A O 1
ATOM 2768 N N . GLY A 1 357 ? -10.911 -17.823 -21.749 1.00 81.94 357 GLY A N 1
ATOM 2769 C CA . GLY A 1 357 ? -11.274 -18.760 -22.821 1.00 81.94 357 GLY A CA 1
ATOM 2770 C C . GLY A 1 357 ? -10.595 -20.135 -22.750 1.00 81.94 357 GLY A C 1
ATOM 2771 O O . GLY A 1 357 ? -10.886 -20.987 -23.590 1.00 81.94 357 GLY A O 1
ATOM 2772 N N . ALA A 1 358 ? -9.737 -20.387 -21.757 1.00 83.88 358 ALA A N 1
ATOM 2773 C CA . ALA A 1 358 ? -9.158 -21.705 -21.518 1.00 83.88 358 ALA A CA 1
ATOM 2774 C C . ALA A 1 358 ? -10.098 -22.584 -20.673 1.00 83.88 358 ALA A C 1
ATOM 2776 O O . ALA A 1 358 ? -10.750 -22.116 -19.742 1.00 83.88 358 ALA A O 1
ATOM 2777 N N . GLY A 1 359 ? -10.156 -23.882 -20.986 1.00 77.50 359 GLY A N 1
ATOM 2778 C CA . GLY A 1 359 ? -10.924 -24.870 -20.211 1.00 77.50 359 GLY A CA 1
ATOM 2779 C C . GLY A 1 359 ? -10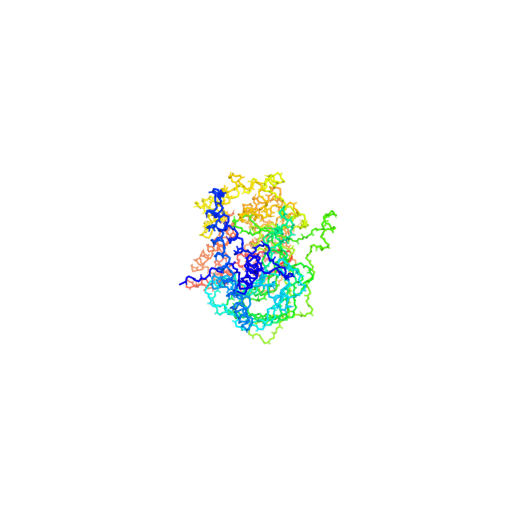.142 -25.527 -19.068 1.00 77.50 359 GLY A C 1
ATOM 2780 O O . GLY A 1 359 ? -10.724 -26.272 -18.284 1.00 77.50 359 GLY A O 1
ATOM 2781 N N . ALA A 1 360 ? -8.833 -25.282 -18.979 1.00 85.25 360 ALA A N 1
ATOM 2782 C CA . ALA A 1 360 ? -7.943 -25.852 -17.974 1.00 85.25 360 ALA A CA 1
ATOM 2783 C C . ALA A 1 360 ? -7.037 -24.764 -17.386 1.00 85.25 360 ALA A C 1
ATOM 2785 O O . ALA A 1 360 ? -6.701 -23.798 -18.071 1.00 85.25 360 ALA A O 1
ATOM 2786 N N . GLY A 1 361 ? -6.668 -24.930 -16.116 1.00 84.62 361 GLY A N 1
ATOM 2787 C CA . GLY A 1 361 ? -5.778 -24.012 -15.413 1.00 84.62 361 GLY A CA 1
ATOM 2788 C C . GLY A 1 361 ? -4.323 -24.465 -15.432 1.00 84.62 361 GLY A C 1
ATOM 2789 O O . GLY A 1 361 ? -4.038 -25.662 -15.419 1.00 84.62 361 GLY A O 1
ATOM 2790 N N . GLU A 1 362 ? -3.420 -23.495 -15.403 1.00 91.00 362 GLU A N 1
ATOM 2791 C CA . GLU A 1 362 ? -1.980 -23.675 -15.235 1.00 91.00 362 GLU A CA 1
ATOM 2792 C C . GLU A 1 362 ? -1.588 -23.407 -13.778 1.00 91.00 362 GLU A C 1
ATOM 2794 O O . GLU A 1 362 ? -2.226 -22.606 -13.092 1.00 91.00 362 GLU A O 1
ATOM 2799 N N . GLY A 1 363 ? -0.555 -24.089 -13.280 1.00 91.88 363 GLY A N 1
ATOM 2800 C CA . GLY A 1 363 ? -0.023 -23.819 -11.944 1.00 91.88 363 GLY A CA 1
ATOM 2801 C C . GLY A 1 363 ? 0.632 -22.439 -11.885 1.00 91.88 363 GLY A C 1
ATOM 2802 O O . GLY A 1 363 ? 1.377 -22.079 -12.794 1.00 91.88 363 GLY A O 1
ATOM 2803 N N . ILE A 1 364 ? 0.382 -21.686 -10.814 1.00 93.75 364 ILE A N 1
ATOM 2804 C CA . ILE A 1 364 ? 1.010 -20.379 -10.582 1.00 93.75 364 ILE A CA 1
ATOM 2805 C C . ILE A 1 364 ? 1.816 -20.371 -9.288 1.00 93.75 364 ILE A C 1
ATOM 2807 O O . ILE A 1 364 ? 1.446 -20.994 -8.292 1.00 93.75 364 ILE A O 1
ATOM 2811 N N . THR A 1 365 ? 2.922 -19.636 -9.307 1.00 93.62 365 THR A N 1
ATOM 2812 C CA . THR A 1 365 ? 3.780 -19.413 -8.143 1.00 93.62 365 THR A CA 1
ATOM 2813 C C . THR A 1 365 ? 3.426 -18.108 -7.444 1.00 93.62 365 THR A C 1
ATOM 2815 O O . THR A 1 365 ? 2.897 -17.183 -8.057 1.00 93.62 365 THR A O 1
ATOM 2818 N N . ILE A 1 366 ? 3.779 -18.009 -6.166 1.00 95.50 366 ILE A N 1
ATOM 2819 C CA . ILE A 1 366 ? 3.695 -16.759 -5.410 1.00 95.50 366 ILE A CA 1
ATOM 2820 C C . ILE A 1 366 ? 4.846 -15.839 -5.837 1.00 95.50 366 ILE A C 1
ATOM 2822 O O . ILE A 1 366 ? 6.011 -16.234 -5.792 1.00 95.50 366 ILE A O 1
ATOM 2826 N N . HIS A 1 367 ? 4.532 -14.602 -6.219 1.00 94.75 367 HIS A N 1
ATOM 2827 C CA . HIS A 1 367 ? 5.519 -13.548 -6.439 1.00 94.75 367 HIS A CA 1
ATOM 2828 C C . HIS A 1 367 ? 5.916 -12.930 -5.095 1.00 94.75 367 HIS A C 1
ATOM 2830 O O . HIS A 1 367 ? 5.340 -11.936 -4.650 1.00 94.75 367 HIS A O 1
ATOM 2836 N N . ASP A 1 368 ? 6.891 -13.538 -4.424 1.00 94.81 368 ASP A N 1
ATOM 2837 C CA . ASP A 1 368 ? 7.371 -13.057 -3.131 1.00 94.81 368 ASP A CA 1
ATOM 2838 C C . ASP A 1 368 ? 8.372 -11.905 -3.300 1.00 94.81 368 ASP A C 1
ATOM 2840 O O . ASP A 1 368 ? 9.520 -12.103 -3.695 1.00 94.81 368 ASP A O 1
ATOM 2844 N N . SER A 1 369 ? 7.917 -10.683 -3.024 1.00 93.75 369 SER A N 1
ATOM 2845 C CA . SER A 1 369 ? 8.732 -9.464 -3.062 1.00 93.75 369 SER A CA 1
ATOM 2846 C C . SER A 1 369 ? 8.946 -8.862 -1.673 1.00 93.75 369 SER A C 1
ATOM 2848 O O . SER A 1 369 ? 9.340 -7.702 -1.582 1.00 93.75 369 SER A O 1
ATOM 2850 N N . ARG A 1 370 ? 8.704 -9.610 -0.583 1.00 95.94 370 ARG A N 1
ATOM 2851 C CA . ARG A 1 370 ? 8.770 -9.084 0.797 1.00 95.94 370 ARG A CA 1
ATOM 2852 C C . ARG A 1 370 ? 10.132 -8.510 1.184 1.00 95.94 370 ARG A C 1
ATOM 2854 O O . ARG A 1 370 ? 10.202 -7.643 2.043 1.00 95.94 370 ARG A O 1
ATOM 2861 N N . THR A 1 371 ? 11.199 -8.947 0.526 1.00 94.62 371 THR A N 1
ATOM 2862 C CA . THR A 1 371 ? 12.577 -8.498 0.775 1.00 94.62 371 THR A CA 1
ATOM 2863 C C . THR A 1 371 ? 13.066 -7.446 -0.222 1.00 94.62 371 THR A C 1
ATOM 2865 O O . THR A 1 371 ? 14.248 -7.116 -0.250 1.00 94.62 371 THR A O 1
ATOM 2868 N N . LEU A 1 372 ? 12.177 -6.909 -1.065 1.00 91.75 372 LEU A N 1
ATOM 2869 C CA . LEU A 1 372 ? 12.520 -5.959 -2.119 1.00 91.75 372 LEU A CA 1
ATOM 2870 C C . LEU A 1 372 ? 11.645 -4.715 -2.024 1.00 91.75 372 LEU A C 1
ATOM 2872 O O . LEU A 1 372 ? 10.421 -4.806 -1.943 1.00 91.75 372 LEU A O 1
ATOM 2876 N N . LEU A 1 373 ? 12.252 -3.533 -2.150 1.00 91.81 373 LEU A N 1
ATOM 2877 C CA . LEU A 1 373 ? 11.475 -2.308 -2.331 1.00 91.81 373 LEU A CA 1
ATOM 2878 C C . LEU A 1 373 ? 10.691 -2.401 -3.661 1.00 91.81 373 LEU A C 1
ATOM 2880 O O . LEU A 1 373 ? 11.322 -2.578 -4.712 1.00 91.81 373 LEU A O 1
ATOM 2884 N N . PRO A 1 374 ? 9.348 -2.300 -3.664 1.00 88.62 374 PRO A N 1
ATOM 2885 C CA . PRO A 1 374 ? 8.554 -2.379 -4.887 1.00 88.62 374 PRO A CA 1
ATOM 2886 C C . PRO A 1 374 ? 8.947 -1.304 -5.902 1.00 88.62 374 PRO A C 1
ATOM 2888 O O . PRO A 1 374 ? 9.264 -0.172 -5.530 1.00 88.62 374 PRO A O 1
ATOM 2891 N N . ALA A 1 375 ? 8.874 -1.633 -7.196 1.00 85.69 375 ALA A N 1
ATOM 2892 C CA . ALA A 1 375 ? 9.267 -0.718 -8.271 1.00 85.69 375 ALA A CA 1
ATOM 2893 C C . ALA A 1 375 ? 8.510 0.624 -8.218 1.00 85.69 375 ALA A C 1
ATOM 2895 O O . ALA A 1 375 ? 9.100 1.686 -8.419 1.00 85.69 375 ALA A O 1
ATOM 2896 N N . SER A 1 376 ? 7.223 0.584 -7.861 1.00 84.88 376 SER A N 1
ATOM 2897 C CA . SER A 1 376 ? 6.372 1.765 -7.675 1.00 84.88 376 SER A CA 1
ATOM 2898 C C . SER A 1 376 ? 6.847 2.689 -6.549 1.00 84.88 376 SER A C 1
ATOM 2900 O O . SER A 1 376 ? 6.596 3.892 -6.602 1.00 84.88 376 SER A O 1
ATOM 2902 N N . PHE A 1 377 ? 7.567 2.164 -5.553 1.00 89.75 377 PHE A N 1
ATOM 2903 C CA . PHE A 1 377 ? 8.087 2.941 -4.429 1.00 89.75 377 PHE A CA 1
ATOM 2904 C C . PHE A 1 377 ? 9.526 3.397 -4.623 1.00 89.75 377 PHE A C 1
ATOM 2906 O O . PHE A 1 377 ? 9.960 4.263 -3.879 1.00 89.75 377 PHE A O 1
ATOM 2913 N N . LEU A 1 378 ? 10.259 2.929 -5.638 1.00 89.50 378 LEU A N 1
ATOM 2914 C CA . LEU A 1 378 ? 11.661 3.321 -5.845 1.00 89.50 378 LEU A CA 1
ATOM 2915 C C . LEU A 1 378 ? 11.863 4.844 -5.844 1.00 89.50 378 LEU A C 1
ATOM 2917 O O . LEU A 1 378 ? 12.835 5.335 -5.281 1.00 89.50 378 LEU A O 1
ATOM 2921 N N . ARG A 1 379 ? 10.925 5.600 -6.428 1.00 89.31 379 ARG A N 1
ATOM 2922 C CA . ARG A 1 379 ? 10.991 7.068 -6.548 1.00 89.31 379 ARG A CA 1
ATOM 2923 C C . ARG A 1 379 ? 10.653 7.826 -5.264 1.00 89.31 379 ARG A C 1
ATOM 2925 O O . ARG A 1 379 ? 10.840 9.035 -5.226 1.00 89.31 379 ARG A O 1
ATOM 2932 N N . MET A 1 380 ? 10.102 7.157 -4.256 1.00 91.12 380 MET A N 1
ATOM 2933 C CA . MET A 1 380 ? 9.553 7.803 -3.059 1.00 91.12 380 MET A CA 1
ATOM 2934 C C . MET A 1 380 ? 9.793 7.016 -1.771 1.00 91.12 380 MET A C 1
ATOM 2936 O O . MET A 1 380 ? 9.283 7.398 -0.728 1.00 91.12 380 MET A O 1
ATOM 2940 N N . GLY A 1 381 ? 10.522 5.909 -1.817 1.00 92.75 381 GLY A N 1
ATOM 2941 C CA . GLY A 1 381 ? 10.607 4.962 -0.720 1.00 92.75 381 GLY A CA 1
ATOM 2942 C C . GLY A 1 381 ? 12.034 4.620 -0.334 1.00 92.75 381 GLY A C 1
ATOM 2943 O O . GLY A 1 381 ? 12.961 4.740 -1.136 1.00 92.75 381 GLY A O 1
ATOM 2944 N N . ALA A 1 382 ? 12.174 4.167 0.903 1.00 95.12 382 ALA A N 1
ATOM 2945 C CA . ALA A 1 382 ? 13.388 3.602 1.462 1.00 95.12 382 ALA A CA 1
ATOM 2946 C C . ALA A 1 382 ? 13.085 2.201 2.009 1.00 95.12 382 ALA A C 1
ATOM 2948 O O . ALA A 1 382 ? 12.031 1.975 2.609 1.00 95.12 382 ALA A O 1
ATOM 2949 N N . GLY A 1 383 ? 14.004 1.268 1.778 1.00 96.31 383 GLY A N 1
ATOM 2950 C CA . GLY A 1 383 ? 13.965 -0.069 2.360 1.00 96.31 383 GLY A CA 1
ATOM 2951 C C . GLY A 1 383 ? 14.748 -0.122 3.668 1.00 96.31 383 GLY A C 1
ATOM 2952 O O . GLY A 1 383 ? 15.814 0.486 3.754 1.00 96.31 383 GLY A O 1
ATOM 2953 N N . LEU A 1 384 ? 14.234 -0.843 4.664 1.00 97.69 384 LEU A N 1
ATOM 2954 C CA . LEU A 1 384 ? 14.928 -1.144 5.915 1.00 97.69 384 LEU A CA 1
ATOM 2955 C C . LEU A 1 384 ? 15.291 -2.627 5.980 1.00 97.69 384 LEU A C 1
ATOM 2957 O O . LEU A 1 384 ? 14.408 -3.481 5.939 1.00 97.69 384 LEU A O 1
ATOM 2961 N N . GLN A 1 385 ? 16.578 -2.916 6.117 1.00 96.44 385 GLN A N 1
ATOM 2962 C CA . GLN A 1 385 ? 17.093 -4.209 6.564 1.00 96.44 385 GLN A CA 1
ATOM 2963 C C . GLN A 1 385 ? 17.295 -4.183 8.080 1.00 96.44 385 GLN A C 1
ATOM 2965 O O . GLN A 1 385 ? 17.291 -3.108 8.685 1.00 96.44 385 GLN A O 1
ATOM 2970 N N . ASP A 1 386 ? 17.477 -5.357 8.685 1.00 95.50 386 ASP A N 1
ATOM 2971 C CA . ASP A 1 386 ? 17.826 -5.498 10.104 1.00 95.50 386 ASP A CA 1
ATOM 2972 C C . ASP A 1 386 ? 16.934 -4.659 11.043 1.00 95.50 386 ASP A C 1
ATOM 2974 O O . ASP A 1 386 ? 17.400 -3.996 11.968 1.00 95.50 386 ASP A O 1
ATOM 2978 N N . PHE A 1 387 ? 15.625 -4.645 10.782 1.00 97.19 387 PHE A N 1
ATOM 2979 C CA . PHE A 1 387 ? 14.678 -3.838 11.542 1.00 97.19 387 PHE A CA 1
ATOM 2980 C C . PHE A 1 387 ? 14.343 -4.461 12.908 1.00 97.19 387 PHE A C 1
ATOM 2982 O O . PHE A 1 387 ? 13.828 -5.578 12.978 1.00 97.19 387 PHE A O 1
ATOM 2989 N N . HIS A 1 388 ? 14.589 -3.720 13.990 1.00 95.25 388 HIS A N 1
ATOM 2990 C CA . HIS A 1 388 ? 14.254 -4.075 15.372 1.00 95.25 388 HIS A CA 1
ATOM 2991 C C . HIS A 1 388 ? 12.826 -3.628 15.718 1.00 95.25 388 HIS A C 1
ATOM 2993 O O . HIS A 1 388 ? 12.601 -2.559 16.298 1.00 95.25 388 HIS A O 1
ATOM 2999 N N . TYR A 1 389 ? 11.844 -4.442 15.331 1.00 94.75 389 TYR A N 1
ATOM 3000 C CA . TYR A 1 389 ? 10.424 -4.106 15.433 1.00 94.75 389 TYR A CA 1
ATOM 3001 C C . TYR A 1 389 ? 9.978 -3.783 16.864 1.00 94.75 389 TYR A C 1
ATOM 3003 O O . TYR A 1 389 ? 9.296 -2.779 17.075 1.00 94.75 389 TYR A O 1
ATOM 3011 N N . HIS A 1 390 ? 10.363 -4.585 17.860 1.00 91.56 390 HIS A N 1
ATOM 3012 C CA . HIS A 1 390 ? 9.894 -4.369 19.231 1.00 91.56 390 HIS A CA 1
ATOM 3013 C C . HIS A 1 390 ? 10.541 -3.141 19.881 1.00 91.56 390 HIS A C 1
ATOM 3015 O O . HIS A 1 390 ? 9.860 -2.407 20.601 1.00 91.56 390 HIS A O 1
ATOM 3021 N N . ALA A 1 391 ? 11.815 -2.863 19.586 1.00 92.31 391 ALA A N 1
ATOM 3022 C CA . ALA A 1 391 ? 12.474 -1.628 20.015 1.00 92.31 391 ALA A CA 1
ATOM 3023 C C . ALA A 1 391 ? 11.819 -0.382 19.387 1.00 92.31 391 ALA A C 1
ATOM 3025 O O . ALA A 1 391 ? 11.558 0.607 20.077 1.00 92.31 391 ALA A O 1
ATOM 3026 N N . TYR A 1 392 ? 11.489 -0.448 18.093 1.00 95.62 392 TYR A N 1
ATOM 3027 C CA . TYR A 1 392 ? 10.705 0.579 17.405 1.00 95.62 392 TYR A CA 1
ATOM 3028 C C . TYR A 1 392 ? 9.339 0.799 18.054 1.00 95.62 392 TYR A C 1
ATOM 3030 O O . TYR A 1 392 ? 8.989 1.939 18.371 1.00 95.62 392 TYR A O 1
ATOM 3038 N N . LEU A 1 393 ? 8.588 -0.279 18.282 1.00 93.06 393 LEU A N 1
ATOM 3039 C CA . LEU A 1 393 ? 7.243 -0.209 18.834 1.00 93.06 393 LEU A CA 1
ATOM 3040 C C . LEU A 1 393 ? 7.260 0.395 20.239 1.00 93.06 393 LEU A C 1
ATOM 3042 O O . LEU A 1 393 ? 6.467 1.286 20.527 1.00 93.06 393 LEU A O 1
ATOM 3046 N N . GLN A 1 394 ? 8.214 -0.024 21.077 1.00 91.31 394 GLN A N 1
ATOM 3047 C CA . GLN A 1 394 ? 8.413 0.532 22.412 1.00 91.31 394 GLN A CA 1
ATOM 3048 C C . GLN A 1 394 ? 8.705 2.034 22.355 1.00 91.31 394 GLN A C 1
ATOM 3050 O O . GLN A 1 394 ? 8.118 2.796 23.124 1.00 91.31 394 GLN A O 1
ATOM 3055 N N . ALA A 1 395 ? 9.587 2.483 21.456 1.00 94.25 395 ALA A N 1
ATOM 3056 C CA . ALA A 1 395 ? 9.880 3.905 21.299 1.00 94.25 395 ALA A CA 1
ATOM 3057 C C . ALA A 1 395 ? 8.629 4.680 20.857 1.00 94.25 395 ALA A C 1
ATOM 3059 O O . ALA A 1 395 ? 8.285 5.701 21.449 1.00 94.25 395 ALA A O 1
ATOM 3060 N N . TYR A 1 396 ? 7.905 4.174 19.861 1.00 96.31 396 TYR A N 1
ATOM 3061 C CA . TYR A 1 396 ? 6.701 4.826 19.362 1.00 96.31 396 TYR A CA 1
ATOM 3062 C C . TYR A 1 396 ? 5.572 4.901 20.406 1.00 96.31 396 TYR A C 1
ATOM 3064 O O . TYR A 1 396 ? 4.920 5.936 20.534 1.00 96.31 396 TYR A O 1
ATOM 3072 N N . SER A 1 397 ? 5.352 3.842 21.185 1.00 93.50 397 SER A N 1
ATOM 3073 C CA . SER A 1 397 ? 4.244 3.780 22.142 1.00 93.50 397 SER A CA 1
ATOM 3074 C C . SER A 1 397 ? 4.507 4.538 23.447 1.00 93.50 397 SER A C 1
ATOM 3076 O O . SER A 1 397 ? 3.559 4.928 24.131 1.00 93.50 397 SER A O 1
ATOM 3078 N N . SER A 1 398 ? 5.776 4.715 23.831 1.00 92.94 398 SER A N 1
ATOM 3079 C CA . SER A 1 398 ? 6.148 5.265 25.144 1.00 92.94 398 SER A CA 1
ATOM 3080 C C . SER A 1 398 ? 6.609 6.719 25.114 1.00 92.94 398 SER A C 1
ATOM 3082 O O . SER A 1 398 ? 6.369 7.438 26.084 1.00 92.94 398 SER A O 1
ATOM 3084 N N . LEU A 1 399 ? 7.248 7.171 24.030 1.00 97.44 399 LEU A N 1
ATOM 3085 C CA . LEU A 1 399 ? 7.785 8.527 23.967 1.00 97.44 399 LEU A CA 1
ATOM 3086 C C . LEU A 1 399 ? 6.664 9.562 23.878 1.00 97.44 399 LEU A C 1
ATOM 3088 O O . LEU A 1 399 ? 5.678 9.389 23.158 1.00 97.44 399 LEU A O 1
ATOM 3092 N N . THR A 1 400 ? 6.856 10.691 24.552 1.00 98.25 400 THR A N 1
ATOM 3093 C CA . THR A 1 400 ? 6.144 11.933 24.245 1.00 98.25 400 THR A CA 1
ATOM 3094 C C . THR A 1 400 ? 6.788 12.659 23.070 1.00 98.25 400 THR A C 1
ATOM 3096 O O . THR A 1 400 ? 7.940 12.395 22.715 1.00 98.25 400 THR A O 1
ATOM 3099 N N . LEU A 1 401 ? 6.076 13.620 22.475 1.00 98.19 401 LEU A N 1
ATOM 3100 C CA . LEU A 1 401 ? 6.647 14.449 21.413 1.00 98.19 401 LEU A CA 1
ATOM 3101 C C . LEU A 1 401 ? 7.931 15.167 21.863 1.00 98.19 401 LEU A C 1
ATOM 3103 O O . LEU A 1 401 ? 8.905 15.187 21.116 1.00 98.19 401 LEU A O 1
ATOM 3107 N N . ALA A 1 402 ? 7.973 15.704 23.086 1.00 98.06 402 ALA A N 1
ATOM 3108 C CA . ALA A 1 402 ? 9.171 16.353 23.619 1.00 98.06 402 ALA A CA 1
ATOM 3109 C C . ALA A 1 402 ? 10.346 15.374 23.777 1.00 98.06 402 ALA A C 1
ATOM 3111 O O . ALA A 1 402 ? 11.485 15.715 23.465 1.00 98.06 402 ALA A O 1
ATOM 3112 N N . GLN A 1 403 ? 10.084 14.142 24.223 1.00 98.50 403 GLN A N 1
ATOM 3113 C CA . GLN A 1 403 ? 11.125 13.117 24.332 1.00 98.50 403 GLN A CA 1
ATOM 3114 C C . GLN A 1 403 ? 11.640 12.695 22.952 1.00 98.50 403 GLN A C 1
ATOM 3116 O O . GLN A 1 403 ? 12.851 12.605 22.756 1.00 98.50 403 GLN A O 1
ATOM 3121 N N . TYR A 1 404 ? 10.745 12.528 21.974 1.00 98.31 404 TYR A N 1
ATOM 3122 C CA . TYR A 1 404 ? 11.121 12.292 20.580 1.00 98.31 404 TYR A CA 1
ATOM 3123 C C . TYR A 1 404 ? 12.013 13.409 20.028 1.00 98.31 404 TYR A C 1
ATOM 3125 O O . TYR A 1 404 ? 13.022 13.123 19.393 1.00 98.31 404 TYR A O 1
ATOM 3133 N N . GLN A 1 405 ? 11.697 14.676 20.309 1.00 97.62 405 GLN A N 1
ATOM 3134 C CA . GLN A 1 405 ? 12.499 15.816 19.851 1.00 97.62 405 GLN A CA 1
ATOM 3135 C C . GLN A 1 405 ? 13.932 15.807 20.399 1.00 97.62 405 GLN A C 1
ATOM 3137 O O . GLN A 1 405 ? 14.854 16.243 19.710 1.00 97.62 405 GLN A O 1
ATOM 3142 N N . VAL A 1 406 ? 14.126 15.296 21.617 1.00 97.56 406 VAL A N 1
ATOM 3143 C CA . VAL A 1 406 ? 15.457 15.100 22.209 1.00 97.56 406 VAL A CA 1
ATOM 3144 C C . VAL A 1 406 ? 16.162 13.891 21.590 1.00 97.56 406 VAL A C 1
ATOM 3146 O O . VAL A 1 406 ? 17.359 13.962 21.319 1.00 97.56 406 VAL A O 1
ATOM 3149 N N . GLN A 1 407 ? 15.436 12.796 21.354 1.00 97.50 407 GLN A N 1
ATOM 3150 C CA . GLN A 1 407 ? 15.991 11.547 20.828 1.00 97.50 407 GLN A CA 1
ATOM 3151 C C . GLN A 1 407 ? 16.355 11.620 19.336 1.00 97.50 407 GLN A C 1
ATOM 3153 O O . GLN A 1 407 ? 17.386 11.083 18.937 1.00 97.50 407 GLN A O 1
ATOM 3158 N N . ASP A 1 408 ? 15.549 12.297 18.516 1.00 97.81 408 ASP A N 1
ATOM 3159 C CA . ASP A 1 408 ? 15.796 12.523 17.087 1.00 97.81 408 ASP A CA 1
ATOM 3160 C C . ASP A 1 408 ? 15.692 14.015 16.719 1.00 97.81 408 ASP A C 1
ATOM 3162 O O . ASP A 1 408 ? 14.741 14.439 16.050 1.00 97.81 408 ASP A O 1
ATOM 3166 N N . PRO A 1 409 ? 16.685 14.847 17.095 1.00 97.56 409 PRO A N 1
ATOM 3167 C CA . PRO A 1 409 ? 16.662 16.274 16.777 1.00 97.56 409 PRO A CA 1
ATOM 3168 C C . PRO A 1 409 ? 16.633 16.556 15.270 1.00 97.56 409 PRO A C 1
ATOM 3170 O O . PRO A 1 409 ? 16.173 17.616 14.845 1.00 97.56 409 PRO A O 1
ATOM 3173 N N . PHE A 1 410 ? 17.158 15.639 14.449 1.00 97.25 410 PHE A N 1
ATOM 3174 C CA . PHE A 1 410 ? 17.063 15.731 12.995 1.00 97.25 410 PHE A CA 1
ATOM 3175 C C . PHE A 1 410 ? 15.613 15.552 12.539 1.00 97.25 410 PHE A C 1
ATOM 3177 O O . PHE A 1 410 ? 15.078 16.444 11.880 1.00 97.25 410 PHE A O 1
ATOM 3184 N N . GLY A 1 411 ? 14.971 14.448 12.931 1.00 97.31 411 GLY A N 1
ATOM 3185 C CA . GLY A 1 411 ? 13.585 14.163 12.570 1.00 97.31 411 GLY A CA 1
ATOM 3186 C C . GLY A 1 411 ? 12.613 15.230 13.063 1.00 97.31 411 GLY A C 1
ATOM 3187 O O . GLY A 1 411 ? 11.757 15.662 12.299 1.00 97.31 411 GLY A O 1
ATOM 3188 N N . ALA A 1 412 ? 12.802 15.758 14.273 1.00 97.38 412 ALA A N 1
ATOM 3189 C CA . ALA A 1 412 ? 11.995 16.863 14.790 1.00 97.38 412 ALA A CA 1
ATOM 3190 C C . ALA A 1 412 ? 12.061 18.128 13.920 1.00 97.38 412 ALA A C 1
ATOM 3192 O O . ALA A 1 412 ? 11.025 18.709 13.600 1.00 97.38 412 ALA A O 1
ATOM 3193 N N . ARG A 1 413 ? 13.266 18.536 13.492 1.00 97.81 413 ARG A N 1
ATOM 3194 C CA . ARG A 1 413 ? 13.420 19.683 12.580 1.00 97.81 413 ARG A CA 1
ATOM 3195 C C . ARG A 1 413 ? 12.802 19.406 11.215 1.00 97.81 413 ARG A C 1
ATOM 3197 O O . ARG A 1 413 ? 12.199 20.298 10.626 1.00 97.81 413 ARG A O 1
ATOM 3204 N N . MET A 1 414 ? 12.968 18.189 10.699 1.00 97.50 414 MET A N 1
ATOM 3205 C CA . MET A 1 414 ? 12.423 17.824 9.393 1.00 97.50 414 MET A CA 1
ATOM 3206 C C . MET A 1 414 ? 10.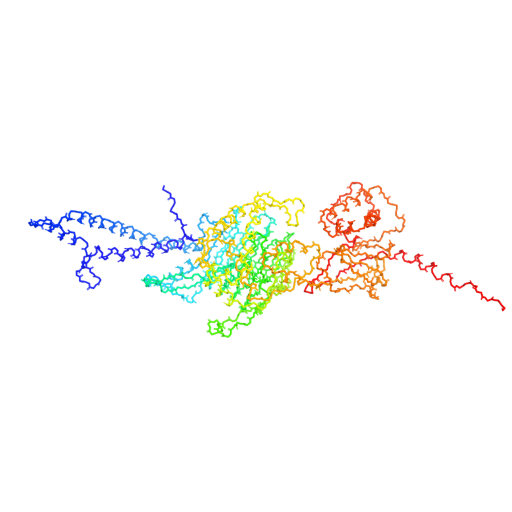903 17.672 9.405 1.00 97.50 414 MET A C 1
ATOM 3208 O O . MET A 1 414 ? 10.287 17.986 8.395 1.00 97.50 414 MET A O 1
ATOM 3212 N N . LEU A 1 415 ? 10.294 17.267 10.523 1.00 97.62 415 LEU A N 1
ATOM 3213 C CA . LEU A 1 415 ? 8.840 17.225 10.687 1.00 97.62 415 LEU A CA 1
ATOM 3214 C C . LEU A 1 415 ? 8.232 18.615 10.485 1.00 97.62 415 LEU A C 1
ATOM 3216 O O . LEU A 1 415 ? 7.319 18.773 9.676 1.00 97.62 415 LEU A O 1
ATOM 3220 N N . GLU A 1 416 ? 8.749 19.624 11.191 1.00 97.56 416 GLU A N 1
ATOM 3221 C CA . GLU A 1 416 ? 8.260 20.997 11.041 1.00 97.56 416 GLU A CA 1
ATOM 3222 C C . GLU A 1 416 ? 8.515 21.524 9.623 1.00 97.56 416 GLU A C 1
ATOM 3224 O O . GLU A 1 416 ? 7.594 22.033 8.984 1.00 97.56 416 GLU A O 1
ATOM 3229 N N . ALA A 1 417 ? 9.731 21.332 9.098 1.00 97.44 417 ALA A N 1
ATOM 3230 C CA . ALA A 1 417 ? 10.093 21.777 7.753 1.00 97.44 417 ALA A CA 1
ATOM 3231 C C . ALA A 1 417 ? 9.233 21.118 6.663 1.00 97.44 417 ALA A C 1
ATOM 3233 O O . ALA A 1 417 ? 8.839 21.783 5.704 1.00 97.44 417 ALA A O 1
ATOM 3234 N N . TRP A 1 418 ? 8.924 19.828 6.800 1.00 97.00 418 TRP A N 1
ATOM 3235 C CA . TRP A 1 418 ? 8.044 19.102 5.890 1.00 97.00 418 TRP A CA 1
ATOM 3236 C C . TRP A 1 418 ? 6.615 19.640 5.948 1.00 97.00 418 TRP A C 1
ATOM 3238 O O . TRP A 1 418 ? 6.061 19.990 4.904 1.00 97.00 418 TRP A O 1
ATOM 3248 N N . LEU A 1 419 ? 6.039 19.749 7.152 1.00 97.56 419 LEU A N 1
ATOM 3249 C CA . LEU A 1 419 ? 4.686 20.269 7.347 1.00 97.56 419 LEU A CA 1
ATOM 3250 C C . LEU A 1 419 ? 4.548 21.677 6.766 1.00 97.56 419 LEU A C 1
ATOM 3252 O O . LEU A 1 419 ? 3.585 21.948 6.053 1.00 97.56 419 LEU A O 1
ATOM 3256 N N . GLU A 1 420 ? 5.518 22.555 7.016 1.00 97.06 420 GLU A N 1
ATOM 3257 C CA . GLU A 1 420 ? 5.541 23.910 6.467 1.00 97.06 420 GLU A CA 1
ATOM 3258 C C . GLU A 1 420 ? 5.679 23.914 4.942 1.00 97.06 420 GLU A C 1
ATOM 3260 O O . GLU A 1 420 ? 4.858 24.518 4.249 1.00 97.06 420 GLU A O 1
ATOM 3265 N N . THR A 1 421 ? 6.672 23.201 4.405 1.00 95.62 421 THR A N 1
ATOM 3266 C CA . THR A 1 421 ? 6.941 23.168 2.961 1.00 95.62 421 THR A CA 1
ATOM 3267 C C . THR A 1 421 ? 5.736 22.633 2.196 1.00 95.62 421 THR A C 1
ATOM 3269 O O . THR A 1 421 ? 5.262 23.278 1.262 1.00 95.62 421 THR A O 1
ATOM 3272 N N . ARG A 1 422 ? 5.187 21.483 2.606 1.00 95.19 422 ARG A N 1
ATOM 3273 C CA . ARG A 1 422 ? 4.053 20.864 1.910 1.00 95.19 422 ARG A CA 1
ATOM 3274 C C . ARG A 1 422 ? 2.754 21.622 2.107 1.00 95.19 422 ARG A C 1
ATOM 3276 O O . ARG A 1 422 ? 2.003 21.736 1.147 1.00 95.19 422 ARG A O 1
ATOM 3283 N N . SER A 1 423 ? 2.505 22.203 3.282 1.00 95.19 423 SER A N 1
ATOM 3284 C CA . SER A 1 423 ? 1.326 23.061 3.475 1.00 95.19 423 SER A CA 1
ATOM 3285 C C . SER A 1 423 ? 1.357 24.279 2.550 1.00 95.19 423 SER A C 1
ATOM 3287 O O . SER A 1 423 ? 0.333 24.627 1.961 1.00 95.19 423 SER A O 1
ATOM 3289 N N . ASN A 1 424 ? 2.528 24.903 2.387 1.00 94.56 424 ASN A N 1
ATOM 3290 C CA . ASN A 1 424 ? 2.701 26.060 1.512 1.00 94.56 424 ASN A CA 1
ATOM 3291 C C . ASN A 1 424 ? 2.582 25.681 0.034 1.00 94.56 424 ASN A C 1
ATOM 3293 O O . ASN A 1 424 ? 1.838 26.331 -0.699 1.00 94.56 424 ASN A O 1
ATOM 3297 N N . GLU A 1 425 ? 3.256 24.613 -0.400 1.00 94.56 425 GLU A N 1
ATOM 3298 C CA . GLU A 1 425 ? 3.141 24.111 -1.773 1.00 94.56 425 GLU A CA 1
ATOM 3299 C C . GLU A 1 425 ? 1.700 23.721 -2.101 1.00 94.56 425 GLU A C 1
ATOM 3301 O O . GLU A 1 425 ? 1.184 24.103 -3.147 1.00 94.56 425 GLU A O 1
ATOM 3306 N N . TYR A 1 426 ? 1.029 22.985 -1.214 1.00 94.56 426 TYR A N 1
ATOM 3307 C CA . TYR A 1 426 ? -0.320 22.495 -1.480 1.00 94.56 426 TYR A CA 1
ATOM 3308 C C . TYR A 1 426 ? -1.360 23.619 -1.457 1.00 94.56 426 TYR A C 1
ATOM 3310 O O . TYR A 1 426 ? -2.376 23.497 -2.125 1.00 94.56 426 TYR A O 1
ATOM 3318 N N . ALA A 1 427 ? -1.105 24.736 -0.771 1.00 92.25 427 ALA A N 1
ATOM 3319 C CA . ALA A 1 427 ? -1.981 25.906 -0.812 1.00 92.25 427 ALA A CA 1
ATOM 3320 C C . ALA A 1 427 ? -1.689 26.848 -1.997 1.00 92.25 427 ALA A C 1
ATOM 3322 O O . ALA A 1 427 ? -2.616 27.355 -2.623 1.00 92.25 427 ALA A O 1
ATOM 3323 N N . GLY A 1 428 ? -0.412 27.119 -2.281 1.00 89.31 428 GLY A N 1
ATOM 3324 C CA . GLY A 1 428 ? 0.020 28.140 -3.245 1.00 89.31 428 GLY A CA 1
ATOM 3325 C C . GLY A 1 428 ? 0.441 27.607 -4.616 1.00 89.31 428 GLY A C 1
ATOM 3326 O O . GLY A 1 428 ? 0.688 28.393 -5.531 1.00 89.31 428 GLY A O 1
ATOM 3327 N N . GLY A 1 429 ? 0.534 26.287 -4.772 1.00 90.81 429 GLY A N 1
ATOM 3328 C CA . GLY A 1 429 ? 1.161 25.645 -5.921 1.00 90.81 429 GLY A CA 1
ATOM 3329 C C . GLY A 1 429 ? 2.692 25.647 -5.838 1.00 90.81 429 GLY A C 1
ATOM 3330 O O . GLY A 1 429 ? 3.305 26.170 -4.907 1.00 90.81 429 GLY A O 1
ATOM 3331 N N . ARG A 1 430 ? 3.326 25.038 -6.845 1.00 90.31 430 ARG A N 1
ATOM 3332 C CA . ARG A 1 430 ? 4.788 24.966 -6.980 1.00 90.31 430 ARG A CA 1
ATOM 3333 C C . ARG A 1 430 ? 5.250 25.838 -8.151 1.00 90.31 430 ARG A C 1
ATOM 3335 O O . ARG A 1 430 ? 4.678 25.712 -9.235 1.00 90.31 430 ARG A O 1
ATOM 3342 N N . PRO A 1 431 ? 6.266 26.699 -7.978 1.00 83.25 431 PRO A N 1
ATOM 3343 C CA . PRO A 1 431 ? 6.734 27.572 -9.050 1.00 83.25 431 PRO A CA 1
ATOM 3344 C C . PRO A 1 431 ? 7.523 26.807 -10.130 1.00 83.25 431 PRO A C 1
ATOM 3346 O O . PRO A 1 431 ? 8.225 25.839 -9.841 1.00 83.25 431 PRO A O 1
ATOM 3349 N N . GLY A 1 432 ? 7.467 27.298 -11.373 1.00 82.88 432 GLY A N 1
ATOM 3350 C CA . GLY A 1 432 ? 8.304 26.828 -12.486 1.00 82.88 432 GLY A CA 1
ATOM 3351 C C . GLY A 1 432 ? 7.896 25.467 -13.063 1.00 82.88 432 GLY A C 1
ATOM 3352 O O . GLY A 1 432 ? 6.711 25.184 -13.217 1.00 82.88 432 GLY A O 1
ATOM 3353 N N . ASN A 1 433 ? 8.889 24.642 -13.417 1.00 72.38 433 ASN A N 1
ATOM 3354 C CA . ASN A 1 433 ? 8.709 23.243 -13.822 1.00 72.38 433 ASN A CA 1
ATOM 3355 C C . ASN A 1 433 ? 9.167 22.324 -12.671 1.00 72.38 433 ASN A C 1
ATOM 3357 O O . ASN A 1 433 ? 10.324 21.893 -12.656 1.00 72.38 433 ASN A O 1
ATOM 3361 N N . PRO A 1 434 ? 8.325 22.115 -11.642 1.00 83.06 434 PRO A N 1
ATOM 3362 C CA . PRO A 1 434 ? 8.736 21.447 -10.415 1.00 83.06 434 PRO A CA 1
ATOM 3363 C C . PRO A 1 434 ? 9.017 19.961 -10.641 1.00 83.06 434 PRO A C 1
ATOM 3365 O O . PRO A 1 434 ? 8.235 19.254 -11.271 1.00 83.06 434 PRO A O 1
ATOM 3368 N N . VAL A 1 435 ? 10.088 19.461 -10.025 1.00 84.75 435 VAL A N 1
ATOM 3369 C CA . VAL A 1 435 ? 10.515 18.051 -10.105 1.00 84.75 435 VAL A CA 1
ATOM 3370 C C . VAL A 1 435 ? 9.423 17.081 -9.624 1.00 84.75 435 VAL A C 1
ATOM 3372 O O . VAL A 1 435 ? 9.223 16.007 -10.195 1.00 84.75 435 VAL A O 1
ATOM 3375 N N . LEU A 1 436 ? 8.679 17.459 -8.582 1.00 87.00 436 LEU A N 1
ATOM 3376 C CA . LEU A 1 436 ? 7.576 16.658 -8.045 1.00 87.00 436 LEU A CA 1
ATOM 3377 C C . LEU A 1 436 ? 6.284 16.770 -8.872 1.00 87.00 436 LEU A C 1
ATOM 3379 O O . LEU A 1 436 ? 5.355 15.991 -8.665 1.00 87.00 436 LEU A O 1
ATOM 3383 N N . GLY A 1 437 ? 6.253 17.656 -9.868 1.00 87.75 437 GLY A N 1
ATOM 3384 C CA . GLY A 1 437 ? 5.072 17.957 -10.668 1.00 87.75 437 GLY A CA 1
ATOM 3385 C C . GLY A 1 437 ? 4.145 18.981 -10.002 1.00 87.75 437 GLY A C 1
ATOM 3386 O O . GLY A 1 437 ? 4.382 19.388 -8.857 1.00 87.75 437 GLY A O 1
ATOM 3387 N N . PRO A 1 438 ? 3.114 19.442 -10.731 1.00 89.94 438 PRO A N 1
ATOM 3388 C CA . PRO A 1 438 ? 2.123 20.376 -10.209 1.00 89.94 438 PRO A CA 1
ATOM 3389 C C . PRO A 1 438 ? 1.298 19.741 -9.085 1.00 89.94 438 PRO A C 1
ATOM 3391 O O . PRO A 1 438 ? 1.165 18.522 -9.009 1.00 89.94 438 PRO A O 1
ATOM 3394 N N . VAL A 1 439 ? 0.729 20.587 -8.229 1.00 91.88 439 VAL A N 1
ATOM 3395 C CA . VAL A 1 439 ? -0.112 20.157 -7.106 1.00 91.88 439 VAL A CA 1
ATOM 3396 C C . VAL A 1 439 ? -1.499 19.757 -7.607 1.00 91.88 439 VAL A C 1
ATOM 3398 O O . VAL A 1 439 ? -2.137 20.520 -8.335 1.00 91.88 439 VAL A O 1
ATOM 3401 N N . SER A 1 440 ? -1.971 18.575 -7.211 1.00 90.88 440 SER A N 1
ATOM 3402 C CA . SER A 1 440 ? -3.308 18.079 -7.550 1.00 90.88 440 SER A CA 1
ATOM 3403 C C . SER A 1 440 ? -4.399 18.634 -6.613 1.00 90.88 440 SER A C 1
ATOM 3405 O O . SER A 1 440 ? -4.101 19.038 -5.487 1.00 90.88 440 SER A O 1
ATOM 3407 N N . PRO A 1 441 ? -5.686 18.613 -7.014 1.00 92.06 441 PRO A N 1
ATOM 3408 C CA . PRO A 1 441 ? -6.792 18.977 -6.120 1.00 92.06 441 PRO A CA 1
ATOM 3409 C C . PRO A 1 441 ? -6.852 18.132 -4.838 1.00 92.06 441 PRO A C 1
ATOM 3411 O O . PRO A 1 441 ? -7.194 18.635 -3.772 1.00 92.06 441 PRO A O 1
ATOM 3414 N N . GLU A 1 442 ? -6.487 16.852 -4.921 1.00 89.19 442 GLU A N 1
ATOM 3415 C CA . GLU A 1 442 ? -6.396 15.964 -3.757 1.00 89.19 442 GLU A CA 1
ATOM 3416 C C . GLU A 1 442 ? -5.308 16.434 -2.784 1.00 89.19 442 GLU A C 1
ATOM 3418 O O . GLU A 1 442 ? -5.547 16.543 -1.583 1.00 89.19 442 GLU A O 1
ATOM 3423 N N . GLN A 1 443 ? -4.136 16.807 -3.303 1.00 93.00 443 GLN A N 1
ATOM 3424 C CA . GLN A 1 443 ? -3.056 17.366 -2.493 1.00 93.00 443 GLN A CA 1
ATOM 3425 C C . GLN A 1 443 ? -3.483 18.671 -1.808 1.00 93.00 443 GLN A C 1
ATOM 3427 O O . GLN A 1 443 ? -3.210 18.851 -0.624 1.00 93.00 443 GLN A O 1
ATOM 3432 N N . GLN A 1 444 ? -4.229 19.546 -2.491 1.00 93.31 444 GLN A N 1
ATOM 3433 C CA . GLN A 1 444 ? -4.790 20.757 -1.872 1.00 93.31 444 GLN A CA 1
ATOM 3434 C C . GLN A 1 444 ? -5.667 20.413 -0.656 1.00 93.31 444 GLN A C 1
ATOM 3436 O O . GLN A 1 444 ? -5.465 20.966 0.428 1.00 93.31 444 GLN A O 1
ATOM 3441 N N . GLN A 1 445 ? -6.575 19.438 -0.797 1.00 92.50 445 GLN A N 1
ATOM 3442 C CA . GLN A 1 445 ? -7.429 18.983 0.307 1.00 92.50 445 GLN A CA 1
ATOM 3443 C C . GLN A 1 445 ? -6.624 18.375 1.458 1.00 92.50 445 GLN A C 1
ATOM 3445 O O . GLN A 1 445 ? -6.927 18.642 2.622 1.00 92.50 445 GLN A O 1
ATOM 3450 N N . ILE A 1 446 ? -5.586 17.587 1.155 1.00 92.25 446 ILE A N 1
ATOM 3451 C CA . ILE A 1 446 ? -4.684 17.026 2.169 1.00 92.25 446 ILE A CA 1
ATOM 3452 C C . ILE A 1 446 ? -3.986 18.147 2.948 1.00 92.25 446 ILE A C 1
ATOM 3454 O O . ILE A 1 446 ? -3.936 18.113 4.181 1.00 92.25 446 ILE A O 1
ATOM 3458 N N . GLY A 1 447 ? -3.481 19.159 2.238 1.00 93.50 447 GLY A N 1
ATOM 3459 C CA . GLY A 1 447 ? -2.824 20.320 2.831 1.00 93.50 447 GLY A CA 1
ATOM 3460 C C . GLY A 1 447 ? -3.729 21.063 3.812 1.00 93.50 447 GLY A C 1
ATOM 3461 O O . GLY A 1 447 ? -3.314 21.374 4.927 1.00 93.50 447 GLY A O 1
ATOM 3462 N N . GLU A 1 448 ? -4.981 21.304 3.424 1.00 94.00 448 GLU A N 1
ATOM 3463 C CA . GLU A 1 448 ? -5.960 22.008 4.255 1.00 94.00 448 GLU A CA 1
ATOM 3464 C C . GLU A 1 448 ? -6.454 21.191 5.447 1.00 94.00 448 GLU A C 1
ATOM 3466 O O . GLU A 1 448 ? -6.535 21.719 6.554 1.00 94.00 448 GLU A O 1
ATOM 3471 N N . ARG A 1 449 ? -6.784 19.913 5.236 1.00 93.75 449 ARG A N 1
ATOM 3472 C CA . ARG A 1 449 ? -7.427 19.079 6.260 1.00 93.75 449 ARG A CA 1
ATOM 3473 C C . ARG A 1 449 ? -6.452 18.471 7.255 1.00 93.75 449 ARG A C 1
ATOM 3475 O O . ARG A 1 449 ? -6.818 18.293 8.412 1.00 93.75 449 ARG A O 1
ATOM 3482 N N . PHE A 1 450 ? -5.241 18.128 6.818 1.00 93.88 450 PHE A N 1
ATOM 3483 C CA . PHE A 1 450 ? -4.319 17.339 7.634 1.00 93.88 450 PHE A CA 1
ATOM 3484 C C . PHE A 1 450 ? -3.013 18.064 7.957 1.00 93.88 450 PHE A C 1
ATOM 3486 O O . PHE A 1 450 ? -2.565 17.994 9.101 1.00 93.88 450 PHE A O 1
ATOM 3493 N N . LEU A 1 451 ? -2.397 18.763 6.996 1.00 96.19 451 LEU A N 1
ATOM 3494 C CA . LEU A 1 451 ? -1.059 19.336 7.205 1.00 96.19 451 LEU A CA 1
ATOM 3495 C C . LEU A 1 451 ? -1.093 20.656 7.984 1.00 96.19 451 LEU A C 1
ATOM 3497 O O . LEU A 1 451 ? -0.367 20.790 8.969 1.00 96.19 451 LEU A O 1
ATOM 3501 N N . LYS A 1 452 ? -1.960 21.605 7.601 1.00 95.75 452 LYS A N 1
ATOM 3502 C CA . LYS A 1 452 ? -2.078 22.899 8.299 1.00 95.75 452 LYS A CA 1
ATOM 3503 C C . LYS A 1 452 ? -2.449 22.739 9.784 1.00 95.75 452 LYS A C 1
ATOM 3505 O O . LYS A 1 452 ? -1.711 23.276 10.610 1.00 95.75 452 LYS A O 1
ATOM 3510 N N . PRO A 1 453 ? -3.483 21.953 10.165 1.00 96.62 453 PRO A N 1
ATOM 3511 C CA . PRO A 1 453 ? -3.818 21.772 11.580 1.00 96.62 453 PRO A CA 1
ATOM 3512 C C . PRO A 1 453 ? -2.691 21.104 12.375 1.00 96.62 453 PRO A C 1
ATOM 3514 O O . PRO A 1 453 ? -2.437 21.466 13.521 1.00 96.62 453 PRO A O 1
ATOM 3517 N N . ALA A 1 454 ? -1.981 20.151 11.762 1.00 96.75 454 ALA A N 1
ATOM 3518 C CA . ALA A 1 454 ? -0.836 19.505 12.392 1.00 96.75 454 ALA A CA 1
ATOM 3519 C C . ALA A 1 454 ? 0.322 20.489 12.634 1.00 96.75 454 ALA A C 1
ATOM 3521 O O . ALA A 1 454 ? 0.927 20.467 13.703 1.00 96.75 454 ALA A O 1
ATOM 3522 N N . LEU A 1 455 ? 0.615 21.376 11.675 1.00 97.69 455 LEU A N 1
ATOM 3523 C CA . LEU A 1 455 ? 1.646 22.408 11.821 1.00 97.69 455 LEU A CA 1
ATOM 3524 C C . LEU A 1 455 ? 1.306 23.406 12.935 1.00 97.69 455 LEU A C 1
ATOM 3526 O O . LEU A 1 455 ? 2.171 23.753 13.738 1.00 97.69 455 LEU A O 1
ATOM 3530 N N . GLU A 1 456 ? 0.052 23.853 12.999 1.00 97.31 456 GLU A N 1
ATOM 3531 C CA . GLU A 1 456 ? -0.428 24.761 14.045 1.00 97.31 456 GLU A CA 1
ATOM 3532 C C . GLU A 1 456 ? -0.306 24.128 15.437 1.00 97.31 456 GLU A C 1
ATOM 3534 O O . GLU A 1 456 ? 0.233 24.752 16.353 1.00 97.31 456 GLU A O 1
ATOM 3539 N N . ALA A 1 457 ? -0.729 22.869 15.583 1.00 96.88 457 ALA A N 1
ATOM 3540 C CA . ALA A 1 457 ? -0.624 22.127 16.837 1.00 96.88 457 ALA A CA 1
ATOM 3541 C C . ALA A 1 457 ? 0.829 21.821 17.240 1.00 96.88 457 ALA A C 1
ATOM 3543 O O . ALA A 1 457 ? 1.156 21.796 18.427 1.00 96.88 457 ALA A O 1
ATOM 3544 N N . LEU A 1 458 ? 1.723 21.609 16.269 1.00 96.94 458 LEU A N 1
ATOM 3545 C CA . LEU A 1 458 ? 3.153 21.453 16.533 1.00 96.94 458 LEU A CA 1
ATOM 3546 C C . LEU A 1 458 ? 3.758 22.759 17.075 1.00 96.94 458 LEU A C 1
ATOM 3548 O O . LEU A 1 458 ? 4.466 22.738 18.082 1.00 96.94 458 LEU A O 1
ATOM 3552 N N . ARG A 1 459 ? 3.445 23.899 16.443 1.00 96.81 459 ARG A N 1
ATOM 3553 C CA . ARG A 1 459 ? 3.986 25.225 16.797 1.00 96.81 459 ARG A CA 1
ATOM 3554 C C . ARG A 1 459 ? 3.411 25.813 18.080 1.00 96.81 459 ARG A C 1
ATOM 3556 O O . ARG A 1 459 ? 4.092 26.589 18.744 1.00 96.81 459 ARG A O 1
ATOM 3563 N N . SER A 1 460 ? 2.184 25.452 18.449 1.00 95.44 460 SER A N 1
ATOM 3564 C CA . SER A 1 460 ? 1.578 25.886 19.714 1.00 95.44 460 SER A CA 1
ATOM 3565 C C . SER A 1 460 ? 2.291 25.301 20.942 1.00 95.44 460 SER A C 1
ATOM 3567 O O . SER A 1 460 ? 2.137 25.820 22.048 1.00 95.44 460 SER A O 1
ATOM 3569 N N . GLY A 1 461 ? 3.040 24.204 20.767 1.00 92.44 461 GLY A N 1
ATOM 3570 C CA . GLY A 1 461 ? 3.700 23.470 21.846 1.00 92.44 461 GLY A CA 1
ATOM 3571 C C . GLY A 1 461 ? 2.752 22.624 22.704 1.00 92.44 461 GLY A C 1
ATOM 3572 O O . GLY A 1 461 ? 3.212 21.953 23.628 1.00 92.44 461 GLY A O 1
ATOM 3573 N N . THR A 1 462 ? 1.447 22.593 22.405 1.00 93.19 462 THR A N 1
ATOM 3574 C CA . THR A 1 462 ? 0.450 21.870 23.221 1.00 93.19 462 THR A CA 1
ATOM 3575 C C . THR A 1 462 ? 0.638 20.355 23.189 1.00 93.19 462 THR A C 1
ATOM 3577 O O . THR A 1 462 ? 0.192 19.660 24.097 1.00 93.19 462 THR A O 1
ATOM 3580 N N . LEU A 1 463 ? 1.324 19.836 22.168 1.00 96.56 463 LEU A N 1
ATOM 3581 C CA . LEU A 1 463 ? 1.574 18.407 21.989 1.00 96.56 463 LEU A CA 1
ATOM 3582 C C . LEU A 1 463 ? 2.814 17.888 22.736 1.00 96.56 463 LEU A C 1
ATOM 3584 O O . LEU A 1 463 ? 3.039 16.683 22.752 1.00 96.56 463 LEU A O 1
ATOM 3588 N N . ALA A 1 464 ? 3.623 18.753 23.361 1.00 96.50 464 ALA A N 1
ATOM 3589 C CA . ALA A 1 464 ? 4.930 18.379 23.916 1.00 96.50 464 ALA A CA 1
ATOM 3590 C C . ALA A 1 464 ? 4.877 17.191 24.902 1.00 96.50 464 ALA A C 1
ATOM 3592 O O . ALA A 1 464 ? 5.731 16.307 24.857 1.00 96.50 464 ALA A O 1
ATOM 3593 N N . ALA A 1 465 ? 3.861 17.150 25.769 1.00 97.19 465 ALA A N 1
ATOM 3594 C CA . ALA A 1 465 ? 3.675 16.092 26.767 1.00 97.19 465 ALA A CA 1
ATOM 3595 C C . ALA A 1 465 ? 2.795 14.922 26.285 1.00 97.19 465 ALA A C 1
ATOM 3597 O O . ALA A 1 465 ? 2.604 13.961 27.026 1.00 97.19 465 ALA A O 1
ATOM 3598 N N . VAL A 1 466 ? 2.254 14.985 25.066 1.00 97.44 466 VAL A N 1
ATOM 3599 C CA . VAL A 1 466 ? 1.387 13.937 24.514 1.00 97.44 466 VAL A CA 1
ATOM 3600 C C . VAL A 1 466 ? 2.257 12.796 23.988 1.00 97.44 466 VAL A C 1
ATOM 3602 O O . VAL A 1 466 ? 3.252 13.043 23.299 1.00 97.44 466 VAL A O 1
ATOM 3605 N N . ARG A 1 467 ? 1.897 11.546 24.310 1.00 96.19 467 ARG A N 1
ATOM 3606 C CA . ARG A 1 467 ? 2.559 10.356 23.751 1.00 96.19 467 ARG A CA 1
ATOM 3607 C C . ARG A 1 467 ? 2.354 10.301 22.246 1.00 96.19 467 ARG A C 1
ATOM 3609 O O . ARG A 1 467 ? 1.255 10.573 21.771 1.00 96.19 467 ARG A O 1
ATOM 3616 N N . LEU A 1 468 ? 3.376 9.902 21.496 1.00 96.88 468 LEU A N 1
ATOM 3617 C CA . LEU A 1 468 ? 3.329 9.891 20.030 1.00 96.88 468 LEU A CA 1
ATOM 3618 C C . LEU A 1 468 ? 2.135 9.098 19.480 1.00 96.88 468 LEU A C 1
ATOM 3620 O O . LEU A 1 468 ? 1.486 9.532 18.530 1.00 96.88 468 LEU A O 1
ATOM 3624 N N . VAL A 1 469 ? 1.823 7.958 20.098 1.00 94.81 469 VAL A N 1
ATOM 3625 C CA . VAL A 1 469 ? 0.696 7.092 19.724 1.00 94.81 469 VAL A CA 1
ATOM 3626 C C . VAL A 1 469 ? -0.686 7.733 19.943 1.00 94.81 469 VAL A C 1
ATOM 3628 O O . VAL A 1 469 ? -1.635 7.431 19.206 1.00 94.81 469 VAL A O 1
ATOM 3631 N N . ASP A 1 470 ? -0.782 8.668 20.893 1.00 94.25 470 ASP A N 1
ATOM 3632 C CA . ASP A 1 470 ? -2.017 9.350 21.298 1.00 94.25 470 ASP A CA 1
ATOM 3633 C C . ASP A 1 470 ? -2.224 10.702 20.589 1.00 94.25 470 ASP A C 1
ATOM 3635 O O . ASP A 1 470 ? -3.264 11.333 20.763 1.00 94.25 470 ASP A O 1
ATOM 3639 N N . ILE A 1 471 ? -1.267 11.167 19.776 1.00 95.31 471 ILE A N 1
ATOM 3640 C CA . ILE A 1 471 ? -1.415 12.410 19.002 1.00 95.31 471 ILE A CA 1
ATOM 3641 C C . ILE A 1 471 ? -2.534 12.247 17.960 1.00 95.31 471 ILE A C 1
ATOM 3643 O O . ILE A 1 471 ? -2.457 11.402 17.075 1.00 95.31 471 ILE A O 1
ATOM 3647 N N . GLU A 1 472 ? -3.551 13.107 17.991 1.00 93.62 472 GLU A N 1
ATOM 3648 C CA . GLU A 1 472 ? -4.700 13.011 17.071 1.00 93.62 472 GLU A CA 1
ATOM 3649 C C . GLU A 1 472 ? -4.340 13.334 15.607 1.00 93.62 472 GLU A C 1
ATOM 3651 O O . GLU A 1 472 ? -4.991 12.875 14.668 1.00 93.62 472 GLU A O 1
ATOM 3656 N N . HIS A 1 473 ? -3.259 14.086 15.385 1.00 94.56 473 HIS A N 1
ATOM 3657 C CA . HIS A 1 473 ? -2.803 14.486 14.055 1.00 94.56 473 HIS A CA 1
ATOM 3658 C C . HIS A 1 473 ? -2.024 13.364 13.348 1.00 94.56 473 HIS A C 1
ATOM 3660 O O . HIS A 1 473 ? -0.831 13.153 13.591 1.00 94.56 473 HIS A O 1
ATOM 3666 N N . SER A 1 474 ? -2.679 12.686 12.400 1.00 91.75 474 SER A N 1
ATOM 3667 C CA . SER A 1 474 ? -2.094 11.604 11.591 1.00 91.75 474 SER A CA 1
ATOM 3668 C C . SER A 1 474 ? -0.810 11.998 10.847 1.00 91.75 474 SER A C 1
ATOM 3670 O O . SER A 1 474 ? 0.083 11.161 10.733 1.00 91.75 474 SER A O 1
ATOM 3672 N N . ALA A 1 475 ? -0.670 13.260 10.413 1.00 94.31 475 ALA A N 1
ATOM 3673 C CA . ALA A 1 475 ? 0.538 13.767 9.746 1.00 94.31 475 ALA A CA 1
ATOM 3674 C C . ALA A 1 475 ? 1.788 13.604 10.616 1.00 94.31 475 ALA A C 1
ATOM 3676 O O . ALA A 1 475 ? 2.798 13.056 10.176 1.00 94.31 475 ALA A O 1
ATOM 3677 N N . ILE A 1 476 ? 1.690 14.053 11.872 1.00 95.69 476 ILE A N 1
ATOM 3678 C CA . ILE A 1 476 ? 2.776 13.971 12.852 1.00 95.69 476 ILE A CA 1
ATOM 3679 C C . ILE A 1 476 ? 3.063 12.506 13.157 1.00 95.69 476 ILE A C 1
ATOM 3681 O O . ILE A 1 476 ? 4.214 12.080 13.098 1.00 95.69 476 ILE A O 1
ATOM 3685 N N . ARG A 1 477 ? 2.015 11.718 13.427 1.00 94.31 477 ARG A N 1
ATOM 3686 C CA . ARG A 1 477 ? 2.154 10.294 13.742 1.00 94.31 477 ARG A CA 1
ATOM 3687 C C . ARG A 1 477 ? 2.855 9.522 12.621 1.00 94.31 477 ARG A C 1
ATOM 3689 O O . ARG A 1 477 ? 3.866 8.884 12.893 1.00 94.31 477 ARG A O 1
ATOM 3696 N N . SER A 1 478 ? 2.385 9.638 11.376 1.00 94.12 478 SER A N 1
ATOM 3697 C CA . SER A 1 478 ? 2.963 8.942 10.214 1.00 94.12 478 SER A CA 1
ATOM 3698 C C . SER A 1 478 ? 4.438 9.297 10.002 1.00 94.12 478 SER A C 1
ATOM 3700 O O . SER A 1 478 ? 5.273 8.412 9.814 1.00 94.12 478 SER A O 1
ATOM 3702 N N . PHE A 1 479 ? 4.784 10.584 10.099 1.00 96.50 479 PHE A N 1
ATOM 3703 C CA . PHE A 1 479 ? 6.163 11.041 9.943 1.00 96.50 479 PHE A CA 1
ATOM 3704 C C . PHE A 1 479 ? 7.078 10.496 11.049 1.00 96.50 479 PHE A C 1
ATOM 3706 O O . PHE A 1 479 ? 8.159 9.965 10.777 1.00 96.50 479 PHE A O 1
ATOM 3713 N N . VAL A 1 480 ? 6.641 10.593 12.308 1.00 96.50 480 VAL A N 1
ATOM 3714 C CA . VAL A 1 480 ? 7.430 10.135 13.457 1.00 96.50 480 VAL A CA 1
ATOM 3715 C C . VAL A 1 480 ? 7.602 8.615 13.444 1.00 96.50 480 VAL A C 1
ATOM 3717 O O . VAL A 1 480 ? 8.707 8.141 13.703 1.00 96.50 480 VAL A O 1
ATOM 3720 N N . MET A 1 481 ? 6.569 7.847 13.069 1.00 96.38 481 MET A N 1
ATOM 3721 C CA . MET A 1 481 ? 6.674 6.393 12.874 1.00 96.38 481 MET A CA 1
ATOM 3722 C C . MET A 1 481 ? 7.811 6.047 11.902 1.00 96.38 481 MET A C 1
ATOM 3724 O O . MET A 1 481 ? 8.658 5.219 12.223 1.00 96.38 481 MET A O 1
ATOM 3728 N N . LYS A 1 482 ? 7.876 6.710 10.740 1.00 96.56 482 LYS A N 1
ATOM 3729 C CA . LYS A 1 482 ? 8.924 6.474 9.731 1.00 96.56 482 LYS A CA 1
ATOM 3730 C C . LYS A 1 482 ? 10.314 6.786 10.268 1.00 96.56 482 LYS A C 1
ATOM 3732 O O . LYS A 1 482 ? 11.234 5.991 10.095 1.00 96.56 482 LYS A O 1
ATOM 3737 N N . ARG A 1 483 ? 10.472 7.931 10.938 1.00 97.12 483 ARG A N 1
ATOM 3738 C CA . ARG A 1 483 ? 11.753 8.347 11.526 1.00 97.12 483 ARG A CA 1
ATOM 3739 C C . ARG A 1 483 ? 12.228 7.390 12.609 1.00 97.12 483 ARG A C 1
ATOM 3741 O O . ARG A 1 483 ? 13.382 6.976 12.574 1.00 97.12 483 ARG A O 1
ATOM 3748 N N . LEU A 1 484 ? 11.344 6.994 13.523 1.00 97.56 484 LEU A N 1
ATOM 3749 C CA . LEU A 1 484 ? 11.669 5.999 14.540 1.00 97.56 484 LEU A CA 1
ATOM 3750 C C . LEU A 1 484 ? 12.008 4.646 13.912 1.00 97.56 484 LEU A C 1
ATOM 3752 O O . LEU A 1 484 ? 12.967 4.021 14.347 1.00 97.56 484 LEU A O 1
ATOM 3756 N N . ALA A 1 485 ? 11.298 4.221 12.864 1.00 97.25 485 ALA A N 1
ATOM 3757 C CA . ALA A 1 485 ? 11.628 2.980 12.171 1.00 97.25 485 ALA A CA 1
ATOM 3758 C C . ALA A 1 485 ? 13.022 3.032 11.528 1.00 97.25 485 ALA A C 1
ATOM 3760 O O . ALA A 1 485 ? 13.806 2.103 11.694 1.00 97.25 485 ALA A O 1
ATOM 3761 N N . ILE A 1 486 ? 13.375 4.149 10.881 1.00 97.50 486 ILE A N 1
ATOM 3762 C CA . ILE A 1 486 ? 14.713 4.377 10.309 1.00 97.50 486 ILE A CA 1
ATOM 3763 C C . ILE A 1 486 ? 15.810 4.363 11.384 1.00 97.50 486 ILE A C 1
ATOM 3765 O O . ILE A 1 486 ? 16.927 3.948 11.102 1.00 97.50 486 ILE A O 1
ATOM 3769 N N . LEU A 1 487 ? 15.525 4.817 12.608 1.00 96.75 487 LEU A N 1
ATOM 3770 C CA . LEU A 1 487 ? 16.486 4.755 13.718 1.00 96.75 487 LEU A CA 1
ATOM 3771 C C . LEU A 1 487 ? 16.663 3.343 14.291 1.00 96.75 487 LEU A C 1
ATOM 3773 O O . LEU A 1 487 ? 17.647 3.099 14.983 1.00 96.75 487 LEU A O 1
ATOM 3777 N N . GLN A 1 488 ? 15.718 2.441 14.028 1.00 96.50 488 GLN A N 1
ATOM 3778 C CA . GLN A 1 488 ? 15.699 1.066 14.534 1.00 96.50 488 GLN A CA 1
ATOM 3779 C C . GLN A 1 488 ? 15.938 0.034 13.426 1.00 96.50 488 GLN A C 1
ATOM 3781 O O . GLN A 1 488 ? 15.661 -1.146 13.613 1.00 96.50 488 GLN A O 1
ATOM 3786 N N . GLY A 1 489 ? 16.435 0.459 12.267 1.00 96.25 489 GLY A N 1
ATOM 3787 C CA . GLY A 1 489 ? 16.784 -0.421 11.158 1.00 96.25 489 GLY A CA 1
ATOM 3788 C C . GLY A 1 489 ? 17.889 0.176 10.298 1.00 96.25 489 GLY A C 1
ATOM 3789 O O . GLY A 1 489 ? 18.257 1.344 10.434 1.00 96.25 489 GLY A O 1
ATOM 3790 N N . GLN A 1 490 ? 18.422 -0.625 9.386 1.00 97.19 490 GLN A N 1
ATOM 3791 C CA . GLN A 1 490 ? 19.435 -0.193 8.437 1.00 97.19 490 GLN A CA 1
ATOM 3792 C C . GLN A 1 490 ? 18.784 0.202 7.111 1.00 97.19 490 GLN A C 1
ATOM 3794 O O . GLN A 1 490 ? 18.214 -0.631 6.412 1.00 97.19 490 GLN A O 1
ATOM 3799 N N . VAL A 1 491 ? 18.907 1.474 6.726 1.00 97.56 491 VAL A N 1
ATOM 3800 C CA . VAL A 1 491 ? 18.463 1.936 5.402 1.00 97.56 491 VAL A CA 1
ATOM 3801 C C . VAL A 1 491 ? 19.322 1.279 4.322 1.00 97.56 491 VAL A C 1
ATOM 3803 O O . VAL A 1 491 ? 20.545 1.437 4.323 1.00 97.56 491 VAL A O 1
ATOM 3806 N N . GLU A 1 492 ? 18.692 0.561 3.392 1.00 95.25 492 GLU A N 1
ATOM 3807 C CA . GLU A 1 492 ? 19.395 0.022 2.228 1.00 95.25 492 GLU A CA 1
ATOM 3808 C C . GLU A 1 492 ? 19.972 1.148 1.363 1.00 95.25 492 GLU A C 1
ATOM 3810 O O . GLU A 1 492 ? 19.334 2.197 1.206 1.00 95.25 492 GLU A O 1
ATOM 3815 N N . PRO A 1 493 ? 21.142 0.932 0.733 1.00 95.19 493 PRO A N 1
ATOM 3816 C CA . PRO A 1 493 ? 21.640 1.847 -0.280 1.00 95.19 493 PRO A CA 1
ATOM 3817 C C . PRO A 1 493 ? 20.584 2.102 -1.362 1.00 95.19 493 PRO A C 1
ATOM 3819 O O . PRO A 1 493 ? 19.971 1.178 -1.903 1.00 95.19 493 PRO A O 1
ATOM 3822 N N . LEU A 1 494 ? 20.378 3.369 -1.709 1.00 95.19 494 LEU A N 1
ATOM 3823 C CA . LEU A 1 494 ? 19.349 3.753 -2.661 1.00 95.19 494 LEU A CA 1
ATOM 3824 C C . LEU A 1 494 ? 19.768 3.339 -4.080 1.00 95.19 494 LEU A C 1
ATOM 3826 O O . LEU A 1 494 ? 20.821 3.736 -4.573 1.00 95.19 494 LEU A O 1
ATOM 3830 N N . ALA A 1 495 ? 18.934 2.579 -4.793 1.00 92.81 495 ALA A N 1
ATOM 3831 C CA . ALA A 1 495 ? 19.232 2.200 -6.179 1.00 92.81 495 ALA A CA 1
ATOM 3832 C C . ALA A 1 495 ? 19.367 3.448 -7.068 1.00 92.81 495 ALA A C 1
ATOM 3834 O O . ALA A 1 495 ? 18.516 4.321 -6.998 1.00 92.81 495 ALA A O 1
ATOM 3835 N N . HIS A 1 496 ? 20.375 3.581 -7.922 1.00 94.12 496 HIS A N 1
ATOM 3836 C CA . HIS A 1 496 ? 20.451 4.703 -8.862 1.00 94.12 496 HIS A CA 1
ATOM 3837 C C . HIS A 1 496 ? 19.307 4.603 -9.883 1.00 94.12 496 HIS A C 1
ATOM 3839 O O . HIS A 1 496 ? 19.321 3.681 -10.695 1.00 94.12 496 HIS A O 1
ATOM 3845 N N . ILE A 1 497 ? 18.325 5.513 -9.858 1.00 92.75 497 ILE A N 1
ATOM 3846 C CA . ILE A 1 497 ? 17.179 5.484 -10.784 1.00 92.75 497 ILE A CA 1
ATOM 3847 C C . ILE A 1 497 ? 17.416 6.525 -11.870 1.00 92.75 497 ILE A C 1
ATOM 3849 O O . ILE A 1 497 ? 17.506 7.718 -11.569 1.00 92.75 497 ILE A O 1
ATOM 3853 N N . ALA A 1 498 ? 17.518 6.074 -13.119 1.00 89.19 498 ALA A N 1
ATOM 3854 C CA . ALA A 1 498 ? 17.769 6.947 -14.259 1.00 89.19 498 ALA A CA 1
ATOM 3855 C C . ALA A 1 498 ? 16.738 8.089 -14.294 1.00 89.19 498 ALA A C 1
ATOM 3857 O O . ALA A 1 498 ? 15.534 7.835 -14.266 1.00 89.19 498 ALA A O 1
ATOM 3858 N N . LEU A 1 499 ? 17.221 9.339 -14.325 1.00 88.31 499 LEU A N 1
ATOM 3859 C CA . LEU A 1 499 ? 16.440 10.590 -14.405 1.00 88.31 499 LEU A CA 1
ATOM 3860 C C . LEU A 1 499 ? 15.512 10.916 -13.216 1.00 88.31 499 LEU A C 1
ATOM 3862 O O . LEU A 1 499 ? 15.106 12.066 -13.065 1.00 88.31 499 LEU A O 1
ATOM 3866 N N . ASP A 1 500 ? 15.213 9.957 -12.339 1.00 88.88 500 ASP A N 1
ATOM 3867 C CA . ASP A 1 500 ? 14.284 10.139 -11.215 1.00 88.88 500 ASP A CA 1
ATOM 3868 C C . ASP A 1 500 ? 14.980 10.402 -9.867 1.00 88.88 500 ASP A C 1
ATOM 3870 O O . ASP A 1 500 ? 14.308 10.685 -8.870 1.00 88.88 500 ASP A O 1
ATOM 3874 N N . ASN A 1 501 ? 16.316 10.348 -9.802 1.00 89.75 501 ASN A N 1
ATOM 3875 C CA . ASN A 1 501 ? 17.054 10.562 -8.550 1.00 89.75 501 ASN A CA 1
ATOM 3876 C C . ASN A 1 501 ? 16.746 11.919 -7.898 1.00 89.75 501 ASN A C 1
ATOM 3878 O O . ASN A 1 501 ? 16.589 11.969 -6.683 1.00 89.75 501 ASN A O 1
ATOM 3882 N N . ALA A 1 502 ? 16.587 12.996 -8.676 1.00 89.12 502 ALA A N 1
ATOM 3883 C CA . ALA A 1 502 ? 16.242 14.316 -8.135 1.00 89.12 502 ALA A CA 1
ATOM 3884 C C . ALA A 1 502 ? 14.844 14.338 -7.490 1.00 89.12 502 ALA A C 1
ATOM 3886 O O . ALA A 1 502 ? 14.641 14.960 -6.447 1.00 89.12 502 ALA A O 1
ATOM 3887 N N . ARG A 1 503 ? 13.877 13.626 -8.086 1.00 90.06 503 ARG A N 1
ATOM 3888 C CA . ARG A 1 503 ? 12.521 13.489 -7.537 1.00 90.06 503 ARG A CA 1
ATOM 3889 C C . ARG A 1 503 ? 12.542 12.717 -6.226 1.00 90.06 503 ARG A C 1
ATOM 3891 O O . ARG A 1 503 ? 11.920 13.136 -5.247 1.00 90.06 503 ARG A O 1
ATOM 3898 N N . ARG A 1 504 ? 13.285 11.611 -6.206 1.00 92.44 504 ARG A N 1
ATOM 3899 C CA . ARG A 1 504 ? 13.478 10.817 -4.996 1.00 92.44 504 ARG A CA 1
ATOM 3900 C C . ARG A 1 504 ? 14.155 11.619 -3.899 1.00 92.44 504 ARG A C 1
ATOM 3902 O O . ARG A 1 504 ? 13.702 11.572 -2.761 1.00 92.44 504 ARG A O 1
ATOM 3909 N N . ASP A 1 505 ? 15.183 12.381 -4.249 1.00 92.19 505 ASP A N 1
ATOM 3910 C CA . ASP A 1 505 ? 15.922 13.212 -3.309 1.00 92.19 505 ASP A CA 1
ATOM 3911 C C . ASP A 1 505 ? 15.006 14.219 -2.600 1.00 92.19 505 ASP A C 1
ATOM 3913 O O . ASP A 1 505 ? 14.970 14.249 -1.373 1.00 92.19 505 ASP A O 1
ATOM 3917 N N . GLN A 1 506 ? 14.172 14.951 -3.350 1.00 90.31 506 GLN A N 1
ATOM 3918 C CA . GLN A 1 506 ? 13.202 15.896 -2.777 1.00 90.31 506 GLN A CA 1
ATOM 3919 C C . GLN A 1 506 ? 12.116 15.233 -1.920 1.00 90.31 506 GLN A C 1
ATOM 3921 O O . GLN A 1 506 ? 11.580 15.866 -1.014 1.00 90.31 506 GLN A O 1
ATOM 3926 N N . THR A 1 507 ? 11.760 13.982 -2.216 1.00 90.75 507 THR A N 1
ATOM 3927 C CA . THR A 1 507 ? 10.743 13.244 -1.451 1.00 90.75 507 THR A CA 1
ATOM 3928 C C . THR A 1 507 ? 11.324 12.721 -0.138 1.00 90.75 507 THR A C 1
ATOM 3930 O O . THR A 1 507 ? 10.712 12.855 0.917 1.00 90.75 507 THR A O 1
ATOM 3933 N N . LEU A 1 508 ? 12.531 12.153 -0.189 1.00 94.25 508 LEU A N 1
ATOM 3934 C CA . LEU A 1 508 ? 13.166 11.493 0.951 1.00 94.25 508 LEU A CA 1
ATOM 3935 C C . LEU A 1 508 ? 13.989 12.441 1.835 1.00 94.25 508 LEU A C 1
ATOM 3937 O O . LEU A 1 508 ? 14.377 12.038 2.929 1.00 94.25 508 LEU A O 1
ATOM 3941 N N . ALA A 1 509 ? 14.242 13.684 1.408 1.00 94.06 509 ALA A N 1
ATOM 3942 C CA . ALA A 1 509 ? 15.034 14.674 2.152 1.00 94.06 509 ALA A CA 1
ATOM 3943 C C . ALA A 1 509 ? 14.547 14.927 3.585 1.00 94.06 509 ALA A C 1
ATOM 3945 O O . ALA A 1 509 ? 15.352 15.284 4.443 1.00 94.06 509 ALA A O 1
ATOM 3946 N N . PHE A 1 510 ? 13.252 14.739 3.848 1.00 95.00 510 PHE A N 1
ATOM 3947 C CA . PHE A 1 510 ? 12.682 14.948 5.175 1.00 95.00 510 PHE A CA 1
ATOM 3948 C C . PHE A 1 510 ? 12.877 13.746 6.106 1.00 95.00 510 PHE A C 1
ATOM 3950 O O . PHE A 1 510 ? 12.992 13.918 7.317 1.00 95.00 510 PHE A O 1
ATOM 3957 N N . ILE A 1 511 ? 12.936 12.526 5.568 1.00 94.94 511 ILE A N 1
ATOM 3958 C CA . ILE A 1 511 ? 13.023 11.312 6.390 1.00 94.94 511 ILE A CA 1
ATOM 3959 C C . ILE A 1 511 ? 14.424 10.700 6.429 1.00 94.94 511 ILE A C 1
ATOM 3961 O O . ILE A 1 511 ? 14.743 10.022 7.403 1.00 94.94 511 ILE A O 1
ATOM 3965 N N . LEU A 1 512 ? 15.278 10.962 5.435 1.00 96.69 512 LEU A N 1
ATOM 3966 C CA . LEU A 1 512 ? 16.647 10.446 5.349 1.00 96.69 512 LEU A CA 1
ATOM 3967 C C . LEU A 1 512 ? 17.695 11.544 5.551 1.00 96.69 512 LEU A C 1
ATOM 3969 O O . LEU A 1 512 ? 17.564 12.662 5.049 1.00 96.69 512 LEU A O 1
ATOM 3973 N N . THR A 1 513 ? 18.792 11.200 6.226 1.00 95.94 513 THR A N 1
ATOM 3974 C CA . THR A 1 513 ? 19.952 12.094 6.351 1.00 95.94 513 THR A CA 1
ATOM 3975 C C . THR A 1 513 ? 20.653 12.285 5.001 1.00 95.94 513 THR A C 1
ATOM 3977 O O . THR A 1 513 ? 20.450 11.525 4.052 1.00 95.94 513 THR A O 1
ATOM 3980 N N . LEU A 1 514 ? 21.512 13.306 4.891 1.00 94.94 514 LEU A N 1
ATOM 3981 C CA . LEU A 1 514 ? 22.304 13.524 3.674 1.00 94.94 514 LEU A CA 1
ATOM 3982 C C . LEU A 1 514 ? 23.190 12.314 3.340 1.00 94.94 514 LEU A C 1
ATOM 3984 O O . LEU A 1 514 ? 23.272 11.935 2.179 1.00 94.94 514 LEU A O 1
ATOM 3988 N N . GLU A 1 515 ? 23.808 11.695 4.347 1.00 95.88 515 GLU A N 1
ATOM 3989 C CA . GLU A 1 515 ? 24.637 10.497 4.178 1.00 95.88 515 GLU A CA 1
ATOM 3990 C C . GLU A 1 515 ? 23.829 9.327 3.601 1.00 95.88 515 GLU A C 1
ATOM 3992 O O . GLU A 1 515 ? 24.235 8.723 2.611 1.00 95.88 515 GLU A O 1
ATOM 3997 N N . GLN A 1 516 ? 22.639 9.067 4.152 1.00 96.38 516 GLN A N 1
ATOM 3998 C CA . GLN A 1 516 ? 21.747 8.014 3.662 1.00 96.38 516 GLN A CA 1
ATOM 3999 C C . GLN A 1 516 ? 21.294 8.269 2.218 1.00 96.38 516 GLN A C 1
ATOM 4001 O O . GLN A 1 516 ? 21.268 7.343 1.412 1.00 96.38 516 GLN A O 1
ATOM 4006 N N . ARG A 1 517 ? 20.978 9.522 1.862 1.00 94.94 517 ARG A N 1
ATOM 4007 C CA . ARG A 1 517 ? 20.584 9.887 0.487 1.00 94.94 517 ARG A CA 1
ATOM 4008 C C . ARG A 1 517 ? 21.741 9.837 -0.506 1.00 94.94 517 ARG A C 1
ATOM 4010 O O . ARG A 1 517 ? 21.517 9.526 -1.671 1.00 94.94 517 ARG A O 1
ATOM 4017 N N . ALA A 1 518 ? 22.957 10.139 -0.056 1.00 94.00 518 ALA A N 1
ATOM 4018 C CA . ALA A 1 518 ? 24.161 10.090 -0.880 1.00 94.00 518 ALA A CA 1
ATOM 4019 C C . ALA A 1 518 ? 24.656 8.655 -1.132 1.00 94.00 518 ALA A C 1
ATOM 4021 O O . ALA A 1 518 ? 25.406 8.431 -2.082 1.00 94.00 518 ALA A O 1
ATOM 4022 N N . ASN A 1 519 ? 24.225 7.681 -0.323 1.00 95.50 519 ASN A N 1
ATOM 4023 C CA . ASN A 1 519 ? 24.553 6.269 -0.496 1.00 95.50 519 ASN A CA 1
ATOM 4024 C C . ASN A 1 519 ? 23.749 5.640 -1.647 1.00 95.50 519 ASN A C 1
ATOM 4026 O O . ASN A 1 519 ? 22.786 4.900 -1.434 1.00 95.50 519 ASN A O 1
ATOM 4030 N N . ILE A 1 520 ? 24.129 5.979 -2.879 1.00 94.38 520 ILE A N 1
ATOM 4031 C CA . ILE A 1 520 ? 23.479 5.518 -4.106 1.00 94.38 520 ILE A CA 1
ATOM 4032 C C . ILE A 1 520 ? 24.312 4.419 -4.768 1.00 94.38 520 ILE A C 1
ATOM 4034 O O . ILE A 1 520 ? 25.512 4.580 -4.983 1.00 94.38 520 ILE A O 1
ATOM 4038 N N . VAL A 1 521 ? 23.663 3.322 -5.163 1.00 95.00 521 VAL A N 1
ATOM 4039 C CA . VAL A 1 521 ? 24.321 2.161 -5.783 1.00 95.00 521 VAL A CA 1
ATOM 4040 C C . VAL A 1 521 ? 23.731 1.818 -7.145 1.00 95.00 521 VAL A C 1
ATOM 4042 O O . VAL A 1 521 ? 22.523 1.902 -7.371 1.00 95.00 521 VAL A O 1
ATOM 4045 N N . ARG A 1 522 ? 24.584 1.379 -8.072 1.00 94.50 522 ARG A N 1
ATOM 4046 C CA . ARG A 1 522 ? 24.155 0.855 -9.374 1.00 94.50 522 ARG A CA 1
ATOM 4047 C C . ARG A 1 522 ? 24.040 -0.658 -9.299 1.00 94.50 522 ARG A C 1
ATOM 4049 O O . ARG A 1 522 ? 25.031 -1.351 -9.100 1.00 94.50 522 ARG A O 1
ATOM 4056 N N . MET A 1 523 ? 22.822 -1.158 -9.453 1.00 92.31 523 MET A N 1
ATOM 4057 C CA . MET A 1 523 ? 22.491 -2.573 -9.242 1.00 92.31 523 MET A CA 1
ATOM 4058 C C . MET A 1 523 ? 21.670 -3.177 -10.383 1.00 92.31 523 MET A C 1
ATOM 4060 O O . MET A 1 523 ? 21.191 -4.304 -10.264 1.00 92.31 523 MET A O 1
ATOM 4064 N N . ALA A 1 524 ? 21.471 -2.431 -11.474 1.00 94.69 524 ALA A N 1
ATOM 4065 C CA . ALA A 1 524 ? 20.701 -2.910 -12.608 1.00 94.69 524 ALA A CA 1
ATOM 4066 C C . ALA A 1 524 ? 21.579 -3.643 -13.630 1.00 94.69 524 ALA A C 1
ATOM 4068 O O . ALA A 1 524 ? 22.793 -3.428 -13.728 1.00 94.69 524 ALA A O 1
ATOM 4069 N N . PHE A 1 525 ? 20.912 -4.493 -14.403 1.00 95.88 525 PHE A N 1
ATOM 4070 C CA . PHE A 1 525 ? 21.461 -5.321 -15.462 1.00 95.88 525 PHE A CA 1
ATOM 4071 C C . PHE A 1 525 ? 20.761 -4.999 -16.776 1.00 95.88 525 PHE A C 1
ATOM 4073 O O . PHE A 1 525 ? 19.568 -4.685 -16.795 1.00 95.88 525 PHE A O 1
ATOM 4080 N N . LEU A 1 526 ? 21.496 -5.116 -17.875 1.00 96.56 526 LEU A N 1
ATOM 4081 C CA . LEU A 1 526 ? 20.932 -5.100 -19.215 1.00 96.56 526 LEU A CA 1
ATOM 4082 C C . LEU A 1 526 ? 21.464 -6.310 -19.968 1.00 96.56 526 LEU A C 1
ATOM 4084 O O . LEU A 1 526 ? 22.652 -6.360 -20.290 1.00 96.56 526 LEU A O 1
ATOM 4088 N N . ASP A 1 527 ? 20.569 -7.248 -20.262 1.00 96.06 527 ASP A N 1
ATOM 4089 C CA . ASP A 1 527 ? 20.870 -8.386 -21.117 1.00 96.06 527 ASP A CA 1
ATOM 4090 C C . ASP A 1 527 ? 20.076 -8.280 -22.409 1.00 96.06 527 ASP A C 1
ATOM 4092 O O . ASP A 1 527 ? 18.847 -8.161 -22.382 1.00 96.06 527 ASP A O 1
ATOM 4096 N N . ALA A 1 528 ? 20.761 -8.370 -23.543 1.00 95.56 528 ALA A N 1
ATOM 4097 C CA . ALA A 1 528 ? 20.103 -8.419 -24.835 1.00 95.56 528 ALA A CA 1
ATOM 4098 C C . ALA A 1 528 ? 20.782 -9.405 -25.786 1.00 95.56 528 ALA A C 1
ATOM 4100 O O . ALA A 1 528 ? 22.003 -9.458 -25.861 1.00 95.56 528 ALA A O 1
ATOM 4101 N N . GLY A 1 529 ? 19.995 -10.167 -26.539 1.00 95.31 529 GLY A N 1
ATOM 4102 C CA . GLY A 1 529 ? 20.478 -10.980 -27.652 1.00 95.31 529 GLY A CA 1
ATOM 4103 C C . GLY A 1 529 ? 20.233 -10.251 -28.967 1.00 95.31 529 GLY A C 1
ATOM 4104 O O . GLY A 1 529 ? 19.076 -10.052 -29.339 1.00 95.31 529 GLY A O 1
ATOM 4105 N N . VAL A 1 530 ? 21.301 -9.872 -29.669 1.00 94.81 530 VAL A N 1
ATOM 4106 C CA . VAL A 1 530 ? 21.242 -9.140 -30.940 1.00 94.81 530 VAL A CA 1
ATOM 4107 C C . VAL A 1 530 ? 21.448 -10.103 -32.106 1.00 94.81 530 VAL A C 1
ATOM 4109 O O . VAL A 1 530 ? 22.464 -10.797 -32.190 1.00 94.81 530 VAL A O 1
ATOM 4112 N N . ARG A 1 531 ? 20.484 -10.148 -33.028 1.00 94.06 531 ARG A N 1
ATOM 4113 C CA . ARG A 1 531 ? 20.520 -11.015 -34.215 1.00 94.06 531 ARG A CA 1
ATOM 4114 C C . ARG A 1 531 ? 20.327 -10.215 -35.493 1.00 94.06 531 ARG A C 1
ATOM 4116 O O . ARG A 1 531 ? 19.574 -9.246 -35.510 1.00 94.06 531 ARG A O 1
ATOM 4123 N N . CYS A 1 532 ? 20.965 -10.654 -36.571 1.00 91.56 532 CYS A N 1
ATOM 4124 C CA . CYS A 1 532 ? 20.678 -10.135 -37.901 1.00 91.56 532 CYS A CA 1
ATOM 4125 C C . CYS A 1 532 ? 19.258 -10.545 -38.304 1.00 91.56 532 CYS A C 1
ATOM 4127 O O . CYS A 1 532 ? 18.916 -11.730 -38.255 1.00 91.56 532 CYS A O 1
ATOM 4129 N N . ALA A 1 533 ? 18.432 -9.573 -38.679 1.00 89.50 533 ALA A N 1
ATOM 4130 C CA . ALA A 1 533 ? 17.023 -9.775 -39.001 1.00 89.50 533 ALA A CA 1
ATOM 4131 C C . ALA A 1 533 ? 16.817 -10.714 -40.206 1.00 89.50 533 ALA A C 1
ATOM 4133 O O . ALA A 1 533 ? 15.797 -11.390 -40.301 1.00 89.50 533 ALA A O 1
ATOM 4134 N N . GLU A 1 534 ? 17.794 -10.789 -41.108 1.00 85.25 534 GLU A N 1
ATOM 4135 C CA . GLU A 1 534 ? 17.687 -11.506 -42.382 1.00 85.25 534 GLU A CA 1
ATOM 4136 C C . GLU A 1 534 ? 18.125 -12.959 -42.272 1.00 85.25 534 GLU A C 1
ATOM 4138 O O . GLU A 1 534 ? 17.528 -13.844 -42.878 1.00 85.25 534 GLU A O 1
ATOM 4143 N N . THR A 1 535 ? 19.179 -13.212 -41.497 1.00 87.19 535 THR A N 1
ATOM 4144 C CA . THR A 1 535 ? 19.779 -14.546 -41.365 1.00 87.19 535 THR A CA 1
ATOM 4145 C C . THR A 1 535 ? 19.389 -15.242 -40.062 1.00 87.19 535 THR A C 1
ATOM 4147 O O . THR A 1 535 ? 19.636 -16.438 -39.908 1.00 87.19 535 THR A O 1
ATOM 4150 N N . GLY A 1 536 ? 18.843 -14.501 -39.090 1.00 88.06 536 GLY A N 1
ATOM 4151 C CA . GLY A 1 536 ? 18.599 -14.968 -37.724 1.00 88.06 536 GLY A CA 1
ATOM 4152 C C . GLY A 1 536 ? 19.878 -15.262 -36.927 1.00 88.06 536 GLY A C 1
ATOM 4153 O O . GLY A 1 536 ? 19.797 -15.667 -35.761 1.00 88.06 536 GLY A O 1
ATOM 4154 N N . GLN A 1 537 ? 21.056 -15.072 -37.529 1.00 91.44 537 GLN A N 1
ATOM 4155 C CA . GLN A 1 537 ? 22.345 -15.354 -36.908 1.00 91.44 537 GLN A CA 1
ATOM 4156 C C . GLN A 1 537 ? 22.709 -14.281 -35.876 1.00 91.44 537 GLN A C 1
ATOM 4158 O O . GLN A 1 537 ? 22.285 -13.129 -36.007 1.00 91.44 537 GLN A O 1
ATOM 4163 N N . PRO A 1 538 ? 23.504 -14.633 -34.854 1.00 93.19 538 PRO A N 1
ATOM 4164 C CA . PRO A 1 538 ? 24.075 -13.667 -33.930 1.00 93.19 538 PRO A CA 1
ATOM 4165 C C . PRO A 1 538 ? 24.796 -12.510 -34.622 1.00 93.19 538 PRO A C 1
ATOM 4167 O O . PRO A 1 538 ? 25.670 -12.720 -35.464 1.00 93.19 538 PRO A O 1
ATOM 4170 N N . ALA A 1 539 ? 24.469 -11.281 -34.232 1.00 92.38 539 ALA A N 1
ATOM 4171 C CA . ALA A 1 539 ? 25.136 -10.093 -34.741 1.00 92.38 539 ALA A CA 1
ATOM 4172 C C . ALA A 1 539 ? 26.366 -9.787 -33.870 1.00 92.38 539 ALA A C 1
ATOM 4174 O O . ALA A 1 539 ? 26.315 -8.962 -32.958 1.00 92.38 539 ALA A O 1
ATOM 4175 N N . ALA A 1 540 ? 27.464 -10.501 -34.119 1.00 92.56 540 ALA A N 1
ATOM 4176 C CA . ALA A 1 540 ? 28.702 -10.401 -33.344 1.00 92.56 540 ALA A CA 1
ATOM 4177 C C . ALA A 1 540 ? 29.567 -9.177 -33.705 1.00 92.56 540 ALA A C 1
ATOM 4179 O O . ALA A 1 540 ? 29.605 -8.715 -34.857 1.00 92.56 540 ALA A O 1
ATOM 4180 N N . GLY A 1 541 ? 30.328 -8.685 -32.721 1.00 92.62 541 GLY A N 1
ATOM 4181 C CA . GLY A 1 541 ? 31.328 -7.639 -32.930 1.00 92.62 541 GLY A CA 1
ATOM 4182 C C . GLY A 1 541 ? 30.739 -6.272 -33.291 1.00 92.62 541 GLY A C 1
ATOM 4183 O O . GLY A 1 541 ? 31.373 -5.516 -34.029 1.00 92.62 541 GLY A O 1
ATOM 4184 N N . LEU A 1 542 ? 29.509 -5.975 -32.866 1.00 93.50 542 LEU A N 1
ATOM 4185 C CA . LEU A 1 542 ? 28.870 -4.675 -33.070 1.00 93.50 542 LEU A CA 1
ATOM 4186 C C . LEU A 1 542 ? 29.203 -3.745 -31.906 1.00 93.50 542 LEU A C 1
ATOM 4188 O O . LEU A 1 542 ? 28.855 -4.057 -30.770 1.00 93.50 542 LEU A O 1
ATOM 4192 N N . GLY A 1 543 ? 29.850 -2.612 -32.189 1.00 95.62 543 GLY A N 1
ATOM 4193 C CA . GLY A 1 543 ? 30.014 -1.539 -31.206 1.00 95.62 543 GLY A CA 1
ATOM 4194 C C . GLY A 1 543 ? 28.664 -0.919 -30.854 1.00 95.62 543 GLY A C 1
ATOM 4195 O O . GLY A 1 543 ? 27.829 -0.705 -31.741 1.00 95.62 543 GLY A O 1
ATOM 4196 N N . PHE A 1 544 ? 28.434 -0.664 -29.570 1.00 95.94 544 PHE A N 1
ATOM 4197 C CA . PHE A 1 544 ? 27.203 -0.057 -29.082 1.00 95.94 544 PHE A CA 1
ATOM 4198 C C . PHE A 1 544 ? 27.449 0.908 -27.917 1.00 95.94 544 PHE A C 1
ATOM 4200 O O . PHE A 1 544 ? 28.429 0.803 -27.172 1.00 95.94 544 PHE A O 1
ATOM 4207 N N . ARG A 1 545 ? 26.474 1.796 -27.707 1.00 95.38 545 ARG A N 1
ATOM 4208 C CA . ARG A 1 545 ? 26.348 2.676 -26.546 1.00 95.38 545 ARG A CA 1
ATOM 4209 C C . ARG A 1 545 ? 24.960 2.547 -25.928 1.00 95.38 545 ARG A C 1
ATOM 4211 O O . ARG A 1 545 ? 23.972 2.492 -26.649 1.00 95.38 545 ARG A O 1
ATOM 4218 N N . VAL A 1 546 ? 24.887 2.542 -24.605 1.00 96.25 546 VAL A N 1
ATOM 4219 C CA . VAL A 1 546 ? 23.649 2.629 -23.827 1.00 96.25 546 VAL A CA 1
ATOM 4220 C C . VAL A 1 546 ? 23.644 3.966 -23.102 1.00 96.25 546 VAL A C 1
ATOM 4222 O O . VAL A 1 546 ? 24.579 4.253 -22.362 1.00 96.25 546 VAL A O 1
ATOM 4225 N N . PHE A 1 547 ? 22.609 4.768 -23.311 1.00 96.19 547 PHE A N 1
ATOM 4226 C CA . PHE A 1 547 ? 22.412 6.065 -22.672 1.00 96.19 547 PHE A CA 1
ATOM 4227 C C . PHE A 1 547 ? 21.293 5.983 -21.632 1.00 96.19 547 PHE A C 1
ATOM 4229 O O . PHE A 1 547 ? 20.201 5.502 -21.945 1.00 96.19 547 PHE A O 1
ATOM 4236 N N . PHE A 1 548 ? 21.549 6.479 -20.423 1.00 93.88 548 PHE A N 1
ATOM 4237 C CA . PHE A 1 548 ? 20.542 6.636 -19.367 1.00 93.88 548 PHE A CA 1
ATOM 4238 C C . PHE A 1 548 ? 20.228 8.112 -19.125 1.00 93.88 548 PHE A C 1
ATOM 4240 O O . PHE A 1 548 ? 19.063 8.508 -19.107 1.00 93.88 548 PHE A O 1
ATOM 4247 N N . ASP A 1 549 ? 21.275 8.922 -18.977 1.00 88.12 549 ASP A N 1
ATOM 4248 C CA . ASP A 1 549 ? 21.203 10.372 -18.847 1.00 88.12 549 ASP A CA 1
ATOM 4249 C C . ASP A 1 549 ? 22.497 11.032 -19.360 1.00 88.12 549 ASP A C 1
ATOM 4251 O O . ASP A 1 549 ? 23.384 10.364 -19.888 1.00 88.12 549 ASP A O 1
ATOM 4255 N N . GLY A 1 550 ? 22.598 12.361 -19.245 1.00 80.00 550 GLY A N 1
ATOM 4256 C CA . GLY A 1 550 ? 23.744 13.123 -19.752 1.00 80.00 550 GLY A CA 1
ATOM 4257 C C . GLY A 1 550 ? 25.081 12.863 -19.044 1.00 80.00 550 GLY A C 1
ATOM 4258 O O . GLY A 1 550 ? 26.087 13.429 -19.468 1.00 80.00 550 GLY A O 1
ATOM 4259 N N . VAL A 1 551 ? 25.098 12.056 -17.980 1.00 84.12 551 VAL A N 1
ATOM 4260 C CA . VAL A 1 551 ? 26.291 11.683 -17.203 1.00 84.12 551 VAL A CA 1
ATOM 4261 C C . VAL A 1 551 ? 26.559 10.177 -17.295 1.00 84.12 551 VAL A C 1
ATOM 4263 O O . VAL A 1 551 ? 27.715 9.761 -17.246 1.00 84.12 551 VAL A O 1
ATOM 4266 N N . ASP A 1 552 ? 25.514 9.369 -17.475 1.00 87.31 552 ASP A N 1
ATOM 4267 C CA . ASP A 1 552 ? 25.581 7.914 -17.494 1.00 87.31 552 ASP A CA 1
ATOM 4268 C C . ASP A 1 552 ? 25.424 7.320 -18.898 1.00 87.31 552 ASP A C 1
ATOM 4270 O O . ASP A 1 552 ? 24.311 7.074 -19.384 1.00 87.31 552 ASP A O 1
ATOM 4274 N N . ASP A 1 553 ? 26.569 6.993 -19.512 1.00 89.81 553 ASP A N 1
ATOM 4275 C CA . ASP A 1 553 ? 26.670 6.128 -20.685 1.00 89.81 553 ASP A CA 1
ATOM 4276 C C . ASP A 1 553 ? 27.491 4.855 -20.411 1.00 89.81 553 ASP A C 1
ATOM 4278 O O . ASP A 1 553 ? 28.474 4.841 -19.673 1.00 89.81 553 ASP A O 1
ATOM 4282 N N . ALA A 1 554 ? 27.082 3.748 -21.028 1.00 92.06 554 ALA A N 1
ATOM 4283 C CA . ALA A 1 554 ? 27.865 2.518 -21.092 1.00 92.06 554 ALA A CA 1
ATOM 4284 C C . ALA A 1 554 ? 28.200 2.208 -22.550 1.00 92.06 554 ALA A C 1
ATOM 4286 O O . ALA A 1 554 ? 27.403 2.472 -23.448 1.00 92.06 554 ALA A O 1
ATOM 4287 N N . ARG A 1 555 ? 29.378 1.639 -22.805 1.00 94.94 555 ARG A N 1
ATOM 4288 C CA . ARG A 1 555 ? 29.822 1.256 -24.151 1.00 94.94 555 ARG A CA 1
ATOM 4289 C C . ARG A 1 555 ? 30.314 -0.172 -24.148 1.00 94.94 555 ARG A C 1
ATOM 4291 O O . ARG A 1 555 ? 30.853 -0.641 -23.148 1.00 94.94 555 ARG A O 1
ATOM 4298 N N . GLY A 1 556 ? 30.158 -0.846 -25.274 1.00 95.44 556 GLY A N 1
ATOM 4299 C CA . GLY A 1 556 ? 30.620 -2.214 -25.407 1.00 95.44 556 GLY A CA 1
ATOM 4300 C C . GLY A 1 556 ? 30.593 -2.704 -26.839 1.00 95.44 556 GLY A C 1
ATOM 4301 O O . GLY A 1 556 ? 30.360 -1.948 -27.780 1.00 95.44 556 GLY A O 1
ATOM 4302 N N . VAL A 1 557 ? 30.863 -3.996 -26.980 1.00 96.12 557 VAL A N 1
ATOM 4303 C CA . VAL A 1 557 ? 30.805 -4.712 -28.250 1.00 96.12 557 VAL A CA 1
ATOM 4304 C C . VAL A 1 557 ? 30.001 -5.989 -28.031 1.00 96.12 557 VAL A C 1
ATOM 4306 O O . VAL A 1 557 ? 30.182 -6.643 -27.003 1.00 96.12 557 VAL A O 1
ATOM 4309 N N . THR A 1 558 ? 29.102 -6.342 -28.951 1.00 95.81 558 THR A N 1
ATOM 4310 C CA . THR A 1 558 ? 28.353 -7.603 -28.845 1.00 95.81 558 THR A CA 1
ATOM 4311 C C . THR A 1 558 ? 29.292 -8.808 -28.871 1.00 95.81 558 THR A C 1
ATOM 4313 O O . THR A 1 558 ? 30.266 -8.846 -29.634 1.00 95.81 558 THR A O 1
ATOM 4316 N N . GLY A 1 559 ? 28.983 -9.806 -28.041 1.00 94.25 559 GLY A N 1
ATOM 4317 C CA . GLY A 1 559 ? 29.730 -11.058 -27.960 1.00 94.25 559 GLY A CA 1
ATOM 4318 C C . GLY A 1 559 ? 29.703 -11.867 -29.261 1.00 94.25 559 GLY A C 1
ATOM 4319 O O . GLY A 1 559 ? 28.983 -11.548 -30.209 1.00 94.25 559 GLY A O 1
ATOM 4320 N N . ALA A 1 560 ? 30.479 -12.954 -29.311 1.00 92.44 560 ALA A N 1
ATOM 4321 C CA . ALA A 1 560 ? 30.489 -13.877 -30.455 1.00 92.44 560 ALA A CA 1
ATOM 4322 C C . ALA A 1 560 ? 29.117 -14.541 -30.697 1.00 92.44 560 ALA A C 1
ATOM 4324 O O . ALA A 1 560 ? 28.778 -14.899 -31.821 1.00 92.44 560 ALA A O 1
ATOM 4325 N N . ASP A 1 561 ? 28.323 -14.663 -29.640 1.00 93.88 561 ASP A N 1
ATOM 4326 C CA . ASP A 1 561 ? 26.936 -15.122 -29.613 1.00 93.88 561 ASP A CA 1
ATOM 4327 C C . ASP A 1 561 ? 25.913 -13.987 -29.808 1.00 93.88 561 ASP A C 1
ATOM 4329 O O . ASP A 1 561 ? 24.707 -14.222 -29.728 1.00 93.88 561 ASP A O 1
ATOM 4333 N N . GLY A 1 562 ? 26.370 -12.767 -30.119 1.00 93.56 562 GLY A N 1
ATOM 4334 C CA . GLY A 1 562 ? 25.520 -11.595 -30.328 1.00 93.56 562 GLY A CA 1
ATOM 4335 C C . GLY A 1 562 ? 24.945 -11.017 -29.034 1.00 93.56 562 GLY A C 1
ATOM 4336 O O . GLY A 1 562 ? 24.072 -10.153 -29.095 1.00 93.56 562 GLY A O 1
ATOM 4337 N N . CYS A 1 563 ? 25.404 -11.474 -27.867 1.00 96.06 563 CYS A N 1
ATOM 4338 C CA . CYS A 1 563 ? 24.869 -11.033 -26.587 1.00 96.06 563 CYS A CA 1
ATOM 4339 C C . CYS A 1 563 ? 25.491 -9.714 -26.108 1.00 96.06 563 CYS A C 1
ATOM 4341 O O . CYS A 1 563 ? 26.680 -9.439 -26.287 1.00 96.06 563 CYS A O 1
ATOM 4343 N N . ILE A 1 564 ? 24.660 -8.917 -25.447 1.00 96.00 564 ILE A N 1
ATOM 4344 C CA . ILE A 1 564 ? 24.998 -7.782 -24.595 1.00 96.00 564 ILE A CA 1
ATOM 4345 C C . ILE A 1 564 ? 24.689 -8.234 -23.172 1.00 96.00 564 ILE A C 1
ATOM 4347 O O . ILE A 1 564 ? 23.574 -8.677 -22.912 1.00 96.00 564 ILE A O 1
ATOM 4351 N N . ALA A 1 565 ? 25.657 -8.122 -22.267 1.00 95.06 565 ALA A N 1
ATOM 4352 C CA . ALA A 1 565 ? 25.471 -8.388 -20.846 1.00 95.06 565 ALA A CA 1
ATOM 4353 C C . ALA A 1 565 ? 26.210 -7.309 -20.055 1.00 95.06 565 ALA A C 1
ATOM 4355 O O . ALA A 1 565 ? 27.438 -7.317 -19.960 1.00 95.06 565 ALA A O 1
ATOM 4356 N N . LEU A 1 566 ? 25.455 -6.350 -19.529 1.00 96.12 566 LEU A N 1
ATOM 4357 C CA . LEU A 1 566 ? 25.972 -5.253 -18.720 1.00 96.12 566 LEU A CA 1
ATOM 4358 C C . LEU A 1 566 ? 25.437 -5.358 -17.292 1.00 96.12 566 LEU A C 1
ATOM 4360 O O . LEU A 1 566 ? 24.293 -5.756 -17.068 1.00 96.12 566 LEU A O 1
ATOM 4364 N N . SER A 1 567 ? 26.257 -4.951 -16.329 1.00 95.62 567 SER A N 1
ATOM 4365 C CA . SER A 1 567 ? 25.912 -4.867 -14.910 1.00 95.62 567 SER A CA 1
ATOM 4366 C C . SER A 1 567 ? 26.413 -3.549 -14.320 1.00 95.62 567 SER A C 1
ATOM 4368 O O . SER A 1 567 ? 27.165 -2.817 -14.966 1.00 95.62 567 SER A O 1
ATOM 4370 N N . GLY A 1 568 ? 25.976 -3.220 -13.102 1.00 94.88 568 GLY A N 1
ATOM 4371 C CA . GLY A 1 568 ? 26.371 -1.966 -12.455 1.00 94.88 568 GLY A CA 1
ATOM 4372 C C . GLY A 1 568 ? 25.779 -0.737 -13.148 1.00 94.88 568 GLY A C 1
ATOM 4373 O O . GLY A 1 568 ? 26.420 0.311 -13.210 1.00 94.88 568 GLY A O 1
ATOM 4374 N N . LEU A 1 569 ? 24.557 -0.863 -13.674 1.00 95.19 569 LEU A N 1
ATOM 4375 C CA . LEU A 1 569 ? 23.857 0.199 -14.394 1.00 95.19 569 LEU A CA 1
ATOM 4376 C C . LEU A 1 569 ? 22.848 0.951 -13.505 1.00 95.19 569 LEU A C 1
ATOM 4378 O O . LEU A 1 569 ? 22.366 0.391 -12.508 1.00 95.19 569 LEU A O 1
ATOM 4382 N N . PRO A 1 570 ? 22.481 2.195 -13.874 1.00 95.44 570 PRO A N 1
ATOM 4383 C CA . PRO A 1 570 ? 21.236 2.818 -13.433 1.00 95.44 570 PRO A CA 1
ATOM 4384 C C . PRO A 1 570 ? 20.032 1.923 -13.724 1.00 95.44 570 PRO A C 1
ATOM 4386 O O . PRO A 1 570 ? 19.986 1.258 -14.758 1.00 95.44 570 PRO A O 1
ATOM 4389 N N . LEU A 1 571 ? 19.048 1.928 -12.831 1.00 93.88 571 LEU A N 1
ATOM 4390 C CA . LEU A 1 571 ? 17.763 1.263 -13.004 1.00 93.88 571 LEU A CA 1
ATOM 4391 C C . LEU A 1 571 ? 16.796 2.178 -13.758 1.00 93.88 571 LEU A C 1
ATOM 4393 O O . LEU A 1 571 ? 16.574 3.315 -13.340 1.00 93.88 571 LEU A O 1
ATOM 4397 N N . GLY A 1 572 ? 16.187 1.673 -14.829 1.00 92.19 572 GLY A N 1
ATOM 4398 C CA . GLY A 1 572 ? 15.123 2.372 -15.545 1.00 92.19 572 GLY A CA 1
ATOM 4399 C C . GLY A 1 572 ? 15.291 2.363 -17.065 1.00 92.19 572 GLY A C 1
ATOM 4400 O O . GLY A 1 572 ? 16.080 1.579 -17.599 1.00 92.19 572 GLY A O 1
ATOM 4401 N N . PRO A 1 573 ? 14.518 3.210 -17.769 1.00 93.31 573 PRO A N 1
ATOM 4402 C CA . PRO A 1 573 ? 14.583 3.324 -19.218 1.00 93.31 573 PRO A CA 1
ATOM 4403 C C . PRO A 1 573 ? 15.964 3.767 -19.709 1.00 93.31 573 PRO A C 1
ATOM 4405 O O . PRO A 1 573 ? 16.604 4.619 -19.095 1.00 93.31 573 PRO A O 1
ATOM 4408 N N . CYS A 1 574 ? 16.390 3.226 -20.846 1.00 95.75 574 CYS A N 1
ATOM 4409 C CA . CYS A 1 574 ? 17.636 3.573 -21.520 1.00 95.75 574 CYS A CA 1
ATOM 4410 C C . CYS A 1 574 ? 17.483 3.529 -23.045 1.00 95.75 574 CYS A C 1
ATOM 4412 O O . CYS A 1 574 ? 16.515 2.982 -23.576 1.00 95.75 574 CYS A O 1
ATOM 4414 N N . LEU A 1 575 ? 18.444 4.123 -23.748 1.00 96.19 575 LEU A N 1
ATOM 4415 C CA . LEU A 1 575 ? 18.551 4.118 -25.205 1.00 96.19 575 LEU A CA 1
ATOM 4416 C C . LEU A 1 575 ? 19.811 3.360 -25.619 1.00 96.19 575 LEU A C 1
ATOM 4418 O O . LEU A 1 575 ? 20.922 3.811 -25.347 1.00 96.19 575 LEU A O 1
ATOM 4422 N N . LEU A 1 576 ? 19.645 2.216 -26.279 1.00 95.75 576 LEU A N 1
ATOM 4423 C CA . LEU A 1 576 ? 20.732 1.493 -26.930 1.00 95.75 576 LEU A CA 1
ATOM 4424 C C . LEU A 1 576 ? 20.899 2.022 -28.356 1.00 95.75 576 LEU A C 1
ATOM 4426 O O . LEU A 1 576 ? 19.948 2.060 -29.129 1.00 95.75 576 LEU A O 1
ATOM 4430 N N . ARG A 1 577 ? 22.126 2.362 -28.732 1.00 93.50 577 ARG A N 1
ATOM 4431 C CA . ARG A 1 577 ? 22.505 2.779 -30.080 1.00 93.50 577 ARG A CA 1
ATOM 4432 C C . ARG A 1 577 ? 23.688 1.950 -30.562 1.00 93.50 577 ARG A C 1
ATOM 4434 O O . ARG A 1 577 ? 24.597 1.656 -29.792 1.00 93.50 577 ARG A O 1
ATOM 4441 N N . LEU A 1 578 ? 23.699 1.625 -31.850 1.00 92.44 578 LEU A N 1
ATOM 4442 C CA . LEU A 1 578 ? 24.852 1.021 -32.513 1.00 92.44 578 LEU A CA 1
ATOM 4443 C C . LEU A 1 578 ? 25.816 2.115 -32.989 1.00 92.44 578 LEU A C 1
ATOM 4445 O O . LEU A 1 578 ? 25.392 3.179 -33.448 1.00 92.44 578 LEU A O 1
ATOM 4449 N N . ASP A 1 579 ? 27.117 1.856 -32.875 1.00 90.88 579 ASP A N 1
ATOM 4450 C CA . ASP A 1 579 ? 28.149 2.808 -33.301 1.00 90.88 579 ASP A CA 1
ATOM 4451 C C . ASP A 1 579 ? 28.193 2.957 -34.827 1.00 90.88 579 ASP A C 1
ATOM 4453 O O . ASP A 1 579 ? 28.512 4.033 -35.332 1.00 90.88 579 ASP A O 1
ATOM 4457 N N . ASP A 1 580 ? 27.853 1.891 -35.559 1.00 87.56 580 ASP A N 1
ATOM 4458 C CA . ASP A 1 580 ? 27.756 1.909 -37.016 1.00 87.56 580 ASP A CA 1
ATOM 4459 C C . ASP A 1 580 ? 26.410 2.525 -37.453 1.00 87.56 580 ASP A C 1
ATOM 4461 O O . ASP A 1 580 ? 25.363 1.897 -37.268 1.00 87.56 580 ASP A O 1
ATOM 4465 N N . PRO A 1 581 ? 26.401 3.733 -38.051 1.00 79.50 581 PRO A N 1
ATOM 4466 C CA . PRO A 1 581 ? 25.171 4.411 -38.463 1.00 79.50 581 PRO A CA 1
ATOM 4467 C C . PRO A 1 581 ? 24.465 3.731 -39.647 1.00 79.50 581 PRO A C 1
ATOM 4469 O O . PRO A 1 581 ? 23.339 4.114 -39.987 1.00 79.50 581 PRO A O 1
ATOM 4472 N N . ALA A 1 582 ? 25.119 2.762 -40.298 1.00 80.19 582 ALA A N 1
ATOM 4473 C CA . ALA A 1 582 ? 24.518 1.938 -41.337 1.00 80.19 582 ALA A CA 1
ATOM 4474 C C . ALA A 1 582 ? 23.668 0.789 -40.768 1.00 80.19 582 ALA A C 1
ATOM 4476 O O . ALA A 1 582 ? 22.917 0.175 -41.526 1.00 80.19 582 ALA A O 1
ATOM 4477 N N . LEU A 1 583 ? 23.771 0.498 -39.466 1.00 85.56 583 LEU A N 1
ATOM 4478 C CA . LEU A 1 583 ? 22.956 -0.503 -38.783 1.00 85.56 583 LEU A CA 1
ATOM 4479 C C . LEU A 1 583 ? 21.781 0.173 -38.069 1.00 85.56 583 LEU A C 1
ATOM 4481 O O . LEU A 1 583 ? 21.932 1.208 -37.417 1.00 85.56 583 LEU A O 1
ATOM 4485 N N . THR A 1 584 ? 20.603 -0.437 -38.156 1.00 87.31 584 THR A N 1
ATOM 4486 C CA . THR A 1 584 ? 19.388 0.038 -37.480 1.00 87.31 584 THR A CA 1
ATOM 4487 C C . THR A 1 584 ? 18.650 -1.121 -36.837 1.00 87.31 584 THR A C 1
ATOM 4489 O O . THR A 1 584 ? 18.629 -2.221 -37.393 1.00 87.31 584 THR A O 1
ATOM 4492 N N . PHE A 1 585 ? 18.024 -0.875 -35.685 1.00 92.12 585 PHE A N 1
ATOM 4493 C CA . PHE A 1 585 ? 17.149 -1.865 -35.068 1.00 92.12 585 PHE A CA 1
ATOM 4494 C C . PHE A 1 585 ? 15.896 -2.080 -35.915 1.00 92.12 585 PHE A C 1
ATOM 4496 O O . PHE A 1 585 ? 15.363 -1.151 -36.524 1.00 92.12 585 PHE A O 1
ATOM 4503 N N . VAL A 1 586 ? 15.428 -3.321 -35.931 1.00 90.06 586 VAL A N 1
ATOM 4504 C CA . VAL A 1 586 ? 14.240 -3.766 -36.655 1.00 90.06 586 VAL A CA 1
ATOM 4505 C C . VAL A 1 586 ? 13.238 -4.294 -35.623 1.00 90.06 586 VAL A C 1
ATOM 4507 O O . VAL A 1 586 ? 13.639 -5.050 -34.734 1.00 90.06 586 VAL A O 1
ATOM 4510 N N . PRO A 1 587 ? 11.948 -3.906 -35.686 1.00 88.38 587 PRO A N 1
ATOM 4511 C CA . PRO A 1 587 ? 10.934 -4.473 -34.804 1.00 88.38 587 PRO A CA 1
ATOM 4512 C C . PRO A 1 587 ? 10.856 -5.993 -34.953 1.00 88.38 587 PRO A C 1
ATOM 4514 O O . PRO A 1 587 ? 11.008 -6.520 -36.055 1.00 88.38 587 PRO A O 1
ATOM 4517 N N . ALA A 1 588 ? 10.580 -6.697 -33.857 1.00 81.25 588 ALA A N 1
ATOM 4518 C CA . ALA A 1 588 ? 10.506 -8.152 -33.866 1.00 81.25 588 ALA A CA 1
ATOM 4519 C C . ALA A 1 588 ? 9.490 -8.660 -34.906 1.00 81.25 588 ALA A C 1
ATOM 4521 O O . ALA A 1 588 ? 8.311 -8.313 -34.860 1.00 81.25 588 ALA A O 1
ATOM 4522 N N . GLY A 1 589 ? 9.957 -9.490 -35.842 1.00 76.81 589 GLY A N 1
ATOM 4523 C CA . GLY A 1 589 ? 9.118 -10.063 -36.901 1.00 76.81 589 GLY A CA 1
ATOM 4524 C C . GLY A 1 589 ? 8.876 -9.139 -38.099 1.00 76.81 589 GLY A C 1
ATOM 4525 O O . GLY A 1 589 ? 8.181 -9.540 -39.033 1.00 76.81 589 GLY A O 1
ATOM 4526 N N . ALA A 1 590 ? 9.453 -7.934 -38.111 1.00 81.06 590 ALA A N 1
ATOM 4527 C CA . ALA A 1 590 ? 9.423 -7.050 -39.268 1.00 81.06 590 ALA A CA 1
ATOM 4528 C C . ALA A 1 590 ? 10.563 -7.375 -40.247 1.00 81.06 590 ALA A C 1
ATOM 4530 O O . ALA A 1 590 ? 11.659 -7.777 -39.860 1.00 81.06 590 ALA A O 1
ATOM 4531 N N . THR A 1 591 ? 10.315 -7.171 -41.540 1.00 77.94 591 THR A N 1
ATOM 4532 C CA . THR A 1 591 ? 11.359 -7.256 -42.567 1.00 77.94 591 THR A CA 1
ATOM 4533 C C . THR A 1 591 ? 12.225 -5.995 -42.560 1.00 77.94 591 THR A C 1
ATOM 4535 O O . THR A 1 591 ? 11.662 -4.897 -42.464 1.00 77.94 591 THR A O 1
ATOM 4538 N N . PRO A 1 592 ? 13.553 -6.111 -42.731 1.00 79.75 592 PRO A N 1
ATOM 4539 C CA . PRO A 1 592 ? 14.427 -4.948 -42.855 1.00 79.75 592 PRO A CA 1
ATOM 4540 C C . PRO A 1 592 ? 14.050 -4.036 -44.013 1.00 79.75 592 PRO A C 1
ATOM 4542 O O . PRO A 1 592 ? 13.444 -4.457 -45.003 1.00 79.75 592 PRO A O 1
ATOM 4545 N N . VAL A 1 593 ? 14.406 -2.763 -43.872 1.00 79.94 593 VAL A N 1
ATOM 4546 C CA . VAL A 1 593 ? 14.113 -1.751 -44.882 1.00 79.94 593 VAL A CA 1
ATOM 4547 C C . VAL A 1 593 ? 15.158 -1.866 -45.990 1.00 79.94 593 VAL A C 1
ATOM 4549 O O . VAL A 1 593 ? 16.340 -1.691 -45.713 1.00 79.94 593 VAL A O 1
ATOM 4552 N N . PRO A 1 594 ? 14.768 -2.094 -47.256 1.00 72.31 594 PRO A N 1
ATOM 4553 C CA . PRO A 1 594 ? 15.736 -2.178 -48.342 1.00 72.31 594 PRO A CA 1
ATOM 4554 C C . PRO A 1 594 ? 16.613 -0.924 -48.437 1.00 72.31 594 PRO A C 1
ATOM 4556 O O . PRO A 1 594 ? 16.130 0.209 -48.321 1.00 72.31 594 PRO A O 1
ATOM 4559 N N . ALA A 1 595 ? 17.900 -1.114 -48.726 1.00 70.00 595 ALA A N 1
ATOM 4560 C CA . ALA A 1 595 ? 18.803 -0.002 -48.990 1.00 70.00 595 ALA A CA 1
ATOM 4561 C C . ALA A 1 595 ? 18.272 0.865 -50.152 1.00 70.00 595 ALA A C 1
ATOM 4563 O O . ALA A 1 595 ? 17.883 0.354 -51.203 1.00 70.00 595 ALA A O 1
ATOM 4564 N N . GLY A 1 596 ? 18.258 2.189 -49.968 1.00 74.06 596 GLY A N 1
ATOM 4565 C CA . GLY A 1 596 ? 17.834 3.143 -51.002 1.00 74.06 596 GLY A CA 1
ATOM 4566 C C . GLY A 1 596 ? 16.328 3.429 -51.078 1.00 74.06 596 GLY A C 1
ATOM 4567 O O . GLY A 1 596 ? 15.893 4.081 -52.031 1.00 74.06 596 GLY A O 1
ATOM 4568 N N . VAL A 1 597 ? 15.524 2.995 -50.096 1.00 83.19 597 VAL A N 1
ATOM 4569 C CA . VAL A 1 597 ? 14.131 3.456 -49.960 1.00 83.19 597 VAL A CA 1
ATOM 4570 C C . VAL A 1 597 ? 14.093 4.987 -49.897 1.00 83.19 597 VAL A C 1
ATOM 4572 O O . VAL A 1 597 ? 14.752 5.612 -49.065 1.00 83.19 597 VAL A O 1
ATOM 4575 N N . LYS A 1 598 ? 13.313 5.601 -50.794 1.00 88.44 598 LYS A N 1
ATOM 4576 C CA . LYS A 1 598 ? 13.117 7.054 -50.812 1.00 88.44 598 LYS A CA 1
ATOM 4577 C C . LYS A 1 598 ? 12.212 7.464 -49.655 1.00 88.44 598 LYS A C 1
ATOM 4579 O O . LYS A 1 598 ? 11.067 7.019 -49.585 1.00 88.44 598 LYS A O 1
ATOM 4584 N N . VAL A 1 599 ? 12.717 8.337 -48.787 1.00 90.62 599 VAL A N 1
ATOM 4585 C CA . VAL A 1 599 ? 11.917 8.962 -47.730 1.00 90.62 599 VAL A CA 1
ATOM 4586 C C . VAL A 1 599 ? 10.847 9.839 -48.379 1.00 90.62 599 VAL A C 1
ATOM 4588 O O . VAL A 1 599 ? 11.138 10.684 -49.225 1.00 90.62 599 VAL A O 1
ATOM 4591 N N . THR A 1 600 ? 9.592 9.582 -48.024 1.00 94.06 600 THR A N 1
ATOM 4592 C CA . THR A 1 600 ? 8.429 10.358 -48.481 1.00 94.06 600 THR A CA 1
ATOM 4593 C C . THR A 1 600 ? 8.101 11.470 -47.489 1.00 94.06 600 THR A C 1
ATOM 4595 O O . THR A 1 600 ? 8.361 11.313 -46.298 1.00 94.06 600 THR A O 1
ATOM 4598 N N . GLU A 1 601 ? 7.421 12.525 -47.939 1.00 94.19 601 GLU A N 1
ATOM 4599 C CA . GLU A 1 601 ? 6.925 13.603 -47.065 1.00 94.19 601 GLU A CA 1
ATOM 4600 C C . GLU A 1 601 ? 6.062 13.076 -45.902 1.00 94.19 601 GLU A C 1
ATOM 4602 O O . GLU A 1 601 ? 6.206 13.518 -44.763 1.00 94.19 601 GLU A O 1
ATOM 4607 N N . ALA A 1 602 ? 5.225 12.063 -46.159 1.00 93.94 602 ALA A N 1
ATOM 4608 C CA . ALA A 1 602 ? 4.413 11.415 -45.130 1.00 93.94 602 ALA A CA 1
ATOM 4609 C C . ALA A 1 602 ? 5.260 10.764 -44.022 1.00 93.94 602 ALA A C 1
ATOM 4611 O O . ALA A 1 602 ? 4.923 10.869 -42.843 1.00 93.94 602 ALA A O 1
ATOM 4612 N N . ALA A 1 603 ? 6.369 10.117 -44.397 1.00 95.31 603 ALA A N 1
ATOM 4613 C CA . ALA A 1 603 ? 7.291 9.491 -43.454 1.00 95.31 603 ALA A CA 1
ATOM 4614 C C . ALA A 1 603 ? 8.006 10.541 -42.589 1.00 95.31 603 ALA A C 1
ATOM 4616 O O . ALA A 1 603 ? 8.043 10.380 -41.373 1.00 95.31 603 ALA A O 1
ATOM 4617 N N . THR A 1 604 ? 8.482 11.640 -43.185 1.00 96.44 604 THR A N 1
ATOM 4618 C CA . THR A 1 604 ? 9.076 12.781 -42.461 1.00 96.44 604 THR A CA 1
ATOM 4619 C C . THR A 1 604 ? 8.101 13.406 -41.470 1.00 96.44 604 THR A C 1
ATOM 4621 O O . THR A 1 604 ? 8.425 13.568 -40.291 1.00 96.44 604 THR A O 1
ATOM 4624 N N . HIS A 1 605 ? 6.872 13.697 -41.904 1.00 95.31 605 HIS A N 1
ATOM 4625 C CA . HIS A 1 605 ? 5.853 14.277 -41.032 1.00 95.31 605 HIS A CA 1
ATOM 4626 C C . HIS A 1 605 ? 5.531 13.368 -39.830 1.00 95.31 605 HIS A C 1
ATOM 4628 O O . HIS A 1 605 ? 5.476 13.820 -38.679 1.00 95.31 605 HIS A O 1
ATOM 4634 N N . LEU A 1 606 ? 5.333 12.070 -40.079 1.00 96.06 606 LEU A N 1
ATOM 4635 C CA . LEU A 1 606 ? 4.982 11.113 -39.032 1.00 96.06 606 LEU A CA 1
ATOM 4636 C C . LEU A 1 606 ? 6.165 10.816 -38.095 1.00 96.06 606 LEU A C 1
ATOM 4638 O O . LEU A 1 606 ? 5.955 10.719 -36.887 1.00 96.06 606 LEU A O 1
ATOM 4642 N N . ALA A 1 607 ? 7.398 10.761 -38.610 1.00 96.81 60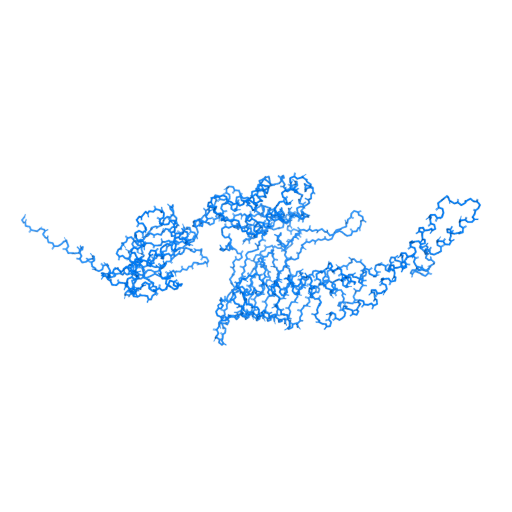7 ALA A N 1
ATOM 4643 C CA . ALA A 1 607 ? 8.614 10.636 -37.805 1.00 96.81 607 ALA A CA 1
ATOM 4644 C C . ALA A 1 607 ? 8.768 11.813 -36.832 1.00 96.81 607 ALA A C 1
ATOM 4646 O O . ALA A 1 607 ? 8.956 11.598 -35.635 1.00 96.81 607 ALA A O 1
ATOM 4647 N N . GLY A 1 608 ? 8.606 13.051 -37.315 1.00 96.31 608 GLY A N 1
ATOM 4648 C CA . GLY A 1 608 ? 8.651 14.245 -36.467 1.00 96.31 608 GLY A CA 1
ATOM 4649 C C . GLY A 1 608 ? 7.549 14.253 -35.402 1.00 96.31 608 GLY A C 1
ATOM 4650 O O . GLY A 1 608 ? 7.797 14.603 -34.246 1.00 96.31 608 GLY A O 1
ATOM 4651 N N . THR A 1 609 ? 6.345 13.796 -35.761 1.00 95.38 609 THR A N 1
ATOM 4652 C CA . THR A 1 609 ? 5.214 13.653 -34.828 1.00 95.38 609 THR A CA 1
ATOM 4653 C C . THR A 1 609 ? 5.507 12.622 -33.735 1.00 95.38 609 THR A C 1
ATOM 4655 O O . THR A 1 609 ? 5.301 12.909 -32.555 1.00 95.38 609 THR A O 1
ATOM 4658 N N . LEU A 1 610 ? 6.020 11.445 -34.104 1.00 97.00 610 LEU A N 1
ATOM 4659 C CA . LEU A 1 610 ? 6.395 10.382 -33.168 1.00 97.00 610 LEU A CA 1
ATOM 4660 C C . LEU A 1 610 ? 7.544 10.808 -32.253 1.00 97.00 610 LEU A C 1
ATOM 4662 O O . LEU A 1 610 ? 7.445 10.649 -31.039 1.00 97.00 610 LEU A O 1
ATOM 4666 N N . LEU A 1 611 ? 8.607 11.399 -32.804 1.00 97.12 611 LEU A N 1
ATOM 4667 C CA . LEU A 1 611 ? 9.752 11.841 -32.014 1.00 97.12 611 LEU A CA 1
ATOM 4668 C C . LEU A 1 611 ? 9.354 12.931 -31.015 1.00 97.12 611 LEU A C 1
ATOM 4670 O O . LEU A 1 611 ? 9.747 12.868 -29.852 1.00 97.12 611 LEU A O 1
ATOM 4674 N N . LYS A 1 612 ? 8.514 13.888 -31.435 1.00 95.44 612 LYS A N 1
ATOM 4675 C CA . LYS A 1 612 ? 7.925 14.878 -30.527 1.00 95.44 612 LYS A CA 1
ATOM 4676 C C . LYS A 1 612 ? 7.088 14.202 -29.440 1.00 95.44 612 LYS A C 1
ATOM 4678 O O . LYS A 1 612 ? 7.276 14.504 -28.268 1.00 95.44 612 LYS A O 1
ATOM 4683 N N . TYR A 1 613 ? 6.211 13.268 -29.808 1.00 94.75 613 TYR A N 1
ATOM 4684 C CA . TYR A 1 613 ? 5.394 12.525 -28.848 1.00 94.75 613 TYR A CA 1
ATOM 4685 C C . TYR A 1 613 ? 6.254 11.797 -27.805 1.00 94.75 613 TYR A C 1
ATOM 4687 O O . TYR A 1 613 ? 5.972 11.889 -26.612 1.00 94.75 613 TYR A O 1
ATOM 4695 N N . PHE A 1 614 ? 7.323 11.116 -28.226 1.00 96.38 614 PHE A N 1
ATOM 4696 C CA . PHE A 1 614 ? 8.230 10.425 -27.309 1.00 96.38 614 PHE A CA 1
ATOM 4697 C C . PHE A 1 614 ? 9.032 11.389 -26.449 1.00 96.38 614 PHE A C 1
ATOM 4699 O O . PHE A 1 614 ? 9.127 11.165 -25.250 1.00 96.38 614 PHE A O 1
ATOM 4706 N N . ARG A 1 615 ? 9.544 12.487 -27.009 1.00 94.38 615 ARG A N 1
ATOM 4707 C CA . ARG A 1 615 ? 10.199 13.544 -26.230 1.00 94.38 615 ARG A CA 1
ATOM 4708 C C . ARG A 1 615 ? 9.279 14.088 -25.135 1.00 94.38 615 ARG A C 1
ATOM 4710 O O . ARG A 1 615 ? 9.716 14.275 -24.008 1.00 94.38 615 ARG A O 1
ATOM 4717 N N . ASP A 1 616 ? 8.007 14.299 -25.447 1.00 89.75 616 ASP A N 1
ATOM 4718 C CA . ASP A 1 616 ? 7.052 14.896 -24.513 1.00 89.75 616 ASP A CA 1
ATOM 4719 C C . ASP A 1 616 ? 6.549 13.885 -23.450 1.00 89.75 616 ASP A C 1
ATOM 4721 O O . ASP A 1 616 ? 5.941 14.284 -22.456 1.00 89.75 616 ASP A O 1
ATOM 4725 N N . ARG A 1 617 ? 6.778 12.572 -23.635 1.00 90.19 617 ARG A N 1
ATOM 4726 C CA . ARG A 1 617 ? 6.241 11.495 -22.770 1.00 90.19 617 ARG A CA 1
ATOM 4727 C C . ARG A 1 617 ? 7.293 10.616 -22.095 1.00 90.19 617 ARG A C 1
ATOM 4729 O O . ARG A 1 617 ? 6.988 10.005 -21.075 1.00 90.19 617 ARG A O 1
ATOM 4736 N N . LEU A 1 618 ? 8.497 10.524 -22.652 1.00 91.56 618 LEU A N 1
ATOM 4737 C CA . LEU A 1 618 ? 9.568 9.643 -22.194 1.00 91.56 618 LEU A CA 1
ATOM 4738 C C . LEU A 1 618 ? 10.789 10.480 -21.798 1.00 91.56 618 LEU A C 1
ATOM 4740 O O . LEU A 1 618 ? 11.521 10.947 -22.677 1.00 91.56 618 LEU A O 1
ATOM 4744 N N . PRO A 1 619 ? 11.061 10.627 -20.488 1.00 91.00 619 PRO A N 1
ATOM 4745 C CA . PRO A 1 619 ? 12.181 11.428 -19.998 1.00 91.00 619 PRO A CA 1
ATOM 4746 C C . PRO A 1 619 ? 13.530 11.051 -20.619 1.00 91.00 619 PRO A C 1
ATOM 4748 O O . PRO A 1 619 ? 14.327 11.935 -20.912 1.00 91.00 619 PRO A O 1
ATOM 4751 N N . VAL A 1 620 ? 13.768 9.761 -20.886 1.00 94.31 620 VAL A N 1
ATOM 4752 C CA . VAL A 1 620 ? 15.025 9.287 -21.491 1.00 94.31 620 VAL A CA 1
ATOM 4753 C C . VAL A 1 620 ? 15.231 9.796 -22.914 1.00 94.31 620 VAL A C 1
ATOM 4755 O O . VAL A 1 620 ? 16.342 10.172 -23.273 1.00 94.31 620 VAL A O 1
ATOM 4758 N N . VAL A 1 621 ? 14.159 9.898 -23.703 1.00 95.00 621 VAL A N 1
ATOM 4759 C CA . VAL A 1 621 ? 14.224 10.455 -25.059 1.00 95.00 621 VAL A CA 1
ATOM 4760 C C . VAL A 1 621 ? 14.451 11.961 -24.983 1.00 95.00 621 VAL A C 1
ATOM 4762 O O . VAL A 1 621 ? 15.302 12.483 -25.694 1.00 95.00 621 VAL A O 1
ATOM 4765 N N . ALA A 1 622 ? 13.757 12.663 -24.082 1.00 93.50 622 ALA A N 1
ATOM 4766 C CA . ALA A 1 622 ? 13.983 14.091 -23.870 1.00 93.50 622 ALA A CA 1
ATOM 4767 C C . ALA A 1 622 ? 15.430 14.402 -23.463 1.00 93.50 622 ALA A C 1
ATOM 4769 O O . ALA A 1 622 ? 16.058 15.276 -24.059 1.00 93.50 622 ALA A O 1
ATOM 4770 N N . ALA A 1 623 ? 15.967 13.657 -22.495 1.00 93.31 623 ALA A N 1
ATOM 4771 C CA . ALA A 1 623 ? 17.341 13.801 -22.032 1.00 93.31 623 ALA A CA 1
ATOM 4772 C C . ALA A 1 623 ? 18.352 13.497 -23.146 1.00 93.31 623 ALA A C 1
ATOM 4774 O O . ALA A 1 623 ? 19.311 14.245 -23.317 1.00 93.31 623 ALA A O 1
ATOM 4775 N N . TYR A 1 624 ? 18.117 12.446 -23.938 1.00 95.12 624 TYR A N 1
ATOM 4776 C CA . TYR A 1 624 ? 18.996 12.072 -25.046 1.00 95.12 624 TYR A CA 1
ATOM 4777 C C . TYR A 1 624 ? 19.067 13.154 -26.125 1.00 95.12 624 TYR A C 1
ATOM 4779 O O . TYR A 1 624 ? 20.157 13.527 -26.553 1.00 95.12 624 TYR A O 1
ATOM 4787 N N . LEU A 1 625 ? 17.914 13.694 -26.524 1.00 94.94 625 LEU A N 1
ATOM 4788 C CA . LEU A 1 625 ? 17.822 14.748 -27.536 1.00 94.94 625 LEU A CA 1
ATOM 4789 C C . LEU A 1 625 ? 18.401 16.085 -27.056 1.00 94.94 625 LEU A C 1
ATOM 4791 O O . LEU A 1 625 ? 18.928 16.841 -27.861 1.00 94.94 625 LEU A O 1
ATOM 4795 N N . ALA A 1 626 ? 18.299 16.386 -25.760 1.00 93.06 626 ALA A N 1
ATOM 4796 C CA . ALA A 1 626 ? 18.876 17.597 -25.178 1.00 93.06 626 ALA A CA 1
ATOM 4797 C C . ALA A 1 626 ? 20.399 17.506 -24.978 1.00 93.06 626 ALA A C 1
ATOM 4799 O O . ALA A 1 626 ? 21.049 18.533 -24.799 1.00 93.06 626 ALA A O 1
ATOM 4800 N N . HIS A 1 627 ? 20.961 16.293 -24.969 1.00 93.06 627 HIS A N 1
ATOM 4801 C CA . HIS A 1 627 ? 22.385 16.072 -24.721 1.00 93.06 627 HIS A CA 1
ATOM 4802 C C . HIS A 1 627 ? 23.270 16.432 -25.925 1.00 93.06 627 HIS A C 1
ATOM 4804 O O . HIS A 1 627 ? 24.373 16.933 -25.732 1.00 93.06 627 HIS A O 1
ATOM 4810 N N . ASP A 1 628 ? 22.798 16.185 -27.151 1.00 90.81 628 ASP A N 1
ATOM 4811 C CA . ASP A 1 628 ? 23.516 16.486 -28.395 1.00 90.81 628 ASP A CA 1
ATOM 4812 C C . ASP A 1 628 ? 22.503 16.756 -29.519 1.00 90.81 628 ASP A C 1
ATOM 4814 O O . ASP A 1 628 ? 21.613 15.939 -29.766 1.00 90.81 628 ASP A O 1
ATOM 4818 N N . GLU A 1 629 ? 22.641 17.884 -30.221 1.00 88.50 629 GLU A N 1
ATOM 4819 C CA . GLU A 1 629 ? 21.761 18.250 -31.339 1.00 88.50 629 GLU A CA 1
ATOM 4820 C C . GLU A 1 629 ? 21.771 17.185 -32.450 1.00 88.50 629 GLU A C 1
ATOM 4822 O O . GLU A 1 629 ? 20.726 16.897 -33.039 1.00 88.50 629 GLU A O 1
ATOM 4827 N N . ALA A 1 630 ? 22.904 16.504 -32.668 1.00 91.69 630 ALA A N 1
ATOM 4828 C CA . ALA A 1 630 ? 23.023 15.438 -33.662 1.00 91.69 630 ALA A CA 1
ATOM 4829 C C . ALA A 1 630 ? 22.155 14.207 -33.338 1.00 91.69 630 ALA A C 1
ATOM 4831 O O . ALA A 1 630 ? 21.861 13.394 -34.221 1.00 91.69 630 ALA A O 1
ATOM 4832 N N . HIS A 1 631 ? 21.721 14.040 -32.082 1.00 93.12 631 HIS A N 1
ATOM 4833 C CA . HIS A 1 631 ? 20.810 12.961 -31.704 1.00 93.12 631 HIS A CA 1
ATOM 4834 C C . HIS A 1 631 ? 19.411 13.148 -32.290 1.00 93.12 631 HIS A C 1
ATOM 4836 O O . HIS A 1 631 ? 18.770 12.155 -32.640 1.00 93.12 631 HIS A O 1
ATOM 4842 N N . ALA A 1 632 ? 18.943 14.391 -32.440 1.00 93.50 632 ALA A N 1
ATOM 4843 C CA . ALA A 1 632 ? 17.648 14.664 -33.055 1.00 93.50 632 ALA A CA 1
ATOM 4844 C C . ALA A 1 632 ? 17.631 14.235 -34.522 1.00 93.50 632 ALA A C 1
ATOM 4846 O O . ALA A 1 632 ? 16.732 13.496 -34.929 1.00 93.50 632 ALA A O 1
ATOM 4847 N N . ASP A 1 633 ? 18.668 14.608 -35.272 1.00 92.81 633 ASP A N 1
ATOM 4848 C CA . ASP A 1 633 ? 18.821 14.231 -36.677 1.00 92.81 633 ASP A CA 1
ATOM 4849 C C . ASP A 1 633 ? 18.944 12.711 -36.842 1.00 92.81 633 ASP A C 1
ATOM 4851 O O . ASP A 1 633 ? 18.314 12.122 -37.724 1.00 92.81 633 ASP A O 1
ATOM 4855 N N . TYR A 1 634 ? 19.697 12.049 -35.956 1.00 92.25 634 TYR A N 1
ATOM 4856 C CA . TYR A 1 634 ? 19.806 10.591 -35.944 1.00 92.25 634 TYR A CA 1
ATOM 4857 C C . TYR A 1 634 ? 18.448 9.915 -35.712 1.00 92.25 634 TYR A C 1
ATOM 4859 O O . TYR A 1 634 ? 18.028 9.085 -36.522 1.00 92.25 634 TYR A O 1
ATOM 4867 N N . CYS A 1 635 ? 17.747 10.263 -34.627 1.00 94.38 635 CYS A N 1
ATOM 4868 C CA . CYS A 1 635 ? 16.461 9.655 -34.289 1.00 94.38 635 CYS A CA 1
ATOM 4869 C C . CYS A 1 635 ? 15.420 9.898 -35.387 1.00 94.38 635 CYS A C 1
ATOM 4871 O O . CYS A 1 635 ? 14.681 8.977 -35.744 1.00 94.38 635 CYS A O 1
ATOM 4873 N N . LEU A 1 636 ? 15.387 11.110 -35.949 1.00 94.88 636 LEU A N 1
ATOM 4874 C CA . LEU A 1 636 ? 14.493 11.450 -37.049 1.00 94.88 636 LEU A CA 1
ATOM 4875 C C . LEU A 1 636 ? 14.809 10.603 -38.287 1.00 94.88 636 LEU A C 1
ATOM 4877 O O . LEU A 1 636 ? 13.925 9.911 -38.782 1.00 94.88 636 LEU A O 1
ATOM 4881 N N . GLY A 1 637 ? 16.070 10.560 -38.725 1.00 92.12 637 GLY A N 1
ATOM 4882 C CA . GLY A 1 637 ? 16.473 9.803 -39.911 1.00 92.12 637 GLY A CA 1
ATOM 4883 C C . GLY A 1 637 ? 16.273 8.287 -39.778 1.00 92.12 637 GLY A C 1
ATOM 4884 O O . GLY A 1 637 ? 15.966 7.601 -40.758 1.00 92.12 637 GLY A O 1
ATOM 4885 N N . VAL A 1 638 ? 16.415 7.728 -38.573 1.00 91.56 638 VAL A N 1
ATOM 4886 C CA . VAL A 1 638 ? 16.102 6.315 -38.307 1.00 91.56 638 VAL A CA 1
ATOM 4887 C C . VAL A 1 638 ? 14.595 6.054 -38.445 1.00 91.56 638 VAL A C 1
ATOM 4889 O O . VAL A 1 638 ? 14.206 5.128 -39.163 1.00 91.56 638 VAL A O 1
ATOM 4892 N N . LEU A 1 639 ? 13.744 6.888 -37.838 1.00 94.56 639 LEU A N 1
ATOM 4893 C CA . LEU A 1 639 ? 12.285 6.761 -37.944 1.00 94.56 639 LEU A CA 1
ATOM 4894 C C . LEU A 1 639 ? 11.783 6.971 -39.376 1.00 94.56 639 LEU A C 1
ATOM 4896 O O . LEU A 1 639 ? 10.946 6.207 -39.849 1.00 94.56 639 LEU A O 1
ATOM 4900 N N . GLU A 1 640 ? 12.306 7.971 -40.083 1.00 94.50 640 GLU A N 1
ATOM 4901 C CA . GLU A 1 640 ? 11.943 8.276 -41.469 1.00 94.50 640 GLU A CA 1
ATOM 4902 C C . GLU A 1 640 ? 12.190 7.094 -42.402 1.00 94.50 640 GLU A C 1
ATOM 4904 O O . GLU A 1 640 ? 11.308 6.720 -43.179 1.00 94.50 640 GLU A O 1
ATOM 4909 N N . ARG A 1 641 ? 13.374 6.476 -42.309 1.00 90.12 641 ARG A N 1
ATOM 4910 C CA . ARG A 1 641 ? 13.725 5.304 -43.121 1.00 90.12 641 ARG A CA 1
ATOM 4911 C C . ARG A 1 641 ? 12.817 4.121 -42.810 1.00 90.12 641 ARG A C 1
ATOM 4913 O O . ARG A 1 641 ? 12.292 3.500 -43.735 1.00 90.12 641 ARG A O 1
ATOM 4920 N N . TRP A 1 642 ? 12.579 3.847 -41.530 1.00 92.00 642 TRP A N 1
ATOM 4921 C CA . TRP A 1 642 ? 11.680 2.777 -41.101 1.00 92.00 642 TRP A CA 1
ATOM 4922 C C . TRP A 1 642 ? 10.240 2.976 -41.601 1.00 92.00 642 TRP A C 1
ATOM 4924 O O . TRP A 1 642 ? 9.663 2.079 -42.222 1.00 92.00 642 TRP A O 1
ATOM 4934 N N . LEU A 1 643 ? 9.680 4.175 -41.425 1.00 93.56 643 LEU A N 1
ATOM 4935 C CA . LEU A 1 643 ? 8.334 4.522 -41.886 1.00 93.56 643 LEU A CA 1
ATOM 4936 C C . LEU A 1 643 ? 8.211 4.492 -43.414 1.00 93.56 643 LEU A C 1
ATOM 4938 O O . LEU A 1 643 ? 7.198 4.031 -43.945 1.00 93.56 643 LEU A O 1
ATOM 4942 N N . ALA A 1 644 ? 9.244 4.933 -44.135 1.00 91.00 644 ALA A N 1
ATOM 4943 C CA . ALA A 1 644 ? 9.281 4.839 -45.590 1.00 91.00 644 ALA A CA 1
ATOM 4944 C C . ALA A 1 644 ? 9.279 3.372 -46.060 1.00 91.00 644 ALA A C 1
ATOM 4946 O O . ALA A 1 644 ? 8.558 3.031 -47.000 1.00 91.00 644 ALA A O 1
ATOM 4947 N N . GLY A 1 645 ? 9.995 2.483 -45.360 1.00 88.00 645 GLY A N 1
ATOM 4948 C CA . GLY A 1 645 ? 9.949 1.035 -45.593 1.00 88.00 645 GLY A CA 1
ATOM 4949 C C . GLY A 1 645 ? 8.557 0.431 -45.386 1.00 88.00 645 GLY A C 1
ATOM 4950 O O . GLY A 1 645 ? 8.136 -0.431 -46.158 1.00 88.00 645 GLY A O 1
ATOM 4951 N N . ARG A 1 646 ? 7.795 0.950 -44.413 1.00 89.25 646 ARG A N 1
ATOM 4952 C CA . ARG A 1 646 ? 6.386 0.587 -44.167 1.00 89.25 646 ARG A CA 1
ATOM 4953 C C . ARG A 1 646 ? 5.391 1.217 -45.143 1.00 89.25 646 ARG A C 1
ATOM 4955 O O . ARG A 1 646 ? 4.206 0.902 -45.069 1.00 89.25 646 ARG A O 1
ATOM 4962 N N . ARG A 1 647 ? 5.845 2.085 -46.056 1.00 90.00 647 ARG A N 1
ATOM 4963 C CA . ARG A 1 647 ? 5.005 2.791 -47.041 1.00 90.00 647 ARG A CA 1
ATOM 4964 C C . ARG A 1 647 ? 3.839 3.547 -46.392 1.00 90.00 647 ARG A C 1
ATOM 4966 O O . ARG A 1 647 ? 2.709 3.490 -46.875 1.00 90.00 647 ARG A O 1
ATOM 4973 N N . VAL A 1 648 ? 4.110 4.233 -45.280 1.00 92.00 648 VAL A N 1
ATOM 4974 C CA . VAL A 1 648 ? 3.092 5.036 -44.590 1.00 92.00 648 VAL A CA 1
ATOM 4975 C C . VAL A 1 648 ? 2.564 6.170 -45.469 1.00 92.00 648 VAL A C 1
ATOM 4977 O O . VAL A 1 648 ? 3.225 6.634 -46.398 1.00 92.00 648 VAL A O 1
ATOM 4980 N N . THR A 1 649 ? 1.363 6.641 -45.149 1.00 92.31 649 THR A N 1
ATOM 4981 C CA . THR A 1 649 ? 0.722 7.783 -45.810 1.00 92.31 649 THR A CA 1
ATOM 4982 C C . THR A 1 649 ? 0.367 8.843 -44.770 1.00 92.31 649 THR A C 1
ATOM 4984 O O . THR A 1 649 ? 0.397 8.575 -43.572 1.00 92.31 649 THR A O 1
ATOM 4987 N N . LEU A 1 650 ? -0.028 10.042 -45.207 1.00 88.62 650 LEU A N 1
ATOM 4988 C CA . LEU A 1 650 ? -0.504 11.089 -44.291 1.00 88.62 650 LEU A CA 1
ATOM 4989 C C . LEU A 1 650 ? -1.772 10.686 -43.511 1.00 88.62 650 LEU A C 1
ATOM 4991 O O . LEU A 1 650 ? -2.076 11.300 -42.496 1.00 88.62 650 LEU A O 1
ATOM 4995 N N . ALA A 1 651 ? -2.495 9.655 -43.964 1.00 89.38 651 ALA A N 1
ATOM 4996 C CA . ALA A 1 651 ? -3.671 9.113 -43.286 1.00 89.38 651 ALA A CA 1
ATOM 4997 C C . ALA A 1 651 ? -3.343 7.979 -42.293 1.00 89.38 651 ALA A C 1
ATOM 4999 O O . ALA A 1 651 ? -4.252 7.435 -41.667 1.00 89.38 651 ALA A O 1
ATOM 5000 N N . THR A 1 652 ? -2.072 7.578 -42.160 1.00 89.94 652 THR A N 1
ATOM 5001 C CA . THR A 1 652 ? -1.668 6.516 -41.230 1.00 89.94 652 THR A CA 1
ATOM 5002 C C . THR A 1 652 ? -1.929 6.944 -39.784 1.00 89.94 652 THR A C 1
ATOM 5004 O O . THR A 1 652 ? -1.480 8.001 -39.345 1.00 89.94 652 THR A O 1
ATOM 5007 N N . VAL A 1 653 ? -2.654 6.106 -39.039 1.00 90.06 653 VAL A N 1
ATOM 5008 C CA . VAL A 1 653 ? -3.008 6.355 -37.636 1.00 90.06 653 VAL A CA 1
ATOM 5009 C C . VAL A 1 653 ? -1.833 6.003 -36.723 1.00 90.06 653 VAL A C 1
ATOM 5011 O O . VAL A 1 653 ? -1.242 4.934 -36.849 1.00 90.06 653 VAL A O 1
ATOM 5014 N N . THR A 1 654 ? -1.524 6.886 -35.772 1.00 89.69 654 THR A N 1
ATOM 5015 C CA . THR A 1 654 ? -0.508 6.658 -34.733 1.00 89.69 654 THR A CA 1
ATOM 5016 C C . THR A 1 654 ? -1.089 5.861 -33.564 1.00 89.69 654 THR A C 1
ATOM 5018 O O . THR A 1 654 ? -1.338 6.400 -32.480 1.00 89.69 654 THR A O 1
ATOM 5021 N N . ASP A 1 655 ? -1.352 4.580 -33.799 1.00 90.38 655 ASP A N 1
ATOM 5022 C CA . ASP A 1 655 ? -1.831 3.651 -32.778 1.00 90.38 655 ASP A CA 1
ATOM 5023 C C . ASP A 1 655 ? -0.704 3.164 -31.844 1.00 90.38 655 ASP A C 1
ATOM 5025 O O . ASP A 1 655 ? 0.464 3.532 -31.984 1.00 90.38 655 ASP A O 1
ATOM 5029 N N . GLU A 1 656 ? -1.065 2.399 -30.813 1.00 88.25 656 GLU A N 1
ATOM 5030 C CA . GLU A 1 656 ? -0.097 1.896 -29.832 1.00 88.25 656 GLU A CA 1
ATOM 5031 C C . GLU A 1 656 ? 0.919 0.901 -30.428 1.00 88.25 656 GLU A C 1
ATOM 5033 O O . GLU A 1 656 ? 2.109 1.064 -30.154 1.00 88.25 656 GLU A O 1
ATOM 5038 N N . PRO A 1 657 ? 0.529 -0.060 -31.295 1.00 91.19 657 PRO A N 1
ATOM 5039 C CA . PRO A 1 657 ? 1.486 -0.916 -31.997 1.00 91.19 657 PRO A CA 1
ATOM 5040 C C . PRO A 1 657 ? 2.565 -0.134 -32.752 1.00 91.19 657 PRO A C 1
ATOM 5042 O O . PRO A 1 657 ? 3.752 -0.405 -32.569 1.00 91.19 657 PRO A O 1
ATOM 5045 N N . LEU A 1 658 ? 2.180 0.884 -33.533 1.00 91.75 658 LEU A N 1
ATOM 5046 C CA . LEU A 1 658 ? 3.140 1.695 -34.280 1.00 91.75 658 LEU A CA 1
ATOM 5047 C C . LEU A 1 658 ? 4.113 2.430 -33.348 1.00 91.75 658 LEU A C 1
ATOM 5049 O O . LEU A 1 658 ? 5.304 2.529 -33.645 1.00 91.75 658 LEU A O 1
ATOM 5053 N N . LYS A 1 659 ? 3.629 2.932 -32.205 1.00 94.12 659 LYS A N 1
ATOM 5054 C CA . LYS A 1 659 ? 4.487 3.583 -31.204 1.00 94.12 659 LYS A CA 1
ATOM 5055 C C . LYS A 1 659 ? 5.494 2.604 -30.600 1.00 94.12 659 LYS A C 1
ATOM 5057 O O . LYS A 1 659 ? 6.661 2.960 -30.476 1.00 94.12 659 LYS A O 1
ATOM 5062 N N . GLN A 1 660 ? 5.079 1.387 -30.252 1.00 91.31 660 GLN A N 1
ATOM 5063 C CA . GLN A 1 660 ? 5.972 0.377 -29.669 1.00 91.31 660 GLN A CA 1
ATOM 5064 C C . GLN A 1 660 ? 7.059 -0.078 -30.653 1.00 91.31 660 GLN A C 1
ATOM 5066 O O . GLN A 1 660 ? 8.232 -0.205 -30.288 1.00 91.31 660 GLN A O 1
ATOM 5071 N N . GLU A 1 661 ? 6.703 -0.256 -31.926 1.00 93.06 661 GLU A N 1
ATOM 5072 C CA . GLU A 1 661 ? 7.679 -0.543 -32.979 1.00 93.06 661 GLU A CA 1
ATOM 5073 C C . GLU A 1 661 ? 8.661 0.624 -33.166 1.00 93.06 661 GLU A C 1
ATOM 5075 O O . GLU A 1 661 ? 9.869 0.404 -33.251 1.00 93.06 661 GLU A O 1
ATOM 5080 N N . ALA A 1 662 ? 8.169 1.868 -33.165 1.00 94.38 662 ALA A N 1
ATOM 5081 C CA . ALA A 1 662 ? 9.009 3.058 -33.279 1.00 94.38 662 ALA A CA 1
ATOM 5082 C C . ALA A 1 662 ? 9.986 3.202 -32.095 1.00 94.38 662 ALA A C 1
ATOM 5084 O O . ALA A 1 662 ? 11.147 3.551 -32.302 1.00 94.38 662 ALA A O 1
ATOM 5085 N N . LEU A 1 663 ? 9.562 2.878 -30.867 1.00 95.12 663 LEU A N 1
ATOM 5086 C CA . LEU A 1 663 ? 10.450 2.824 -29.698 1.00 95.12 663 LEU A CA 1
ATOM 5087 C C . LEU A 1 663 ? 11.540 1.760 -29.852 1.00 95.12 663 LEU A C 1
ATOM 5089 O O . LEU A 1 663 ? 12.704 2.029 -29.555 1.00 95.12 663 LEU A O 1
ATOM 5093 N N . SER A 1 664 ? 11.177 0.585 -30.371 1.00 92.94 664 SER A N 1
ATOM 5094 C CA . SER A 1 664 ? 12.124 -0.505 -30.633 1.00 92.94 664 SER A CA 1
ATOM 5095 C C . SER A 1 664 ? 13.178 -0.099 -31.667 1.00 92.94 664 SER A C 1
ATOM 5097 O O . SER A 1 664 ? 14.364 -0.352 -31.482 1.00 92.94 664 SER A O 1
ATOM 5099 N N . VAL A 1 665 ? 12.755 0.593 -32.729 1.00 93.50 665 VAL A N 1
ATOM 5100 C CA . VAL A 1 665 ? 13.627 1.127 -33.789 1.00 93.50 665 VAL A CA 1
ATOM 5101 C C . VAL A 1 665 ? 14.591 2.193 -33.259 1.00 93.50 665 VAL A C 1
ATOM 5103 O O . VAL A 1 665 ? 15.752 2.231 -33.664 1.00 93.50 665 VAL A O 1
ATOM 5106 N N . LEU A 1 666 ? 14.140 3.027 -32.319 1.00 94.75 666 LEU A N 1
ATOM 5107 C CA . LEU A 1 666 ? 14.992 3.987 -31.612 1.00 94.75 666 LEU A CA 1
ATOM 5108 C C . LEU A 1 666 ? 15.928 3.329 -30.583 1.00 94.75 666 LEU A C 1
ATOM 5110 O O . LEU A 1 666 ? 16.787 4.016 -30.036 1.00 94.75 666 LEU A O 1
ATOM 5114 N N . GLY A 1 667 ? 15.769 2.031 -30.306 1.00 94.44 667 GLY A N 1
ATOM 5115 C CA . GLY A 1 667 ? 16.541 1.317 -29.291 1.00 94.44 667 GLY A CA 1
ATOM 5116 C C . GLY A 1 667 ? 16.147 1.675 -27.856 1.00 94.44 667 GLY A C 1
ATOM 5117 O O . GLY A 1 667 ? 16.962 1.531 -26.945 1.00 94.44 667 GLY A O 1
ATOM 5118 N N . VAL A 1 668 ? 14.921 2.157 -27.628 1.00 95.25 668 VAL A N 1
ATOM 5119 C CA . VAL A 1 668 ? 14.410 2.424 -26.276 1.00 95.25 668 VAL A CA 1
ATOM 5120 C C . VAL A 1 668 ? 14.119 1.098 -25.577 1.00 95.25 668 VAL A C 1
ATOM 5122 O O . VAL A 1 668 ? 13.348 0.276 -26.068 1.00 95.25 668 VAL A O 1
ATOM 5125 N N . MET A 1 669 ? 14.718 0.897 -24.408 1.00 93.88 669 MET A N 1
ATOM 5126 C CA . MET A 1 669 ? 14.537 -0.291 -23.574 1.00 93.88 669 MET A CA 1
ATOM 5127 C C . MET A 1 669 ? 14.674 0.060 -22.089 1.00 93.88 669 MET A C 1
ATOM 5129 O O . MET A 1 669 ? 14.557 1.226 -21.719 1.00 93.88 669 MET A O 1
ATOM 5133 N N . ALA A 1 670 ? 14.872 -0.936 -21.224 1.00 93.88 670 ALA A N 1
ATOM 5134 C CA . ALA A 1 670 ? 15.083 -0.723 -19.798 1.00 93.88 670 ALA A CA 1
ATOM 5135 C C . ALA A 1 670 ? 16.120 -1.696 -19.235 1.00 93.88 670 ALA A C 1
ATOM 5137 O O . ALA A 1 670 ? 16.248 -2.825 -19.711 1.00 93.88 670 ALA A O 1
ATOM 5138 N N . SER A 1 671 ? 16.826 -1.256 -18.198 1.00 95.00 671 SER A N 1
ATOM 5139 C CA . SER A 1 671 ? 17.596 -2.127 -17.314 1.00 95.00 671 SER A CA 1
ATOM 5140 C C . SER A 1 671 ? 16.704 -2.682 -16.194 1.00 95.00 671 SER A C 1
ATOM 5142 O O . SER A 1 671 ? 15.703 -2.066 -15.817 1.00 95.00 671 SER A O 1
ATOM 5144 N N . PHE A 1 672 ? 17.067 -3.843 -15.646 1.00 93.25 672 PHE A N 1
ATOM 5145 C CA . PHE A 1 672 ? 16.279 -4.560 -14.635 1.00 93.25 672 PHE A CA 1
ATOM 5146 C C . PHE A 1 672 ? 17.115 -4.910 -13.407 1.00 93.25 672 PHE A C 1
ATOM 5148 O O . PHE A 1 672 ? 18.331 -5.085 -13.496 1.00 93.25 672 PHE A O 1
ATOM 5155 N N . ARG A 1 673 ? 16.470 -5.053 -12.247 1.00 90.75 673 ARG A N 1
ATOM 5156 C CA . ARG A 1 673 ? 17.114 -5.626 -11.053 1.00 90.75 673 ARG A CA 1
ATOM 5157 C C . ARG A 1 673 ? 17.316 -7.128 -11.231 1.00 90.75 673 ARG A C 1
ATOM 5159 O O . ARG A 1 673 ? 16.620 -7.743 -12.027 1.00 90.75 673 ARG A O 1
ATOM 5166 N N . ALA A 1 674 ? 18.211 -7.734 -10.450 1.00 89.75 674 ALA A N 1
ATOM 5167 C CA . ALA A 1 674 ? 18.482 -9.174 -10.533 1.00 89.75 674 ALA A CA 1
ATOM 5168 C C . ALA A 1 674 ? 17.217 -10.069 -10.474 1.00 89.75 674 ALA A C 1
ATOM 5170 O O . ALA A 1 674 ? 17.114 -10.953 -11.321 1.00 89.75 674 ALA A O 1
ATOM 5171 N N . PRO A 1 675 ? 16.233 -9.837 -9.577 1.00 85.06 675 PRO A N 1
ATOM 5172 C CA . PRO A 1 675 ? 15.014 -10.657 -9.521 1.00 85.06 675 PRO A CA 1
ATOM 5173 C C . PRO A 1 675 ? 14.091 -10.485 -10.737 1.00 85.06 675 PRO A C 1
ATOM 5175 O O . PRO A 1 675 ? 13.302 -11.365 -11.052 1.00 85.06 675 PRO A O 1
ATOM 5178 N N . GLU A 1 676 ? 14.199 -9.348 -11.425 1.00 85.38 676 GLU A N 1
ATOM 5179 C CA . GLU A 1 676 ? 13.404 -8.980 -12.605 1.00 85.38 676 GLU A CA 1
ATOM 5180 C C . GLU A 1 676 ? 14.213 -9.147 -13.906 1.00 85.38 676 GLU A C 1
ATOM 5182 O O . GLU A 1 676 ? 13.781 -8.731 -14.985 1.00 85.38 676 GLU A O 1
ATOM 5187 N N . ARG A 1 677 ? 15.427 -9.703 -13.805 1.00 90.25 677 ARG A N 1
ATOM 5188 C CA . ARG A 1 677 ? 16.399 -9.774 -14.892 1.00 90.25 677 ARG A CA 1
ATOM 5189 C C . ARG A 1 677 ? 15.853 -10.650 -16.009 1.00 90.25 677 ARG A C 1
ATOM 5191 O O . ARG A 1 677 ? 15.462 -11.794 -15.795 1.00 90.25 677 ARG A O 1
ATOM 5198 N N . ARG A 1 678 ? 15.859 -10.107 -17.222 1.00 91.31 678 ARG A N 1
ATOM 5199 C CA . ARG A 1 678 ? 15.386 -10.785 -18.428 1.00 91.31 678 ARG A CA 1
ATOM 5200 C C . ARG A 1 678 ? 16.244 -10.404 -19.620 1.00 91.31 678 ARG A C 1
ATOM 5202 O O . ARG A 1 678 ? 16.739 -9.282 -19.696 1.00 91.31 678 ARG A O 1
ATOM 5209 N N . THR A 1 679 ? 16.359 -11.326 -20.567 1.00 93.06 679 THR A N 1
ATOM 5210 C CA . THR A 1 679 ? 17.049 -11.081 -21.832 1.00 93.06 679 THR A CA 1
ATOM 5211 C C . THR A 1 679 ? 16.085 -10.487 -22.849 1.00 93.06 679 THR A C 1
ATOM 5213 O O . THR A 1 679 ? 15.070 -11.094 -23.187 1.00 93.06 679 THR A O 1
ATOM 5216 N N . ILE A 1 680 ? 16.411 -9.303 -23.357 1.00 93.50 680 ILE A N 1
ATOM 5217 C CA . ILE A 1 680 ? 15.673 -8.649 -24.438 1.00 93.50 680 ILE A CA 1
ATOM 5218 C C . ILE A 1 680 ? 16.156 -9.218 -25.776 1.00 93.50 680 ILE A C 1
ATOM 5220 O O . ILE A 1 680 ? 17.355 -9.332 -26.012 1.00 93.50 680 ILE A O 1
ATOM 5224 N N . SER A 1 681 ? 15.248 -9.568 -26.685 1.00 92.44 681 SER A N 1
ATOM 5225 C CA . SER A 1 681 ? 15.637 -9.944 -28.048 1.00 92.44 681 SER A CA 1
ATOM 5226 C C . SER A 1 681 ? 15.597 -8.722 -28.960 1.00 92.44 681 SER A C 1
ATOM 5228 O O . SER A 1 681 ? 14.581 -8.036 -29.025 1.00 92.44 681 SER A O 1
ATOM 5230 N N . LEU A 1 682 ? 16.702 -8.462 -29.658 1.00 93.69 682 LEU A N 1
ATOM 5231 C CA . LEU A 1 682 ? 16.848 -7.356 -30.599 1.00 93.69 682 LEU A CA 1
ATOM 5232 C C . LEU A 1 682 ? 17.194 -7.893 -31.986 1.00 93.69 682 LEU A C 1
ATOM 5234 O O . LEU A 1 682 ? 17.993 -8.823 -32.132 1.00 93.69 682 LEU A O 1
ATOM 5238 N N . GLN A 1 683 ? 16.618 -7.271 -33.009 1.00 93.44 683 GLN A N 1
ATOM 5239 C CA . GLN A 1 683 ? 16.945 -7.537 -34.405 1.00 93.44 683 GLN A CA 1
ATOM 5240 C C . GLN A 1 683 ? 17.602 -6.305 -35.018 1.00 93.44 683 GLN A C 1
ATOM 5242 O O . GLN A 1 683 ? 17.204 -5.178 -34.726 1.00 93.44 683 GLN A O 1
ATOM 5247 N N . VAL A 1 684 ? 18.617 -6.518 -35.849 1.00 92.12 684 VAL A N 1
ATOM 5248 C CA . VAL A 1 684 ? 19.334 -5.453 -36.560 1.00 92.12 684 VAL A CA 1
ATOM 5249 C C . VAL A 1 684 ? 19.385 -5.768 -38.048 1.00 92.12 684 VAL A C 1
ATOM 5251 O O . VAL A 1 684 ? 19.503 -6.931 -38.430 1.00 92.12 684 VAL A O 1
ATOM 5254 N N . ASP A 1 685 ? 19.294 -4.737 -38.879 1.00 88.94 685 ASP A N 1
ATOM 5255 C CA . ASP A 1 685 ? 19.544 -4.847 -40.318 1.00 88.94 685 ASP A CA 1
ATOM 5256 C C . ASP A 1 685 ? 21.053 -4.998 -40.550 1.00 88.94 685 ASP A C 1
ATOM 5258 O O . ASP A 1 685 ? 21.826 -4.090 -40.236 1.00 88.94 685 ASP A O 1
ATOM 5262 N N . CYS A 1 686 ? 21.471 -6.165 -41.044 1.00 83.00 686 CYS A N 1
ATOM 5263 C CA . CYS A 1 686 ? 22.871 -6.494 -41.302 1.00 83.00 686 CYS A CA 1
ATOM 5264 C C . CYS A 1 686 ? 23.243 -6.396 -42.790 1.00 83.00 686 CYS A C 1
ATOM 5266 O O . CYS A 1 686 ? 24.425 -6.529 -43.121 1.00 83.00 686 CYS A O 1
ATOM 5268 N N . HIS A 1 687 ? 22.290 -6.164 -43.701 1.00 71.56 687 HIS A N 1
ATOM 5269 C CA . HIS A 1 687 ? 22.556 -6.115 -45.147 1.00 71.56 687 HIS A CA 1
ATOM 5270 C C . HIS A 1 687 ? 23.536 -5.002 -45.542 1.00 71.56 687 HIS A C 1
ATOM 5272 O O . HIS A 1 687 ? 24.291 -5.133 -46.509 1.00 71.56 687 HIS A O 1
ATOM 5278 N N . SER A 1 688 ? 23.605 -3.928 -44.759 1.00 57.66 688 SER A N 1
ATOM 5279 C CA . SER A 1 688 ? 24.555 -2.833 -44.970 1.00 57.66 688 SER A CA 1
ATOM 5280 C C . SER A 1 688 ? 26.027 -3.214 -44.714 1.00 57.66 688 SER A C 1
ATOM 5282 O O . SER A 1 688 ? 26.929 -2.541 -45.223 1.00 57.66 688 SER A O 1
ATOM 5284 N N . ARG A 1 689 ? 26.309 -4.322 -44.003 1.00 57.97 689 ARG A N 1
ATOM 5285 C CA . ARG A 1 689 ? 27.681 -4.793 -43.714 1.00 57.97 689 ARG A CA 1
ATOM 5286 C C . ARG A 1 689 ? 28.348 -5.490 -44.903 1.00 57.97 689 ARG A C 1
ATOM 5288 O O . ARG A 1 689 ? 29.557 -5.331 -45.096 1.00 57.97 689 ARG A O 1
ATOM 5295 N N . GLU A 1 690 ? 27.591 -6.222 -45.721 1.00 48.03 690 GLU A N 1
ATOM 5296 C CA . GLU A 1 690 ? 28.147 -6.978 -46.857 1.00 48.03 690 GLU A CA 1
ATOM 5297 C C . GLU A 1 690 ? 28.689 -6.058 -47.964 1.00 48.03 690 GLU A C 1
ATOM 5299 O O . GLU A 1 690 ? 29.707 -6.369 -48.582 1.00 48.03 690 GLU A O 1
ATOM 5304 N N . GLY A 1 691 ? 28.113 -4.863 -48.139 1.00 46.28 691 GLY A N 1
ATOM 5305 C CA . GLY A 1 691 ? 28.638 -3.852 -49.068 1.00 46.28 691 GLY A CA 1
ATOM 5306 C C . GLY A 1 691 ? 29.953 -3.191 -48.619 1.00 46.28 691 GLY A C 1
ATOM 5307 O O . GLY A 1 691 ? 30.720 -2.710 -49.451 1.00 46.28 691 GLY A O 1
ATOM 5308 N N . SER A 1 692 ? 30.244 -3.185 -47.313 1.00 41.78 692 SER A N 1
ATOM 5309 C CA . SER A 1 692 ? 31.404 -2.508 -46.703 1.00 41.78 692 SER A CA 1
ATOM 5310 C C . SER A 1 692 ? 32.663 -3.393 -46.652 1.00 41.78 692 SER A C 1
ATOM 5312 O O . SER A 1 692 ? 33.785 -2.920 -46.861 1.00 41.78 692 SER A O 1
ATOM 5314 N N . LEU A 1 693 ? 32.499 -4.707 -46.456 1.00 38.16 693 LEU A N 1
ATOM 5315 C CA . LEU A 1 693 ? 33.614 -5.667 -46.383 1.00 38.16 693 LEU A CA 1
ATOM 5316 C C . LEU A 1 693 ? 34.281 -5.946 -47.741 1.00 38.16 693 LEU A C 1
ATOM 5318 O O . LEU A 1 693 ? 35.487 -6.203 -47.788 1.00 38.16 693 LEU A O 1
ATOM 5322 N N . VAL A 1 694 ? 33.555 -5.794 -48.853 1.00 38.38 694 VAL A N 1
ATOM 5323 C CA . VAL A 1 694 ? 34.116 -5.936 -50.212 1.00 38.38 694 VAL A CA 1
ATOM 5324 C C . VAL A 1 694 ? 35.115 -4.805 -50.544 1.00 38.38 694 VAL A C 1
ATOM 5326 O O . VAL A 1 694 ? 36.017 -4.990 -51.365 1.00 38.38 694 VAL A O 1
ATOM 5329 N N . GLY A 1 695 ? 35.049 -3.668 -49.837 1.00 35.62 695 GLY A N 1
ATOM 5330 C CA . GLY A 1 695 ? 35.959 -2.530 -50.018 1.00 35.62 695 GLY A CA 1
ATOM 5331 C C . GLY A 1 695 ? 37.285 -2.606 -49.248 1.00 35.62 695 GLY A C 1
ATOM 5332 O O . GLY A 1 695 ? 38.249 -1.954 -49.644 1.00 35.62 695 GLY A O 1
ATOM 5333 N N . ARG A 1 696 ? 37.383 -3.394 -48.163 1.00 35.78 696 ARG A N 1
ATOM 5334 C CA . ARG A 1 696 ? 38.606 -3.455 -47.326 1.00 35.78 696 ARG A CA 1
ATOM 5335 C C . ARG A 1 696 ? 39.523 -4.646 -47.610 1.00 35.78 696 ARG A C 1
ATOM 5337 O O . ARG A 1 696 ? 40.702 -4.573 -47.283 1.00 35.78 696 ARG A O 1
ATOM 5344 N N . LEU A 1 697 ? 39.037 -5.699 -48.270 1.00 32.81 697 LEU A N 1
ATOM 5345 C CA . LEU A 1 697 ? 39.858 -6.868 -48.635 1.00 32.81 697 LEU A CA 1
ATOM 5346 C C . LEU A 1 697 ? 40.459 -6.799 -50.049 1.00 32.81 697 LEU A C 1
ATOM 5348 O O . LEU A 1 697 ? 41.337 -7.588 -50.383 1.00 32.81 697 LEU A O 1
ATOM 5352 N N . THR A 1 698 ? 40.062 -5.824 -50.869 1.00 34.69 698 THR A N 1
ATOM 5353 C CA . THR A 1 698 ? 40.592 -5.642 -52.233 1.00 34.69 698 THR A CA 1
ATOM 5354 C C . THR A 1 698 ? 41.774 -4.659 -52.320 1.00 34.69 698 THR A C 1
ATOM 5356 O O . THR A 1 698 ? 42.390 -4.540 -53.377 1.00 34.69 698 THR A O 1
ATOM 5359 N N . GLY A 1 699 ? 42.161 -4.011 -51.210 1.00 34.66 699 GLY A N 1
ATOM 5360 C CA . GLY A 1 699 ? 43.217 -2.985 -51.169 1.00 34.66 699 GLY A CA 1
ATOM 5361 C C . GLY A 1 699 ? 44.650 -3.433 -50.820 1.00 34.66 699 GLY A C 1
ATOM 5362 O O . GLY A 1 699 ? 45.555 -2.612 -50.906 1.00 34.66 699 GLY A O 1
ATOM 5363 N N . SER A 1 700 ? 44.899 -4.696 -50.440 1.00 36.19 700 SER A N 1
ATOM 5364 C CA . SER A 1 700 ? 46.213 -5.139 -49.910 1.00 36.19 700 SER A CA 1
ATOM 5365 C C . SER A 1 700 ? 46.973 -6.162 -50.778 1.00 36.19 700 SER A C 1
ATOM 5367 O O . SER A 1 700 ? 47.947 -6.752 -50.313 1.00 36.19 700 SER A O 1
ATOM 5369 N N . LEU A 1 701 ? 46.585 -6.390 -52.038 1.00 34.78 701 LEU A N 1
ATOM 5370 C CA . LEU A 1 701 ? 47.266 -7.364 -52.911 1.00 34.78 701 LEU A CA 1
ATOM 5371 C C . LEU A 1 701 ? 47.493 -6.841 -54.338 1.00 34.78 701 LEU A C 1
ATOM 5373 O O . LEU A 1 701 ? 47.160 -7.522 -55.302 1.00 34.78 701 LEU A O 1
ATOM 5377 N N . ARG A 1 702 ? 48.087 -5.648 -54.504 1.00 35.84 702 ARG A N 1
ATOM 5378 C CA . ARG A 1 702 ? 48.761 -5.249 -55.762 1.00 35.84 702 ARG A CA 1
ATOM 5379 C C . ARG A 1 702 ? 49.935 -4.283 -55.531 1.00 35.84 702 ARG A C 1
ATOM 5381 O O . ARG A 1 702 ? 49.719 -3.110 -55.266 1.00 35.84 702 ARG A O 1
ATOM 5388 N N . GLY A 1 703 ? 51.153 -4.787 -55.768 1.00 32.19 703 GLY A N 1
ATOM 5389 C CA . GLY A 1 703 ? 52.401 -4.028 -55.979 1.00 32.19 703 GLY A CA 1
ATOM 5390 C C . GLY A 1 703 ? 53.157 -3.728 -54.679 1.00 32.19 703 GLY A C 1
ATOM 5391 O O . GLY A 1 703 ? 52.621 -3.068 -53.810 1.00 32.19 703 GLY A O 1
ATOM 5392 N N . SER A 1 704 ? 54.387 -4.186 -54.450 1.00 30.95 704 SER A N 1
ATOM 5393 C CA . SER A 1 704 ? 55.535 -4.082 -55.350 1.00 30.95 704 SER A CA 1
ATOM 5394 C C . SER A 1 704 ? 56.537 -5.227 -55.159 1.00 30.95 704 SER A C 1
ATOM 5396 O O . SER A 1 704 ? 57.182 -5.341 -54.120 1.00 30.95 704 SER A O 1
ATOM 5398 N N . GLY A 1 705 ? 56.733 -6.020 -56.207 1.00 29.50 705 GLY A N 1
ATOM 5399 C CA . GLY A 1 705 ? 57.998 -6.698 -56.455 1.00 29.50 705 GLY A CA 1
ATOM 5400 C C . GLY A 1 705 ? 58.604 -6.099 -57.716 1.00 29.50 705 GLY A C 1
ATOM 5401 O O . GLY A 1 705 ? 57.983 -6.194 -58.775 1.00 29.50 705 GLY A O 1
ATOM 5402 N N . ARG A 1 706 ? 59.782 -5.477 -57.602 1.00 35.72 706 ARG A N 1
ATOM 5403 C CA . ARG A 1 706 ? 60.809 -5.461 -58.652 1.00 35.72 706 ARG A CA 1
ATOM 5404 C C . ARG A 1 706 ? 62.148 -4.955 -58.105 1.00 35.72 706 ARG A C 1
ATOM 5406 O O . ARG A 1 706 ? 62.205 -3.846 -57.587 1.00 35.72 706 ARG A O 1
ATOM 5413 N N . THR A 1 707 ? 63.138 -5.826 -58.340 1.00 38.19 707 THR A N 1
ATOM 5414 C CA . THR A 1 707 ? 64.610 -5.727 -58.262 1.00 38.19 707 THR A CA 1
ATOM 5415 C C . THR A 1 707 ? 65.236 -5.437 -56.916 1.00 38.19 707 THR A C 1
ATOM 5417 O O . THR A 1 707 ? 65.153 -4.276 -56.469 1.00 38.19 707 THR A O 1
#

Foldseek 3Di:
DDDPDQPDFAPLLSLLVLLLVLVVLQVVLCLQCPQADPVRHGRPNPLVVVLVVLVVLVPDPDHPPCSVVVSVVSVVVNVVSVVSNVVSVVSNVPSVVVNVVCVVVLNLQAGPPVCQLAEGGEAAPSSQLSVVCVVVVDPDDPDDSDVPVAAREREDAAPQEDDDPRGAEHYEYAAARYEYYQYEYEYPDADDDARHAPYEYFYHFDWDWDQDPVRDTDIATLGGQLLQHEHENYEYENYEYYALRAQHAAYDYATHAYELYEYEQYEYEHQEQRNAEYEHYWPNAAHEHYEYEHHDNGDFHAAEYAFHWHFDCLQLLFTEGEQEAADADPVCCVVDVDGTGRYDYHHVHFYWYAYDPRPDTDTHDYHYCRNDDDPVRLLGYWYFYHFNSVQLSCCQRPDFPQRLCVVCVLLLVLLLVVLVVLLCCLCPWDPDQDLLGTHDPVSVVSSVPASVVVNVCSVVCPRRGPRLNRDPRSSSNSSSSLLSRCVRTPTDQREQAQPSLVSSCVSNVSRDDPVSSVRYWQFWKAKAFEAAPPPRAAPFQWWKKKARALVDIDIDTQHPRNMDIDGRHHFWKIFMDTPPLLKWWFFPPDDDQDPPQDQDPLQLVVLVVLLVVCLVPPVRSVRQCVNDVVLVVSLSVQSRSVVSSVVDDNPDDPDPVVSVRSCLRRRMDTIDGPVGDDYHYIYMHCPSVVVVVVVPVVPPPDDDDDD

Radius of gyration: 34.71 Å; chains: 1; bounding box: 106×56×125 Å

pLDDT: mean 88.69, std 13.14, range [28.25, 98.75]